Protein AF-A0A239KTI6-F1 (afdb_monomer)

Mean predicted aligned error: 10.14 Å

Secondary structure (DSSP, 8-state):
--IIIIIHHHHHHHSTT--HHHHHHHHHHHHHHTTGGGGGGSTT--HHHHHHHHHSSHHHHHHHHHHT--SHHHHHHHHHHHHHHHHHHHHHHHHHHHHHHH-HHHHHHH-S---HHHHHHHHHHHHHHHHHHHHHTT-S-HHHHHS-------HHHHHHHHHHHHS--HHHH-TTHHHHHHHHHHIIIIIHHHHHHHHHHHTHHHHHHHSTT--HHHHHHHHHSSSHHHHS-S------TTHHHHHHHHH---SSSGGGGGS-----HHHHHHHHHHHHHHHHHHHHHHHHHH---TTS-----S--GGGSPPPPPP---B-TTT-SB--TTT-HHHHHHHHHHHHHHHTTSS---HHHHHHHHHHT-S-S----TTTTSHHHHHHHHHHHHHHHHHHHTT--

Organism: NCBI:txid474952

Sequence (404 aa):
MLWLPQIVPLLKSRFPGLTDEQIRHAHAFAYGGSVIQDIGYYPFGSHYFSDLLHYVRTGDFVEQLIRDSTTPDEYAFALGALAHYCGDTIGHPFINQITADEYPALRKVYGQSVTYDQNSTAHLRTEFGFDVVGVANGVYSQEAYRDFIGFQVAKPLLERAFHETYGLKMSDVIRHEDLAIATYRYSVSSLIPKMTKVALVSYHDRIEQAHPGFDRTKFLYRFNRTEFNKQYGRQYKKPGIGTHVAGFFIRILPKIGPFKALQLSIPNSDEQTIYLRSVNATVDRYRLYLSKVHAKPADAPDDPAQAPVSTRPPFVPELADLDMDTGHPSDEGEYRLADRTHAHLLSDLATGRAQAPPELRQIMLTYYAHAATTNDELRKKPRKWKKVQTNLTKMEKQGTGNRE

Solvent-accessible surface area (backbone atoms only — not comparable to full-atom values): 21860 Å² total; per-residue (Å²): 135,54,51,76,86,48,49,47,56,51,47,45,69,46,40,73,84,68,46,76,65,55,51,55,53,20,49,6,13,19,54,26,19,39,51,47,54,55,40,16,78,36,69,64,33,22,54,70,57,17,45,36,52,36,30,48,59,29,19,56,35,39,35,36,28,40,42,67,31,70,45,69,40,34,38,30,14,21,56,12,33,43,46,31,54,32,40,32,31,44,32,28,44,50,48,13,31,48,32,11,69,77,33,60,74,55,20,74,73,60,39,75,44,38,45,52,92,78,39,50,68,57,37,54,11,44,54,53,16,49,55,39,51,40,52,72,71,48,70,62,44,63,63,74,64,70,60,53,44,64,71,28,74,48,56,74,50,53,41,50,22,46,24,73,60,63,20,31,59,53,62,82,61,25,82,42,54,70,57,14,53,49,45,33,43,44,38,67,75,45,49,49,58,53,50,43,52,51,47,52,67,75,40,40,70,61,50,33,71,66,38,82,82,69,56,66,66,62,52,53,47,68,73,69,62,85,54,79,78,72,76,60,55,100,71,72,77,74,86,60,82,66,60,59,55,59,57,47,52,71,70,65,59,60,104,64,60,84,74,69,40,77,65,57,46,75,68,48,72,67,53,46,53,51,49,54,48,28,52,50,53,21,52,53,52,37,51,53,48,53,52,41,35,67,48,75,60,94,80,57,77,96,69,90,80,89,64,65,72,52,74,57,64,56,46,64,52,93,52,70,41,31,21,30,57,66,41,41,72,58,49,62,28,73,41,63,65,37,41,54,42,54,49,48,51,44,46,33,43,49,69,63,71,14,61,64,56,75,64,52,51,51,52,57,49,56,55,66,59,70,75,94,76,57,69,29,61,42,68,79,33,66,73,56,31,53,49,48,54,55,27,49,57,47,45,55,55,64,65,64,70,77,77,123

Radius of gyration: 22.68 Å; Cα contacts (8 Å, |Δi|>4): 507; chains: 1; bounding box: 55×64×52 Å

Foldseek 3Di:
DCLVVFLLVVLCQLDPPDDPVNSLLLLLLLQLLLCVLCLQVFPLRNVLSSLCCQFPCVLLLLLLQQQVQQDSNSNSSSLSVLLNLLLLLLQLQLLQQVLCVLDVVQCVVPNRGHFCVNPVLSSLLSVLLVVLLCVLVCVVPVCCLVPSSQNDHPVVSSQVSCCQRQLAGSCVRRVCVVVSSVRSSCCVNPVSVVVSLVLCVVCVVVSCVLPPPRDNVVSVCSVPDDDPDPPDPPPPDDDPPCVVVVVVVVVPPDPDPDVSSSPHDNDHPVSVVSNVVSVVSSVVVSSVQSVQQVDDPPPNDPDPDDDPSSRHRTRRDRDASANSNNSHHSAAQPDASSLVSLLVSLVCCLVVNRDDDPVSLVVSCVRVVDPDDHNYPCVVPVVSVVSSVVSNVSSVVVNPVVPD

Structure (mmCIF, N/CA/C/O backbone):
data_AF-A0A239KTI6-F1
#
_entry.id   AF-A0A239KTI6-F1
#
loop_
_atom_site.group_PDB
_atom_site.id
_atom_site.type_symbol
_atom_site.label_atom_id
_atom_site.label_alt_id
_atom_site.label_comp_id
_atom_site.label_asym_id
_atom_site.label_entity_id
_atom_site.label_seq_id
_atom_site.pdbx_PDB_ins_code
_atom_site.Cartn_x
_atom_site.Cartn_y
_atom_site.Cartn_z
_atom_site.occupancy
_atom_site.B_iso_or_equiv
_atom_site.auth_seq_id
_atom_site.auth_comp_id
_atom_site.auth_asym_id
_atom_site.auth_atom_id
_atom_site.pdbx_PDB_model_num
ATOM 1 N N . MET A 1 1 ? -1.381 -4.620 16.822 1.00 69.44 1 MET A N 1
ATOM 2 C CA . MET A 1 1 ? -0.391 -4.158 17.828 1.00 69.44 1 MET A CA 1
ATOM 3 C C . MET A 1 1 ? -0.666 -2.742 18.332 1.00 69.44 1 MET A C 1
ATOM 5 O O . MET A 1 1 ? -0.686 -2.557 19.539 1.00 69.44 1 MET A O 1
ATOM 9 N N . LEU A 1 2 ? -0.919 -1.752 17.464 1.00 83.69 2 LEU A N 1
ATOM 10 C CA . LEU A 1 2 ? -1.085 -0.349 17.889 1.00 83.69 2 LEU A CA 1
ATOM 11 C C . LEU A 1 2 ? -2.540 0.146 18.037 1.00 83.69 2 LEU A C 1
ATOM 13 O O . LEU A 1 2 ? -2.749 1.320 18.327 1.00 83.69 2 LEU A O 1
ATOM 17 N N . TRP A 1 3 ? -3.542 -0.735 17.902 1.00 88.69 3 TRP A N 1
ATOM 18 C CA . TRP A 1 3 ? -4.963 -0.366 17.995 1.00 88.69 3 TRP A CA 1
ATOM 19 C C . TRP A 1 3 ? -5.314 0.351 19.309 1.00 88.69 3 TRP A C 1
ATOM 21 O O . TRP A 1 3 ? -5.558 1.553 19.312 1.00 88.69 3 TRP A O 1
ATOM 31 N N . LEU A 1 4 ? -5.284 -0.365 20.437 1.00 87.19 4 LEU A N 1
ATOM 32 C CA . LEU A 1 4 ? -5.589 0.209 21.751 1.00 87.19 4 LEU A CA 1
ATOM 33 C C . LEU A 1 4 ? -4.609 1.317 22.182 1.00 87.19 4 LEU A C 1
ATOM 35 O O . LEU A 1 4 ? -5.087 2.352 22.639 1.00 87.19 4 LEU A O 1
ATOM 39 N N . PRO A 1 5 ? -3.273 1.155 22.064 1.00 85.50 5 PRO A N 1
ATOM 40 C CA . PRO A 1 5 ? -2.345 2.135 22.628 1.00 85.50 5 PRO A CA 1
ATOM 41 C C . PRO A 1 5 ? -2.142 3.402 21.783 1.00 85.50 5 PRO A C 1
ATOM 43 O O . PRO A 1 5 ? -1.564 4.349 22.304 1.00 85.50 5 PRO A O 1
ATOM 46 N N . GLN A 1 6 ? -2.536 3.433 20.501 1.00 88.94 6 GLN A N 1
ATOM 47 C CA . GLN A 1 6 ? -2.284 4.586 19.615 1.00 88.94 6 GLN A CA 1
ATOM 48 C C . GLN A 1 6 ? -3.524 4.995 18.805 1.00 88.94 6 GLN A C 1
ATOM 50 O O . GLN A 1 6 ? -3.941 6.148 18.869 1.00 88.94 6 GLN A O 1
ATOM 55 N N . ILE A 1 7 ? -4.163 4.059 18.091 1.00 92.50 7 ILE A N 1
ATOM 56 C CA . ILE A 1 7 ? -5.285 4.384 17.189 1.00 92.50 7 ILE A CA 1
ATOM 57 C C . ILE A 1 7 ? -6.550 4.783 17.966 1.0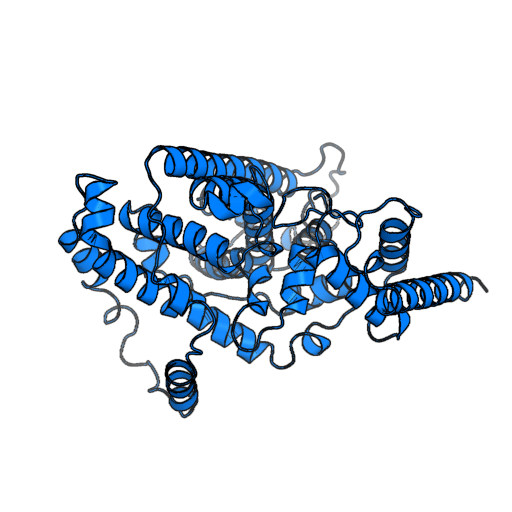0 92.50 7 ILE A C 1
ATOM 59 O O . ILE A 1 7 ? -7.195 5.771 17.625 1.00 92.50 7 ILE A O 1
ATOM 63 N N . VAL A 1 8 ? -6.904 4.069 19.040 1.00 91.44 8 VAL A N 1
ATOM 64 C CA . VAL A 1 8 ? -8.069 4.418 19.875 1.00 91.44 8 VAL A CA 1
ATOM 65 C C . VAL A 1 8 ? -7.936 5.817 20.500 1.00 91.44 8 VAL A C 1
ATOM 67 O O . VAL A 1 8 ? -8.903 6.577 20.419 1.00 91.44 8 VAL A O 1
ATOM 70 N N . PRO A 1 9 ? -6.783 6.212 21.081 1.00 91.44 9 PRO A N 1
ATOM 71 C CA . PRO A 1 9 ? -6.544 7.595 21.491 1.00 91.44 9 PRO A CA 1
ATOM 72 C C . PRO A 1 9 ? -6.764 8.621 20.372 1.00 91.44 9 PRO A C 1
ATOM 74 O O . PRO A 1 9 ? -7.442 9.621 20.603 1.00 91.44 9 PRO A O 1
ATOM 77 N N . LEU A 1 10 ? -6.270 8.359 19.155 1.00 91.50 10 LEU A N 1
ATOM 78 C CA . LEU A 1 10 ? -6.486 9.233 17.994 1.00 91.50 10 LEU A CA 1
ATOM 79 C C . LEU A 1 10 ? -7.974 9.365 17.640 1.00 91.50 10 LEU A C 1
ATOM 81 O O . LEU A 1 10 ? -8.456 10.476 17.418 1.00 91.50 10 LEU A O 1
ATOM 85 N N . LEU A 1 11 ? -8.711 8.250 17.629 1.00 92.00 11 LEU A N 1
ATOM 86 C CA . LEU A 1 11 ? -10.153 8.236 17.370 1.00 92.00 11 LEU A CA 1
ATOM 87 C C . LEU A 1 11 ? -10.919 9.046 18.419 1.00 92.00 11 LEU A C 1
ATOM 89 O O . LEU A 1 11 ? -11.709 9.910 18.054 1.00 92.00 11 LEU A O 1
ATOM 93 N N . LYS A 1 12 ? -10.656 8.817 19.712 1.00 90.56 12 LYS A N 1
ATOM 94 C CA . LYS A 1 12 ? -11.313 9.542 20.814 1.00 90.56 12 LYS A CA 1
ATOM 95 C C . LYS A 1 12 ? -10.962 11.030 20.829 1.00 90.56 12 LYS A C 1
ATOM 97 O O . LYS A 1 12 ? -11.806 11.847 21.183 1.00 90.56 12 LYS A O 1
ATOM 102 N N . SER A 1 13 ? -9.731 11.375 20.455 1.00 86.44 13 SER A N 1
ATOM 103 C CA . SER A 1 13 ? -9.277 12.764 20.375 1.00 86.44 13 SER A CA 1
ATOM 104 C C . SER A 1 13 ? -9.970 13.523 19.242 1.00 86.44 13 SER A C 1
ATOM 106 O O . SER A 1 13 ? -10.369 14.667 19.445 1.00 86.44 13 SER A O 1
ATOM 108 N N . ARG A 1 14 ? -10.134 12.896 18.071 1.00 83.81 14 ARG A N 1
ATOM 109 C CA . ARG A 1 14 ? -10.759 13.527 16.901 1.00 83.81 14 ARG A CA 1
ATOM 110 C C . ARG A 1 14 ? -12.287 13.504 16.944 1.00 83.81 14 ARG A C 1
ATOM 112 O O . ARG A 1 14 ? -12.929 14.461 16.519 1.00 83.81 14 ARG A O 1
ATOM 119 N N . PHE A 1 15 ? -12.862 12.436 17.487 1.00 87.44 15 PHE A N 1
ATOM 120 C CA . PHE A 1 15 ? -14.302 12.230 17.620 1.00 87.44 15 PHE A CA 1
ATOM 121 C C . PHE A 1 15 ? -14.662 12.026 19.104 1.00 87.44 15 PHE A C 1
ATOM 123 O O . PHE A 1 15 ? -14.790 10.888 19.570 1.00 87.44 15 PHE A O 1
ATOM 130 N N . PRO A 1 16 ? -14.804 13.115 19.883 1.00 86.38 16 PRO A N 1
ATOM 131 C CA . PRO A 1 16 ? -15.195 13.019 21.284 1.00 86.38 16 PRO A CA 1
ATOM 132 C C . PRO A 1 16 ? -16.569 12.357 21.438 1.00 86.38 16 PRO A C 1
ATOM 134 O O . PRO A 1 16 ? -17.496 12.648 20.686 1.00 86.38 16 PRO A O 1
ATOM 137 N N . GLY A 1 17 ? -16.715 11.486 22.439 1.00 86.69 17 GLY A N 1
ATOM 138 C CA . GLY A 1 17 ? -17.993 10.838 22.757 1.00 86.69 17 GLY A CA 1
ATOM 139 C C . GLY A 1 17 ? -18.256 9.502 22.057 1.00 86.69 17 GLY A C 1
ATOM 140 O O . GLY A 1 17 ? -19.345 8.958 22.226 1.00 86.69 17 GLY A O 1
ATOM 141 N N . LEU A 1 18 ? -17.283 8.943 21.322 1.00 91.38 18 LEU A N 1
ATOM 142 C CA . LEU A 1 18 ? -17.404 7.580 20.793 1.00 91.38 18 LEU A CA 1
ATOM 143 C C . LEU A 1 18 ? -17.641 6.563 21.912 1.00 91.38 18 LEU A C 1
ATOM 145 O O . LEU A 1 18 ? -16.873 6.491 22.877 1.00 91.38 18 LEU A O 1
ATOM 149 N N . THR A 1 19 ? -18.674 5.740 21.746 1.00 93.62 19 THR A N 1
ATOM 150 C CA . THR A 1 19 ? -18.932 4.600 22.627 1.00 93.62 19 THR A CA 1
ATOM 151 C C . THR A 1 19 ? -17.937 3.471 22.358 1.00 93.62 19 THR A C 1
ATOM 153 O O . THR A 1 19 ? -17.358 3.368 21.272 1.00 93.62 19 THR A O 1
ATOM 156 N N . ASP A 1 20 ? -17.775 2.557 23.315 1.00 88.00 20 ASP A N 1
ATOM 157 C CA . ASP A 1 20 ? -16.942 1.363 23.118 1.00 88.00 20 ASP A CA 1
ATOM 158 C C . ASP A 1 20 ? -17.439 0.492 21.952 1.00 88.00 20 ASP A C 1
ATOM 160 O O . ASP A 1 20 ? -16.654 -0.197 21.300 1.00 88.00 20 ASP A O 1
ATOM 164 N N . GLU A 1 21 ? -18.741 0.537 21.652 1.00 86.62 21 GLU A N 1
ATOM 165 C CA . GLU A 1 21 ? -19.309 -0.140 20.490 1.00 86.62 21 GLU A CA 1
ATOM 166 C C . GLU A 1 21 ? -18.891 0.501 19.170 1.00 86.62 21 GLU A C 1
ATOM 168 O O . GLU A 1 21 ? -18.460 -0.215 18.266 1.00 86.62 21 GLU A O 1
ATOM 173 N N . GLN A 1 22 ? -18.936 1.829 19.078 1.00 91.75 22 GLN A N 1
ATOM 174 C CA . GLN A 1 22 ? -18.470 2.551 17.894 1.00 91.75 22 GLN A CA 1
ATOM 175 C C . GLN A 1 22 ? -16.962 2.375 17.685 1.00 91.75 22 GLN A C 1
ATOM 177 O O . GLN A 1 22 ? -16.515 2.206 16.557 1.00 91.75 22 GLN A O 1
ATOM 182 N N . ILE A 1 23 ? -16.173 2.328 18.762 1.00 90.25 23 ILE A N 1
ATOM 183 C CA . ILE A 1 23 ? -14.734 2.038 18.682 1.00 90.25 23 ILE A CA 1
ATOM 184 C C . ILE A 1 23 ? -14.502 0.622 18.151 1.00 90.25 23 ILE A C 1
ATOM 186 O O . ILE A 1 23 ? -13.693 0.426 17.247 1.00 90.25 23 ILE A O 1
ATOM 190 N N . ARG A 1 24 ? -15.230 -0.376 18.666 1.00 85.31 24 ARG A N 1
ATOM 191 C CA . ARG A 1 24 ? -15.142 -1.752 18.155 1.00 85.31 24 ARG A CA 1
ATOM 192 C C . ARG A 1 24 ? -15.542 -1.833 16.683 1.00 85.31 24 ARG A C 1
ATOM 194 O O . ARG A 1 24 ? -14.896 -2.556 15.935 1.00 85.31 24 ARG A O 1
ATOM 201 N N . HIS A 1 25 ? -16.566 -1.086 16.268 1.00 88.62 25 HIS A N 1
ATOM 202 C CA . HIS A 1 25 ? -16.988 -1.008 14.871 1.00 88.62 25 HIS A CA 1
ATOM 203 C C . HIS A 1 25 ? -15.902 -0.394 13.975 1.00 88.62 25 HIS A C 1
ATOM 205 O O . HIS A 1 25 ? -15.524 -0.998 12.974 1.00 88.62 25 HIS A O 1
ATOM 211 N N . ALA A 1 26 ? -15.310 0.729 14.385 1.00 93.00 26 ALA A N 1
ATOM 212 C CA . ALA A 1 26 ? -14.230 1.390 13.655 1.00 93.00 26 ALA A CA 1
ATOM 213 C C . ALA A 1 26 ? -12.979 0.501 13.500 1.00 93.00 26 ALA A C 1
ATOM 215 O O . ALA A 1 26 ? -12.258 0.595 12.507 1.00 93.00 26 ALA A O 1
ATOM 216 N N . HIS A 1 27 ? -12.729 -0.429 14.429 1.00 90.38 27 HIS A N 1
ATOM 217 C CA . HIS A 1 27 ? -11.623 -1.386 14.301 1.00 90.38 27 HIS A CA 1
ATOM 218 C C . HIS A 1 27 ? -11.765 -2.279 13.050 1.00 90.38 27 HIS A C 1
ATOM 220 O O . HIS A 1 27 ? -10.762 -2.664 12.451 1.00 90.38 27 HIS A O 1
ATOM 226 N N . ALA A 1 28 ? -12.998 -2.541 12.600 1.00 87.31 28 ALA A N 1
ATOM 227 C CA . ALA A 1 28 ? -13.288 -3.302 11.383 1.00 87.31 28 ALA A CA 1
ATOM 228 C C . ALA A 1 28 ? -12.769 -2.596 10.125 1.00 87.31 28 ALA A C 1
ATOM 230 O O . ALA A 1 28 ? -12.275 -3.223 9.184 1.00 87.31 28 ALA A O 1
ATOM 231 N N . PHE A 1 29 ? -12.889 -1.269 10.135 1.00 93.75 29 PHE A N 1
ATOM 232 C CA . PHE A 1 29 ? -12.410 -0.388 9.087 1.00 93.75 29 PHE A CA 1
ATOM 233 C C . PHE A 1 29 ? -10.894 -0.235 9.143 1.00 93.75 29 PHE A C 1
ATOM 235 O O . PHE A 1 29 ? -10.259 -0.338 8.102 1.00 93.75 29 PHE A O 1
ATOM 242 N N . ALA A 1 30 ? -10.290 -0.097 10.328 1.00 93.62 30 ALA A N 1
ATOM 243 C CA . ALA A 1 30 ? -8.828 -0.118 10.448 1.00 93.62 30 ALA A CA 1
ATOM 244 C C . ALA A 1 30 ? -8.218 -1.412 9.901 1.00 93.62 30 ALA A C 1
ATOM 246 O O . ALA A 1 30 ? -7.216 -1.369 9.192 1.00 93.62 30 ALA A O 1
ATOM 247 N N . TYR A 1 31 ? -8.853 -2.556 10.163 1.00 87.19 31 TYR A N 1
ATOM 248 C CA . TYR A 1 31 ? -8.423 -3.819 9.577 1.00 87.19 31 TYR A CA 1
ATOM 249 C C . TYR A 1 31 ? -8.580 -3.838 8.051 1.00 87.19 31 TYR A C 1
ATOM 251 O O . TYR A 1 31 ? -7.647 -4.213 7.344 1.00 87.19 31 TYR A O 1
ATOM 259 N N . GLY A 1 32 ? -9.727 -3.389 7.531 1.00 89.69 32 GLY A N 1
ATOM 260 C CA . GLY A 1 32 ? -9.939 -3.310 6.085 1.00 89.69 32 GLY A CA 1
ATOM 261 C C . GLY A 1 32 ? -8.964 -2.368 5.383 1.00 89.69 32 GLY A C 1
ATOM 262 O O . GLY A 1 32 ? -8.489 -2.689 4.299 1.00 89.69 32 GLY A O 1
ATOM 263 N N . GLY A 1 33 ? -8.609 -1.257 6.029 1.00 95.38 33 GLY A N 1
ATOM 264 C CA . GLY A 1 33 ? -7.582 -0.333 5.567 1.00 95.38 33 GLY A CA 1
ATOM 265 C C . GLY A 1 33 ? -6.187 -0.950 5.574 1.00 95.38 33 GLY A C 1
ATOM 266 O O . GLY A 1 33 ? -5.453 -0.763 4.619 1.00 95.38 33 GLY A O 1
ATOM 267 N N . SER A 1 34 ? -5.828 -1.747 6.589 1.00 92.44 34 SER A N 1
ATOM 268 C CA . SER A 1 34 ? -4.488 -2.364 6.694 1.00 92.44 34 SER A CA 1
ATOM 269 C C . SER A 1 34 ? -4.149 -3.400 5.628 1.00 92.44 34 SER A C 1
ATOM 271 O O . SER A 1 34 ? -3.049 -3.941 5.626 1.00 92.44 34 SER A O 1
ATOM 273 N N . VAL A 1 35 ? -5.096 -3.690 4.745 1.00 88.94 35 VAL A N 1
ATOM 274 C CA . VAL A 1 35 ? -4.909 -4.635 3.654 1.00 88.94 35 VAL A CA 1
ATOM 275 C C . VAL A 1 35 ? -5.533 -4.111 2.351 1.00 88.94 35 VAL A C 1
ATOM 277 O O . VAL A 1 35 ? -5.658 -4.863 1.392 1.00 88.94 35 VAL A O 1
ATOM 280 N N . ILE A 1 36 ? -6.015 -2.860 2.276 1.00 93.81 36 ILE A N 1
ATOM 281 C CA . ILE A 1 36 ? -6.817 -2.428 1.115 1.00 93.81 36 ILE A CA 1
ATOM 282 C C . ILE A 1 36 ? -5.998 -2.381 -0.174 1.00 93.81 36 ILE A C 1
ATOM 284 O O . ILE A 1 36 ? -6.524 -2.723 -1.232 1.00 93.81 36 ILE A O 1
ATOM 288 N N . GLN A 1 37 ? -4.730 -1.988 -0.091 1.00 95.88 37 GLN A N 1
ATOM 289 C CA . GLN A 1 37 ? -3.848 -1.851 -1.244 1.00 95.88 37 GLN A CA 1
ATOM 290 C C . GLN A 1 37 ? -3.726 -3.169 -2.025 1.00 95.88 37 GLN A C 1
ATOM 292 O O . GLN A 1 37 ? -3.648 -3.140 -3.251 1.00 95.88 37 GLN A O 1
ATOM 297 N N . ASP A 1 38 ? -3.836 -4.321 -1.360 1.00 92.50 38 ASP A N 1
ATOM 298 C CA . ASP A 1 38 ? -3.753 -5.658 -1.961 1.00 92.50 38 ASP A CA 1
ATOM 299 C C . ASP A 1 38 ? -5.009 -6.128 -2.702 1.00 92.50 38 ASP A C 1
ATOM 301 O O . ASP A 1 38 ? -4.966 -7.134 -3.413 1.00 92.50 38 ASP A O 1
ATOM 305 N N . ILE A 1 39 ? -6.150 -5.444 -2.555 1.00 90.62 39 IL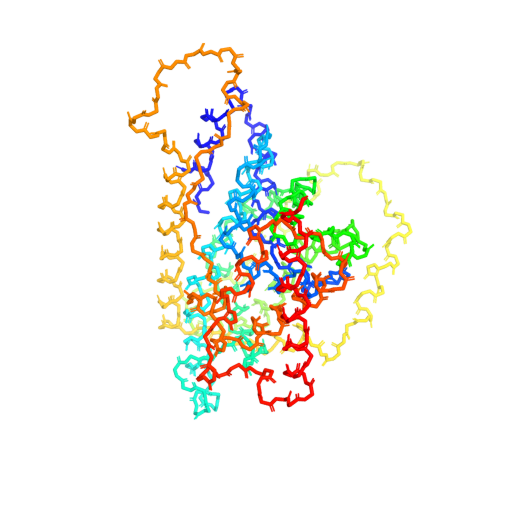E A N 1
ATOM 306 C CA . ILE A 1 39 ? -7.455 -5.921 -3.056 1.00 90.62 39 ILE A CA 1
ATOM 307 C C . ILE A 1 39 ? -7.437 -6.309 -4.543 1.00 90.62 39 ILE A C 1
ATOM 309 O O . ILE A 1 39 ? -8.160 -7.210 -4.978 1.00 90.62 39 ILE A O 1
ATOM 313 N N . GLY A 1 40 ? -6.607 -5.635 -5.336 1.00 91.06 40 GLY A N 1
ATOM 314 C CA . GLY A 1 40 ? -6.465 -5.838 -6.767 1.00 91.06 40 GLY A CA 1
ATOM 315 C C . GLY A 1 40 ? -5.815 -7.162 -7.164 1.00 91.06 40 GLY A C 1
ATOM 316 O O . GLY A 1 40 ? -6.075 -7.643 -8.269 1.00 91.06 40 GLY A O 1
ATOM 317 N N . TYR A 1 41 ? -5.050 -7.785 -6.266 1.00 88.12 41 TYR A N 1
ATOM 318 C CA . TYR A 1 41 ? -4.424 -9.095 -6.477 1.00 88.12 41 TYR A CA 1
ATOM 319 C C . TYR A 1 41 ? -5.363 -10.276 -6.173 1.00 88.12 41 TYR A C 1
ATOM 321 O O . TYR A 1 41 ? -5.011 -11.438 -6.397 1.00 88.12 41 TYR A O 1
ATOM 329 N N . TYR A 1 42 ? -6.584 -10.002 -5.703 1.00 83.06 42 TYR A N 1
ATOM 330 C CA . TYR A 1 42 ? -7.602 -11.006 -5.392 1.00 83.06 42 TYR A CA 1
ATOM 331 C C . TYR A 1 42 ? -8.655 -11.128 -6.509 1.00 83.06 42 TYR A C 1
ATOM 333 O O . TYR A 1 42 ? -8.764 -10.259 -7.378 1.00 83.06 42 TYR A O 1
ATOM 341 N N . PRO A 1 43 ? -9.456 -12.216 -6.537 1.00 82.44 43 PRO A N 1
ATOM 342 C CA . PRO A 1 43 ? -10.439 -12.436 -7.596 1.00 82.44 43 PRO A CA 1
ATOM 343 C C . PRO A 1 43 ? -11.382 -11.246 -7.802 1.00 82.44 43 PRO A C 1
ATOM 345 O O . PRO A 1 43 ? -11.944 -10.732 -6.838 1.00 82.44 43 PRO A O 1
ATOM 348 N N . PHE A 1 44 ? -11.600 -10.872 -9.067 1.00 82.38 44 PHE A N 1
ATOM 349 C CA . PHE A 1 44 ? -12.367 -9.693 -9.512 1.00 82.38 44 PHE A CA 1
ATOM 350 C C . PHE A 1 44 ? -11.774 -8.325 -9.153 1.00 82.38 44 PHE A C 1
ATOM 352 O O . PHE A 1 44 ? -12.353 -7.308 -9.540 1.00 82.38 44 PHE A O 1
ATOM 359 N N . GLY A 1 45 ? -10.625 -8.295 -8.478 1.00 88.19 45 GLY A N 1
ATOM 360 C CA . GLY A 1 45 ? -9.797 -7.107 -8.357 1.00 88.19 45 GLY A CA 1
ATOM 361 C C . GLY A 1 45 ? -9.153 -6.711 -9.689 1.00 88.19 45 GLY A C 1
ATOM 362 O O . GLY A 1 45 ? -9.410 -7.287 -10.751 1.00 88.19 45 GLY A O 1
ATOM 363 N N . SER A 1 46 ? -8.303 -5.694 -9.625 1.00 95.50 46 SER A N 1
ATOM 364 C CA . SER A 1 46 ? -7.497 -5.219 -10.740 1.00 95.50 46 SER A CA 1
ATOM 365 C C . SER A 1 46 ? -6.055 -5.091 -10.282 1.00 95.50 46 SER A C 1
ATOM 367 O O . SER A 1 46 ? -5.776 -4.262 -9.424 1.00 95.50 46 SER A O 1
ATOM 369 N N . HIS A 1 47 ? -5.138 -5.860 -10.874 1.00 95.50 47 HIS A N 1
ATOM 370 C CA . HIS A 1 47 ? -3.709 -5.710 -10.580 1.00 95.50 47 HIS A CA 1
ATOM 371 C C . HIS A 1 47 ? -3.273 -4.260 -10.762 1.00 95.50 47 HIS A C 1
ATOM 373 O O . HIS A 1 47 ? -2.605 -3.732 -9.900 1.00 95.50 47 HIS A O 1
ATOM 379 N N . TYR A 1 48 ? -3.770 -3.575 -11.796 1.00 98.06 48 TYR A N 1
ATOM 380 C CA . TYR A 1 48 ? -3.454 -2.166 -12.011 1.00 98.06 48 TYR A CA 1
ATOM 381 C C . TYR A 1 48 ? -3.884 -1.260 -10.845 1.00 98.06 48 TYR A C 1
ATOM 383 O O . TYR A 1 48 ? -3.192 -0.296 -10.553 1.00 98.06 48 TYR A O 1
ATOM 391 N N . PHE A 1 49 ? -4.992 -1.567 -10.159 1.00 98.06 49 PHE A N 1
ATOM 392 C CA . PHE A 1 49 ? -5.371 -0.840 -8.945 1.00 98.06 49 PHE A CA 1
ATOM 393 C C . PHE A 1 49 ? -4.327 -1.036 -7.844 1.00 98.06 49 PHE A C 1
ATOM 395 O O . PHE A 1 49 ? -3.833 -0.059 -7.297 1.00 98.06 49 PHE A O 1
ATOM 402 N N . SER A 1 50 ? -3.965 -2.285 -7.548 1.00 97.69 50 SER A N 1
ATOM 403 C CA . SER A 1 50 ? -2.959 -2.568 -6.523 1.00 97.69 50 SER A CA 1
ATOM 404 C C . SER A 1 50 ? -1.585 -2.040 -6.914 1.00 97.69 50 SER A C 1
ATOM 406 O O . SER A 1 50 ? -0.958 -1.378 -6.103 1.00 97.69 50 SER A O 1
ATOM 408 N N . ASP A 1 51 ? -1.160 -2.217 -8.161 1.00 98.19 51 ASP A N 1
ATOM 409 C CA . ASP A 1 51 ? 0.108 -1.707 -8.672 1.00 98.19 51 ASP A CA 1
ATOM 410 C C . ASP A 1 51 ? 0.198 -0.175 -8.521 1.00 98.19 51 ASP A C 1
ATOM 412 O O . ASP A 1 51 ? 1.258 0.346 -8.188 1.00 98.19 51 ASP A O 1
ATOM 416 N N . LEU A 1 52 ? -0.897 0.571 -8.747 1.00 98.06 52 LEU A N 1
ATOM 417 C CA . LEU A 1 52 ? -0.922 2.018 -8.488 1.00 98.06 52 LEU A CA 1
ATOM 418 C C . LEU A 1 52 ? -0.652 2.300 -7.009 1.00 98.06 52 LEU A C 1
ATOM 420 O O . LEU A 1 52 ? 0.241 3.077 -6.694 1.00 98.06 52 LEU A O 1
ATOM 424 N N . LEU A 1 53 ? -1.375 1.623 -6.117 1.00 98.06 53 LEU A N 1
ATOM 425 C CA . LEU A 1 53 ? -1.281 1.830 -4.671 1.00 98.06 53 LEU A CA 1
ATOM 426 C C . LEU A 1 53 ? 0.050 1.355 -4.066 1.00 98.06 53 LEU A C 1
ATOM 428 O O . LEU A 1 53 ? 0.393 1.823 -2.985 1.00 98.06 53 LEU A O 1
ATOM 432 N N . HIS A 1 54 ? 0.782 0.467 -4.747 1.00 98.19 54 HIS A N 1
ATOM 433 C CA . HIS A 1 54 ? 2.074 -0.067 -4.299 1.00 98.19 54 HIS A CA 1
ATOM 434 C C . HIS A 1 54 ? 3.287 0.641 -4.901 1.00 98.19 54 HIS A C 1
ATOM 436 O O . HIS A 1 54 ? 4.368 0.571 -4.322 1.00 98.19 54 HIS A O 1
ATOM 442 N N . TYR A 1 55 ? 3.138 1.293 -6.058 1.00 97.25 55 TYR A N 1
ATOM 443 C CA . TYR A 1 55 ? 4.298 1.769 -6.816 1.00 97.25 55 TYR A CA 1
ATOM 444 C C . TYR A 1 55 ? 4.201 3.215 -7.298 1.00 97.25 55 TYR A C 1
ATOM 446 O O . TYR A 1 55 ? 5.209 3.767 -7.728 1.00 97.25 55 TYR A O 1
ATOM 454 N N . VAL A 1 56 ? 3.025 3.845 -7.279 1.00 96.31 56 VAL A N 1
ATOM 455 C CA . VAL A 1 56 ? 2.825 5.190 -7.837 1.00 96.31 56 VAL A CA 1
ATOM 456 C C . VAL A 1 56 ? 2.149 6.071 -6.800 1.00 96.31 56 VAL A C 1
ATOM 458 O O . VAL A 1 56 ? 1.016 5.794 -6.414 1.00 96.31 56 VAL A O 1
ATOM 461 N N . ARG A 1 57 ? 2.793 7.170 -6.391 1.00 95.50 57 ARG A N 1
ATOM 462 C CA . ARG A 1 57 ? 2.191 8.141 -5.457 1.00 95.50 57 ARG A CA 1
ATOM 463 C C . ARG A 1 57 ? 1.640 7.483 -4.179 1.00 95.50 57 ARG A C 1
ATOM 465 O O . ARG A 1 57 ? 0.508 7.729 -3.757 1.00 95.50 57 ARG A O 1
ATOM 472 N N . THR A 1 58 ? 2.399 6.535 -3.638 1.00 96.94 58 THR A N 1
ATOM 473 C CA . THR A 1 58 ? 1.972 5.646 -2.552 1.00 96.94 58 THR A CA 1
ATOM 474 C C . THR A 1 58 ? 1.785 6.381 -1.230 1.00 96.94 58 THR A C 1
ATOM 476 O O . THR A 1 58 ? 0.848 6.078 -0.489 1.00 96.94 58 THR A O 1
ATOM 479 N N . GLY A 1 59 ? 2.679 7.329 -0.927 1.00 96.62 59 GLY A N 1
ATOM 480 C CA . GLY A 1 59 ? 2.598 8.173 0.259 1.00 96.62 59 GLY A CA 1
ATOM 481 C C . GLY A 1 59 ? 1.433 9.136 0.103 1.00 96.62 59 GLY A C 1
ATOM 482 O O . GLY A 1 59 ? 0.515 9.128 0.925 1.00 96.62 59 GLY A O 1
ATOM 483 N N . ASP A 1 60 ? 1.395 9.825 -1.038 1.00 95.25 60 ASP A N 1
ATOM 484 C CA . ASP A 1 60 ? 0.322 10.740 -1.424 1.00 95.25 60 ASP A CA 1
ATOM 485 C C . ASP A 1 60 ? -1.074 10.105 -1.295 1.00 95.25 60 ASP A C 1
ATOM 487 O O . ASP A 1 60 ? -2.001 10.727 -0.783 1.00 95.25 60 ASP A O 1
ATOM 491 N N . PHE A 1 61 ? -1.263 8.855 -1.732 1.00 97.25 61 PHE A N 1
ATOM 492 C CA . PHE A 1 61 ? -2.541 8.149 -1.591 1.00 97.25 61 PHE A CA 1
ATOM 493 C C . PHE A 1 61 ? -2.980 7.981 -0.128 1.00 97.25 61 PHE A C 1
ATOM 495 O O . PHE A 1 61 ? -4.141 8.233 0.210 1.00 97.25 61 PHE A O 1
ATOM 502 N N . VAL A 1 62 ? -2.064 7.572 0.752 1.00 98.00 62 VAL A N 1
ATOM 503 C CA . VAL A 1 62 ? -2.352 7.418 2.186 1.00 98.00 62 VAL A CA 1
ATOM 504 C C . VAL A 1 62 ? -2.611 8.776 2.834 1.00 98.00 62 VAL A C 1
ATOM 506 O O . VAL A 1 62 ? -3.511 8.897 3.669 1.00 98.00 62 VAL A O 1
ATOM 509 N N . GLU A 1 63 ? -1.877 9.805 2.421 1.00 95.50 63 GLU A N 1
ATOM 510 C CA . GLU A 1 63 ? -2.122 11.182 2.835 1.00 95.50 63 GLU A CA 1
ATOM 511 C C . GLU A 1 63 ? -3.536 11.644 2.476 1.00 95.50 63 GLU A C 1
ATOM 513 O O . GLU A 1 63 ? -4.232 12.157 3.356 1.00 95.50 63 GLU A O 1
ATOM 518 N N . GLN A 1 64 ? -4.006 11.393 1.245 1.00 94.50 64 GLN A N 1
ATOM 519 C CA . GLN A 1 64 ? -5.378 11.733 0.845 1.00 94.50 64 GLN A CA 1
ATOM 520 C C . GLN A 1 64 ? -6.424 10.989 1.681 1.00 94.50 64 GLN A C 1
ATOM 522 O O . GLN A 1 64 ? -7.376 11.602 2.163 1.00 94.50 64 GLN A O 1
ATOM 527 N N . LEU A 1 65 ? -6.233 9.686 1.936 1.00 97.00 65 LEU A N 1
ATOM 528 C CA . LEU A 1 65 ? -7.137 8.922 2.807 1.00 97.00 65 LEU A CA 1
ATOM 529 C C . LEU A 1 65 ? -7.243 9.548 4.204 1.00 97.00 65 LEU A C 1
ATOM 531 O O . LEU A 1 65 ? -8.338 9.657 4.762 1.00 97.00 65 LEU A O 1
ATOM 535 N N . ILE A 1 66 ? -6.109 9.948 4.783 1.00 95.75 66 ILE A N 1
ATOM 536 C CA . ILE A 1 66 ? -6.075 10.581 6.101 1.00 95.75 66 ILE A CA 1
ATOM 537 C C . ILE A 1 66 ? -6.765 11.945 6.019 1.00 95.75 66 ILE A C 1
ATOM 539 O O . ILE A 1 66 ? -7.712 12.179 6.774 1.00 95.75 66 ILE A O 1
ATOM 543 N N . ARG A 1 67 ? -6.364 12.800 5.075 1.00 92.06 67 ARG A N 1
ATOM 544 C CA . ARG A 1 67 ? -6.895 14.155 4.876 1.00 92.06 67 ARG A CA 1
ATOM 545 C C . ARG A 1 67 ? -8.416 14.176 4.738 1.00 92.06 67 ARG A C 1
ATOM 547 O O . ARG A 1 67 ? -9.077 14.951 5.431 1.00 92.06 67 ARG A O 1
ATOM 554 N N . ASP A 1 68 ? -8.960 13.294 3.906 1.00 92.31 68 ASP A N 1
ATOM 555 C CA . ASP A 1 68 ? -10.365 13.325 3.483 1.00 92.31 68 ASP A CA 1
ATOM 556 C C . ASP A 1 68 ? -11.294 12.469 4.349 1.00 92.31 68 ASP A C 1
ATOM 558 O O . ASP A 1 68 ? -12.491 12.340 4.063 1.00 92.31 68 ASP A O 1
ATOM 562 N N . SER A 1 69 ? -10.756 11.868 5.412 1.00 94.06 69 SER A N 1
ATOM 563 C CA . SER A 1 69 ? -11.546 11.125 6.387 1.00 94.06 69 SER A CA 1
ATOM 564 C C . SER A 1 69 ? -12.392 12.070 7.245 1.00 94.06 69 SER A C 1
ATOM 566 O O . SER A 1 69 ? -11.880 12.993 7.881 1.00 94.06 69 SER A O 1
ATOM 568 N N . THR A 1 70 ? -13.699 11.822 7.302 1.00 91.12 70 THR A N 1
ATOM 569 C CA . THR A 1 70 ? -14.683 12.679 7.992 1.00 91.12 70 THR A CA 1
ATOM 570 C C . THR A 1 70 ? -15.460 11.963 9.093 1.00 91.12 70 THR A C 1
ATOM 572 O O . THR A 1 70 ? -16.125 12.602 9.907 1.00 91.12 70 THR A O 1
ATOM 575 N N . THR A 1 71 ? -15.361 10.635 9.155 1.00 93.31 71 THR A N 1
ATOM 576 C CA . THR A 1 71 ? -16.036 9.799 10.155 1.00 93.31 71 THR A CA 1
ATOM 577 C C . THR A 1 71 ? -15.030 8.950 10.938 1.00 93.31 71 THR A C 1
ATOM 579 O O . THR A 1 71 ? -13.908 8.743 10.465 1.00 93.31 71 THR A O 1
ATOM 582 N N . PRO A 1 72 ? -15.406 8.419 12.118 1.00 94.31 72 PRO A N 1
ATOM 583 C CA . PRO A 1 72 ? -14.564 7.481 12.864 1.00 94.31 72 PRO A CA 1
ATOM 584 C C . PRO A 1 72 ? -14.135 6.270 12.031 1.00 94.31 72 PRO A C 1
ATOM 586 O O . PRO A 1 72 ? -12.988 5.842 12.121 1.00 94.31 72 PRO A O 1
ATOM 589 N N . ASP A 1 73 ? -15.038 5.760 11.193 1.00 96.12 73 ASP A N 1
ATOM 590 C CA . ASP A 1 73 ? -14.808 4.599 10.335 1.00 96.12 73 ASP A CA 1
ATOM 591 C C . ASP A 1 73 ? -13.836 4.924 9.197 1.00 96.12 73 ASP A C 1
ATOM 593 O O . ASP A 1 73 ? -12.859 4.208 8.987 1.00 96.12 73 ASP A O 1
ATOM 597 N N . GLU A 1 74 ? -14.049 6.047 8.505 1.00 97.00 74 GLU A N 1
ATOM 598 C CA . GLU A 1 74 ? -13.137 6.555 7.473 1.00 97.00 74 GLU A CA 1
ATOM 599 C C . GLU A 1 74 ? -11.736 6.831 8.038 1.00 97.00 74 GLU A C 1
ATOM 601 O O . GLU A 1 74 ? -10.733 6.471 7.425 1.00 97.00 74 GLU A O 1
ATOM 606 N N . TYR A 1 75 ? -11.651 7.431 9.226 1.00 96.44 75 TYR A N 1
ATOM 607 C CA . TYR A 1 75 ? -10.369 7.745 9.847 1.00 96.44 75 TYR A CA 1
ATOM 608 C C . TYR A 1 75 ? -9.649 6.479 10.316 1.00 96.44 75 TYR A C 1
ATOM 610 O O . TYR A 1 75 ? -8.457 6.324 10.069 1.00 96.44 75 TYR A O 1
ATOM 618 N N . ALA A 1 76 ? -10.367 5.530 10.922 1.00 96.25 76 ALA A N 1
ATOM 619 C CA . ALA A 1 76 ? -9.806 4.230 11.266 1.00 96.25 76 ALA A CA 1
ATOM 620 C C . ALA A 1 76 ? -9.299 3.492 10.018 1.00 96.25 76 ALA A C 1
ATOM 622 O O . ALA A 1 76 ? -8.181 2.982 10.037 1.00 96.25 76 ALA A O 1
ATOM 623 N N . PHE A 1 77 ? -10.072 3.498 8.926 1.00 97.50 77 PHE A N 1
ATOM 624 C CA . PHE A 1 77 ? -9.672 2.940 7.633 1.00 97.50 77 PHE A CA 1
ATOM 625 C C . PHE A 1 77 ? -8.378 3.566 7.101 1.00 97.50 77 PHE A C 1
ATOM 627 O O . PHE A 1 77 ? -7.445 2.841 6.763 1.00 97.50 77 PHE A O 1
ATOM 634 N N . ALA A 1 78 ? -8.281 4.896 7.093 1.00 97.94 78 ALA A N 1
ATOM 635 C CA . ALA A 1 78 ? -7.087 5.610 6.649 1.00 97.94 78 ALA A CA 1
ATOM 636 C C . ALA A 1 78 ? -5.847 5.280 7.501 1.00 97.94 78 ALA A C 1
ATOM 638 O O . ALA A 1 78 ? -4.771 5.011 6.969 1.00 97.94 78 ALA A O 1
ATOM 639 N N . LEU A 1 79 ? -6.001 5.220 8.829 1.00 97.12 79 LEU A N 1
ATOM 640 C CA . LEU A 1 79 ? -4.920 4.810 9.732 1.00 97.12 79 LEU A CA 1
ATOM 641 C C . LEU A 1 79 ? -4.525 3.342 9.529 1.00 97.12 79 LEU A C 1
ATOM 643 O O . LEU A 1 79 ? -3.361 2.995 9.727 1.00 97.12 79 LEU A O 1
ATOM 647 N N . GLY A 1 80 ? -5.468 2.493 9.118 1.00 96.31 80 GLY A N 1
ATOM 648 C CA . GLY A 1 80 ? -5.203 1.140 8.643 1.00 96.31 80 GLY A CA 1
ATOM 649 C C . GLY A 1 80 ? -4.329 1.137 7.392 1.00 96.31 80 GLY A C 1
ATOM 650 O O . GLY A 1 80 ? -3.283 0.500 7.393 1.00 96.31 80 GLY A O 1
ATOM 651 N N . ALA A 1 81 ? -4.699 1.897 6.360 1.00 98.06 81 ALA A N 1
ATOM 652 C CA . ALA A 1 81 ? -3.917 2.007 5.125 1.00 98.06 81 ALA A CA 1
ATOM 653 C C . ALA A 1 81 ? -2.489 2.526 5.371 1.00 98.06 81 ALA A C 1
ATOM 655 O O . ALA A 1 81 ? -1.548 2.046 4.742 1.00 98.06 81 ALA A O 1
ATOM 656 N N . LEU A 1 82 ? -2.300 3.423 6.345 1.00 97.94 82 LEU A N 1
ATOM 657 C CA . LEU A 1 82 ? -0.972 3.839 6.809 1.00 97.94 82 LEU A CA 1
ATOM 658 C C . LEU A 1 82 ? -0.171 2.689 7.443 1.00 97.94 82 LEU A C 1
ATOM 660 O O . LEU A 1 82 ? 1.048 2.628 7.278 1.00 97.94 82 LEU A O 1
ATOM 664 N N . ALA A 1 83 ? -0.833 1.775 8.160 1.00 96.12 83 ALA A N 1
ATOM 665 C CA . ALA A 1 83 ? -0.182 0.584 8.701 1.00 96.12 83 ALA A CA 1
ATOM 666 C C . ALA A 1 83 ? 0.324 -0.331 7.580 1.00 96.12 83 ALA A C 1
ATOM 668 O O . ALA A 1 83 ? 1.442 -0.825 7.685 1.00 96.12 83 ALA A O 1
ATOM 669 N N . HIS A 1 84 ? -0.468 -0.505 6.516 1.00 96.19 84 HIS A N 1
ATOM 670 C CA . HIS A 1 84 ? -0.065 -1.256 5.326 1.00 96.19 84 HIS A CA 1
ATOM 671 C C . HIS A 1 84 ? 1.141 -0.603 4.642 1.00 96.19 84 HIS A C 1
ATOM 673 O O . HIS A 1 84 ? 2.170 -1.243 4.485 1.00 96.19 84 HIS A O 1
ATOM 679 N N . TYR A 1 85 ? 1.079 0.707 4.368 1.00 97.75 85 TYR A N 1
ATOM 680 C CA . TYR A 1 85 ? 2.204 1.454 3.793 1.00 97.75 85 TYR A CA 1
ATOM 681 C C . TYR A 1 85 ? 3.502 1.275 4.601 1.00 97.75 85 TYR A C 1
ATOM 683 O O . TYR A 1 85 ? 4.564 1.044 4.030 1.00 97.75 85 TYR A O 1
ATOM 691 N N . CYS A 1 86 ? 3.439 1.341 5.937 1.00 95.38 86 CYS A N 1
ATOM 692 C CA . CYS A 1 86 ? 4.614 1.083 6.777 1.00 95.38 86 CYS A CA 1
ATOM 693 C C . CYS A 1 86 ? 5.059 -0.381 6.726 1.00 95.38 86 CYS A C 1
ATOM 695 O O . CYS A 1 86 ? 6.256 -0.646 6.783 1.00 95.38 86 CYS A O 1
ATOM 697 N N . GLY A 1 87 ? 4.097 -1.306 6.702 1.00 90.81 87 GLY A N 1
ATOM 698 C CA . GLY A 1 87 ? 4.328 -2.744 6.661 1.00 90.81 87 GLY A CA 1
ATOM 699 C C . GLY A 1 87 ? 5.101 -3.149 5.425 1.00 90.81 87 GLY A C 1
ATOM 700 O O . GLY A 1 87 ? 6.122 -3.814 5.557 1.00 90.81 87 GLY A O 1
ATOM 701 N N . ASP A 1 88 ? 4.682 -2.671 4.264 1.00 94.69 88 ASP A N 1
ATOM 702 C CA . ASP A 1 88 ? 5.254 -3.137 3.012 1.00 94.69 88 ASP A CA 1
ATOM 703 C C . ASP A 1 88 ? 6.600 -2.462 2.737 1.00 94.69 88 ASP A C 1
ATOM 705 O O . ASP A 1 88 ? 7.620 -3.142 2.624 1.00 94.69 88 ASP A O 1
ATOM 709 N N . THR A 1 89 ? 6.657 -1.125 2.827 1.00 96.00 89 THR A N 1
ATOM 710 C CA . THR A 1 89 ? 7.891 -0.347 2.575 1.00 96.00 89 THR A CA 1
ATOM 711 C C . THR A 1 89 ? 9.055 -0.694 3.509 1.00 96.00 89 THR A C 1
ATOM 713 O O . THR A 1 89 ? 10.208 -0.402 3.198 1.00 96.00 89 THR A O 1
ATOM 716 N N . ILE A 1 90 ? 8.784 -1.297 4.671 1.00 91.75 90 ILE A N 1
ATOM 717 C CA . ILE A 1 90 ? 9.817 -1.749 5.613 1.00 91.75 90 ILE A CA 1
ATOM 718 C C . ILE A 1 90 ? 9.963 -3.262 5.579 1.00 91.75 90 ILE A C 1
ATOM 720 O O . ILE A 1 90 ? 11.086 -3.757 5.600 1.00 91.75 90 ILE A O 1
ATOM 724 N N . GLY A 1 91 ? 8.854 -3.996 5.567 1.00 87.25 91 GLY A N 1
ATOM 725 C CA . GLY A 1 91 ? 8.813 -5.448 5.661 1.00 87.25 91 GLY A CA 1
ATOM 726 C C . GLY A 1 91 ? 9.351 -6.141 4.418 1.00 87.25 91 GLY A C 1
ATOM 727 O O . GLY A 1 91 ? 10.187 -7.037 4.561 1.00 87.25 91 GLY A O 1
ATOM 728 N N . HIS A 1 92 ? 8.946 -5.707 3.221 1.00 93.06 92 HIS A N 1
ATOM 729 C CA . HIS A 1 92 ? 9.371 -6.342 1.974 1.00 93.06 92 HIS A CA 1
ATOM 730 C C . HIS A 1 92 ? 10.891 -6.333 1.780 1.00 93.06 92 HIS A C 1
ATOM 732 O O . HIS A 1 92 ? 11.425 -7.388 1.456 1.00 93.06 92 HIS A O 1
ATOM 738 N N . PRO A 1 93 ? 11.652 -5.264 2.085 1.00 95.44 93 PRO A N 1
ATOM 739 C CA . PRO A 1 93 ? 13.117 -5.317 2.066 1.00 95.44 93 PRO A CA 1
ATOM 740 C C . PRO A 1 93 ? 13.726 -6.473 2.875 1.00 95.44 93 PRO A C 1
ATOM 742 O O . PRO A 1 93 ? 14.670 -7.124 2.420 1.00 95.44 93 PRO A O 1
ATOM 745 N N . PHE A 1 94 ? 13.172 -6.774 4.056 1.00 90.06 94 PHE A N 1
ATOM 746 C CA . PHE A 1 94 ? 13.612 -7.920 4.855 1.00 90.06 94 PHE A CA 1
ATOM 747 C C . PHE A 1 94 ? 13.160 -9.246 4.241 1.00 90.06 94 PHE A C 1
ATOM 749 O O . PHE A 1 94 ? 13.943 -10.193 4.212 1.00 90.06 94 PHE A O 1
ATOM 756 N N . ILE A 1 95 ? 11.932 -9.324 3.724 1.00 90.19 95 ILE A N 1
ATOM 757 C CA . ILE A 1 95 ? 11.442 -10.515 3.016 1.00 90.19 95 ILE A CA 1
ATOM 758 C C . ILE A 1 95 ? 12.268 -10.788 1.756 1.00 90.19 95 ILE A C 1
ATOM 760 O O . ILE A 1 95 ? 12.612 -11.939 1.507 1.00 90.19 95 ILE A O 1
ATOM 764 N N . ASN A 1 96 ? 12.670 -9.765 1.008 1.00 94.81 96 ASN A N 1
ATOM 765 C CA . ASN A 1 96 ? 13.517 -9.889 -0.174 1.00 94.81 96 ASN A CA 1
ATOM 766 C C . ASN A 1 96 ? 14.891 -10.455 0.189 1.00 94.81 96 ASN A C 1
ATOM 768 O O . ASN A 1 96 ? 15.430 -11.304 -0.527 1.00 94.81 96 ASN A O 1
ATOM 772 N N . GLN A 1 97 ? 15.452 -10.010 1.319 1.00 95.81 97 GLN A N 1
ATOM 773 C CA . GLN A 1 97 ? 16.692 -10.561 1.858 1.00 95.81 97 GLN A CA 1
ATOM 774 C C . GLN A 1 97 ? 16.520 -12.039 2.233 1.00 95.81 97 GLN A C 1
ATOM 776 O O . GLN A 1 97 ? 17.310 -12.879 1.805 1.00 95.81 97 GLN A O 1
ATOM 781 N N . ILE A 1 98 ? 15.469 -12.370 2.988 1.00 90.94 98 ILE A N 1
ATOM 782 C CA . ILE A 1 98 ? 15.200 -13.749 3.418 1.00 90.94 98 ILE A CA 1
ATOM 783 C C . ILE A 1 98 ? 14.937 -14.646 2.204 1.00 90.94 98 ILE A C 1
ATOM 785 O O . ILE A 1 98 ? 15.473 -15.743 2.123 1.00 90.94 98 ILE A O 1
ATOM 789 N N . THR A 1 99 ? 14.208 -14.160 1.201 1.00 91.31 99 THR A N 1
ATOM 790 C CA . THR A 1 99 ? 13.974 -14.873 -0.061 1.00 91.31 99 THR A CA 1
ATOM 791 C C . THR A 1 99 ? 15.292 -15.128 -0.800 1.00 91.31 99 THR A C 1
ATOM 793 O O . THR A 1 99 ? 15.493 -16.194 -1.381 1.00 91.31 99 THR A O 1
ATOM 796 N N . ALA A 1 100 ? 16.248 -14.198 -0.771 1.00 94.69 100 ALA A N 1
ATOM 797 C CA . ALA A 1 100 ? 17.576 -14.469 -1.316 1.00 94.69 100 ALA A CA 1
ATOM 798 C C . ALA A 1 100 ? 18.297 -15.580 -0.529 1.00 94.69 100 ALA A C 1
ATOM 800 O O . ALA A 1 100 ? 18.899 -16.476 -1.127 1.00 94.69 100 ALA A O 1
ATOM 801 N N . ASP A 1 101 ? 18.229 -15.551 0.800 1.00 92.06 101 ASP A N 1
ATOM 802 C CA . ASP A 1 101 ? 18.884 -16.543 1.654 1.00 92.06 101 ASP A CA 1
ATOM 803 C C . ASP A 1 101 ? 18.257 -17.948 1.515 1.00 92.06 101 ASP A C 1
ATOM 805 O O . ASP A 1 101 ? 18.990 -18.930 1.360 1.00 92.06 101 ASP A O 1
ATOM 809 N N . GLU A 1 102 ? 16.927 -18.046 1.436 1.00 88.62 102 GLU A N 1
ATOM 810 C CA . GLU A 1 102 ? 16.182 -19.302 1.268 1.00 88.62 102 GLU A CA 1
ATOM 811 C C . GLU A 1 102 ? 16.362 -19.939 -0.121 1.00 88.62 102 GLU A C 1
ATOM 813 O O . GLU A 1 102 ? 16.258 -21.161 -0.279 1.00 88.62 102 GLU A O 1
ATOM 818 N N . TYR A 1 103 ? 16.649 -19.131 -1.149 1.00 91.44 103 TYR A N 1
ATOM 819 C CA . TYR A 1 103 ? 16.736 -19.584 -2.537 1.00 91.44 103 TYR A CA 1
ATOM 820 C C . TYR A 1 103 ? 18.109 -19.265 -3.165 1.00 91.44 103 TYR A C 1
ATOM 822 O O . TYR A 1 103 ? 18.217 -18.370 -4.013 1.00 91.44 103 TYR A O 1
ATOM 830 N N . PRO A 1 104 ? 19.167 -20.061 -2.884 1.00 93.81 104 PRO A N 1
ATOM 831 C CA . PRO A 1 104 ? 20.534 -19.804 -3.360 1.00 93.81 104 PRO A CA 1
ATOM 832 C C . PRO A 1 104 ? 20.677 -19.650 -4.881 1.00 93.81 104 PRO A C 1
ATOM 834 O O . PRO A 1 104 ? 21.528 -18.902 -5.365 1.00 93.81 104 PRO A O 1
ATOM 837 N N . ALA A 1 105 ? 19.840 -20.348 -5.656 1.00 95.31 105 ALA A N 1
ATOM 838 C CA . ALA A 1 105 ? 19.819 -20.218 -7.111 1.00 95.31 105 ALA A CA 1
ATOM 839 C C . ALA A 1 105 ? 19.337 -18.829 -7.563 1.00 95.31 105 ALA A C 1
ATOM 841 O O . ALA A 1 105 ? 19.891 -18.284 -8.514 1.00 95.31 105 ALA A O 1
ATOM 842 N N . LEU A 1 106 ? 18.348 -18.250 -6.873 1.00 95.69 106 LEU A N 1
ATOM 843 C CA . LEU A 1 106 ? 17.872 -16.890 -7.135 1.00 95.69 106 LEU A CA 1
ATOM 844 C C . LEU A 1 106 ? 18.901 -15.865 -6.660 1.00 95.69 106 LEU A C 1
ATOM 846 O O . LEU A 1 106 ? 19.252 -14.969 -7.423 1.00 95.69 106 LEU A O 1
ATOM 850 N N . ARG A 1 107 ? 19.490 -16.067 -5.475 1.00 96.81 107 ARG A N 1
ATOM 851 C CA . ARG A 1 107 ? 20.579 -15.225 -4.956 1.00 96.81 107 ARG A CA 1
ATOM 852 C C . ARG A 1 107 ? 21.777 -15.138 -5.894 1.00 96.81 107 ARG A C 1
ATOM 854 O O . ARG A 1 107 ? 22.373 -14.077 -6.041 1.00 96.81 107 ARG A O 1
ATOM 861 N N . LYS A 1 108 ? 22.126 -16.234 -6.573 1.00 97.19 108 LYS A N 1
ATOM 862 C CA . LYS A 1 108 ? 23.204 -16.237 -7.575 1.00 97.19 108 LYS A CA 1
ATOM 863 C C . LYS A 1 108 ? 22.915 -15.309 -8.764 1.00 97.19 108 LYS A C 1
ATOM 865 O O . LYS A 1 108 ? 23.857 -14.811 -9.372 1.00 97.19 108 LYS A O 1
ATOM 870 N N . VAL A 1 109 ? 21.643 -15.113 -9.114 1.00 97.31 109 VAL A N 1
ATOM 871 C CA . VAL A 1 109 ? 21.216 -14.295 -10.261 1.00 97.31 109 VAL A CA 1
ATOM 872 C C . VAL A 1 109 ? 20.974 -12.843 -9.853 1.00 97.31 109 VAL A C 1
ATOM 874 O O . VAL A 1 109 ? 21.395 -11.941 -10.571 1.00 97.31 109 VAL A O 1
ATOM 877 N N . TYR A 1 110 ? 20.312 -12.624 -8.716 1.00 95.94 110 TYR A N 1
ATOM 878 C CA . TYR A 1 110 ? 19.795 -11.313 -8.310 1.00 95.94 110 TYR A CA 1
ATOM 879 C C . TYR A 1 110 ? 20.549 -10.675 -7.135 1.00 95.94 110 TYR A C 1
ATOM 881 O O . TYR A 1 110 ? 20.378 -9.492 -6.861 1.00 95.94 110 TYR A O 1
ATOM 889 N N . GLY A 1 111 ? 21.444 -11.415 -6.478 1.00 96.06 111 GLY A N 1
ATOM 890 C CA . GLY A 1 111 ? 22.208 -10.928 -5.334 1.00 96.06 111 GLY A CA 1
ATOM 891 C C . GLY A 1 111 ? 21.469 -11.111 -4.009 1.00 96.06 111 GLY A C 1
ATOM 892 O O . GLY A 1 111 ? 20.691 -12.042 -3.843 1.00 96.06 111 GLY A O 1
ATOM 893 N N . GLN A 1 112 ? 21.768 -10.254 -3.033 1.00 96.19 112 GLN A N 1
ATOM 894 C CA . GLN A 1 112 ? 21.315 -10.388 -1.637 1.00 96.19 112 GLN A CA 1
ATOM 895 C C . GLN A 1 112 ? 19.851 -9.992 -1.395 1.00 96.19 112 GLN A C 1
ATOM 897 O O . GLN A 1 112 ? 19.400 -10.025 -0.259 1.00 96.19 112 GLN A O 1
ATOM 902 N N . SER A 1 113 ? 19.133 -9.600 -2.439 1.00 96.12 113 SER A N 1
ATOM 903 C CA . SER A 1 113 ? 17.735 -9.199 -2.378 1.00 96.12 113 SER A CA 1
ATOM 904 C C . SER A 1 113 ? 17.041 -9.800 -3.591 1.00 96.12 113 SER A C 1
ATOM 906 O O . SER A 1 113 ? 17.488 -9.586 -4.721 1.00 96.12 113 SER A O 1
ATOM 908 N N . VAL A 1 114 ? 16.010 -10.607 -3.352 1.00 96.69 114 VAL A N 1
ATOM 909 C CA . VAL A 1 114 ? 15.162 -11.179 -4.399 1.00 96.69 114 VAL A CA 1
ATOM 910 C C . VAL A 1 114 ? 13.775 -10.585 -4.240 1.00 96.69 114 VAL A C 1
ATOM 912 O O . VAL A 1 114 ? 13.081 -10.925 -3.292 1.00 96.69 114 VAL A O 1
ATOM 915 N N . THR A 1 115 ? 13.403 -9.706 -5.164 1.00 94.81 115 THR A N 1
ATOM 916 C CA . THR A 1 115 ? 12.155 -8.940 -5.106 1.00 94.81 115 THR A CA 1
ATOM 917 C C . THR A 1 115 ? 10.945 -9.727 -5.610 1.00 94.81 115 THR A C 1
ATOM 919 O O . THR A 1 115 ? 11.088 -10.726 -6.335 1.00 94.81 115 THR A O 1
ATOM 922 N N . TYR A 1 116 ? 9.738 -9.237 -5.320 1.00 90.12 116 TYR A N 1
ATOM 923 C CA . TYR A 1 116 ? 8.498 -9.832 -5.815 1.00 90.12 116 TYR A CA 1
ATOM 924 C C . TYR A 1 116 ? 8.457 -9.913 -7.354 1.00 90.12 116 TYR A C 1
ATOM 926 O O . TYR A 1 116 ? 8.146 -10.972 -7.910 1.00 90.12 116 TYR A O 1
ATOM 934 N N . ASP A 1 117 ? 8.826 -8.847 -8.081 1.00 92.56 117 ASP A N 1
ATOM 935 C CA . ASP A 1 117 ? 8.865 -8.863 -9.558 1.00 92.56 117 ASP A CA 1
ATOM 936 C C . ASP A 1 117 ? 9.872 -9.884 -10.112 1.00 92.56 117 ASP A C 1
ATOM 938 O O . ASP A 1 117 ? 9.652 -10.470 -11.176 1.00 92.56 117 ASP A O 1
ATOM 942 N N . GLN A 1 118 ? 10.972 -10.138 -9.396 1.00 93.94 118 GLN A N 1
ATOM 943 C CA . GLN A 1 118 ? 11.972 -11.118 -9.816 1.00 93.94 118 GLN A CA 1
ATOM 944 C C . GLN A 1 118 ? 11.472 -12.554 -9.632 1.00 93.94 118 GLN A C 1
ATOM 946 O O . GLN A 1 118 ? 11.682 -13.393 -10.516 1.00 93.94 118 GLN A O 1
ATOM 951 N N . ASN A 1 119 ? 10.812 -12.861 -8.507 1.00 90.56 119 ASN A N 1
ATOM 952 C CA . ASN A 1 119 ? 10.199 -14.171 -8.293 1.00 90.56 119 ASN A CA 1
ATOM 953 C C . ASN A 1 119 ? 9.049 -14.163 -7.272 1.00 90.56 119 ASN A C 1
ATOM 955 O O . ASN A 1 119 ? 9.195 -14.623 -6.139 1.00 90.56 119 ASN A O 1
ATOM 959 N N . SER A 1 120 ? 7.857 -13.788 -7.729 1.00 86.00 120 SER A N 1
ATOM 960 C CA . SER A 1 120 ? 6.646 -13.757 -6.900 1.00 86.00 120 SER A CA 1
ATOM 961 C C . SER A 1 120 ? 6.294 -15.096 -6.248 1.00 86.00 120 SER A C 1
ATOM 963 O O . SER A 1 120 ? 5.686 -15.132 -5.187 1.00 86.00 120 SER A O 1
ATOM 965 N N . THR A 1 121 ? 6.680 -16.232 -6.842 1.00 79.44 121 THR A N 1
ATOM 966 C CA . THR A 1 121 ? 6.406 -17.544 -6.233 1.00 79.44 121 THR A CA 1
ATOM 967 C C . THR A 1 121 ? 7.292 -17.813 -5.022 1.00 79.44 121 THR A C 1
ATOM 969 O O . THR A 1 121 ? 6.802 -18.369 -4.043 1.00 79.44 121 THR A O 1
ATOM 972 N N . ALA A 1 122 ? 8.584 -17.490 -5.103 1.00 81.31 122 ALA A N 1
ATOM 973 C CA . ALA A 1 122 ? 9.508 -17.639 -3.983 1.00 81.31 122 ALA A CA 1
ATOM 974 C C . ALA A 1 122 ? 9.139 -16.661 -2.864 1.00 81.31 122 ALA A C 1
ATOM 976 O O . ALA A 1 122 ? 8.931 -17.100 -1.739 1.00 81.31 122 ALA A O 1
ATOM 977 N N . HIS A 1 123 ? 8.915 -15.397 -3.229 1.00 81.25 123 HIS A N 1
ATOM 978 C CA . HIS A 1 123 ? 8.502 -14.324 -2.325 1.00 81.25 123 HIS A CA 1
ATOM 979 C C . HIS A 1 123 ? 7.256 -14.699 -1.507 1.00 81.25 123 HIS A C 1
ATOM 981 O O . HIS A 1 123 ? 7.314 -14.804 -0.285 1.00 81.25 123 HIS A O 1
ATOM 987 N N . LEU A 1 124 ? 6.161 -15.076 -2.183 1.00 77.69 124 LEU A N 1
ATOM 988 C CA . LEU A 1 124 ? 4.916 -15.483 -1.516 1.00 77.69 124 LEU A CA 1
ATOM 989 C C . LEU A 1 124 ? 5.069 -16.748 -0.652 1.00 77.69 124 LEU A C 1
ATOM 991 O O . LEU A 1 124 ? 4.302 -16.960 0.285 1.00 77.69 124 LEU A O 1
ATOM 995 N N . ARG A 1 125 ? 6.016 -17.643 -0.970 1.00 75.00 125 ARG A N 1
ATOM 996 C CA . ARG A 1 125 ? 6.288 -18.837 -0.146 1.00 75.00 125 ARG A CA 1
ATOM 997 C C . ARG A 1 125 ? 7.022 -18.479 1.138 1.00 75.00 125 ARG A C 1
ATOM 999 O O . ARG A 1 125 ? 6.723 -19.091 2.161 1.00 75.00 125 ARG A O 1
ATOM 1006 N N . THR A 1 126 ? 7.962 -17.542 1.063 1.00 76.81 126 THR A N 1
ATOM 1007 C CA . THR A 1 126 ? 8.699 -17.013 2.212 1.00 76.81 126 THR A CA 1
ATOM 1008 C C . THR A 1 126 ? 7.740 -16.291 3.159 1.00 76.81 126 THR A C 1
ATOM 1010 O O . THR A 1 126 ? 7.650 -16.656 4.330 1.00 76.81 126 THR A O 1
ATOM 1013 N N . GLU A 1 127 ? 6.924 -15.365 2.647 1.00 73.19 127 GLU A N 1
ATOM 1014 C CA . GLU A 1 127 ? 5.912 -14.637 3.436 1.00 73.19 127 GLU A CA 1
ATOM 1015 C C . GLU A 1 127 ? 4.909 -15.577 4.107 1.00 73.19 127 GLU A C 1
ATOM 1017 O O . GLU A 1 127 ? 4.713 -15.528 5.323 1.00 73.19 127 GLU A O 1
ATOM 1022 N N . PHE A 1 128 ? 4.333 -16.511 3.342 1.00 69.94 128 PHE A N 1
ATOM 1023 C CA . PHE A 1 128 ? 3.359 -17.450 3.895 1.00 69.94 128 PHE A CA 1
ATOM 1024 C C . PHE A 1 128 ? 3.990 -18.405 4.929 1.00 69.94 128 PHE A C 1
ATOM 1026 O O . PHE A 1 128 ? 3.304 -18.890 5.832 1.00 69.94 128 PHE A O 1
ATOM 1033 N N . GLY A 1 129 ? 5.301 -18.654 4.844 1.00 66.75 129 GLY A N 1
ATOM 1034 C CA . GLY A 1 129 ? 6.071 -19.357 5.870 1.00 66.75 129 GLY A CA 1
ATOM 1035 C C . GLY A 1 129 ? 6.066 -18.626 7.213 1.00 66.75 129 GLY A C 1
ATOM 1036 O O . GLY A 1 129 ? 5.803 -19.240 8.254 1.00 66.75 129 GLY A O 1
ATOM 1037 N N . PHE A 1 130 ? 6.281 -17.308 7.193 1.00 71.31 130 PHE A N 1
ATOM 1038 C CA . PHE A 1 130 ? 6.205 -16.464 8.386 1.00 71.31 130 PHE A CA 1
ATOM 1039 C C . PHE A 1 130 ? 4.792 -16.361 8.952 1.00 71.31 130 PHE A C 1
ATOM 1041 O O . PHE A 1 130 ? 4.637 -16.469 10.168 1.00 71.31 130 PHE A O 1
ATOM 1048 N N . ASP A 1 131 ? 3.761 -16.246 8.111 1.00 67.69 131 ASP A N 1
ATOM 1049 C CA . ASP A 1 131 ? 2.364 -16.243 8.571 1.00 67.69 131 ASP A CA 1
ATOM 1050 C C . ASP A 1 131 ? 2.031 -17.512 9.363 1.00 67.69 131 ASP A C 1
ATOM 1052 O O . ASP A 1 131 ? 1.417 -17.475 10.434 1.00 67.69 131 ASP A O 1
ATOM 1056 N N . VAL A 1 132 ? 2.472 -18.661 8.847 1.00 63.31 132 VAL A N 1
ATOM 1057 C CA . VAL A 1 132 ? 2.285 -19.965 9.485 1.00 63.31 132 VAL A CA 1
ATOM 1058 C C . VAL A 1 132 ? 3.004 -20.009 10.836 1.00 63.31 132 VAL A C 1
ATOM 1060 O O . VAL A 1 132 ? 2.376 -20.351 11.839 1.00 63.31 132 VAL A O 1
ATOM 1063 N N . VAL A 1 133 ? 4.278 -19.614 10.908 1.00 62.59 133 VAL A N 1
ATOM 1064 C CA . VAL A 1 133 ? 5.042 -19.621 12.171 1.00 62.59 133 VAL A CA 1
ATOM 1065 C C . VAL A 1 133 ? 4.510 -18.589 13.177 1.00 62.59 133 VAL A C 1
ATOM 1067 O O . VAL A 1 133 ? 4.390 -18.889 14.366 1.00 62.59 133 VAL A O 1
ATOM 1070 N N . GLY A 1 134 ? 4.097 -17.403 12.728 1.00 59.78 134 GLY A N 1
ATOM 1071 C CA . GLY A 1 134 ? 3.477 -16.380 13.573 1.00 59.78 134 GLY A CA 1
ATOM 1072 C C . GLY A 1 134 ? 2.167 -16.859 14.206 1.00 59.78 134 GLY A C 1
ATOM 1073 O O . GLY A 1 134 ? 1.941 -16.678 15.408 1.00 59.78 134 GLY A O 1
ATOM 1074 N N . VAL A 1 135 ? 1.321 -17.551 13.433 1.00 59.66 135 VAL A N 1
ATOM 1075 C CA . VAL A 1 135 ? 0.109 -18.204 13.953 1.00 59.66 135 VAL A CA 1
ATOM 1076 C C . VAL A 1 135 ? 0.453 -19.351 14.908 1.00 59.66 135 VAL A C 1
ATOM 1078 O O . VAL A 1 135 ? -0.194 -19.474 15.952 1.00 59.66 135 VAL A O 1
ATOM 1081 N N . ALA A 1 136 ? 1.479 -20.155 14.610 1.00 55.78 136 ALA A N 1
ATOM 1082 C CA . ALA A 1 136 ? 1.939 -21.234 15.490 1.00 55.78 136 ALA A CA 1
ATOM 1083 C C . ALA A 1 136 ? 2.384 -20.719 16.870 1.00 55.78 136 ALA A C 1
ATOM 1085 O O . ALA A 1 136 ? 2.021 -21.303 17.893 1.00 55.78 136 ALA A O 1
ATOM 1086 N N . ASN A 1 137 ? 3.095 -19.590 16.898 1.00 55.16 137 ASN A N 1
ATOM 1087 C CA . ASN A 1 137 ? 3.594 -18.944 18.115 1.00 55.16 137 ASN A CA 1
ATOM 1088 C C . ASN A 1 137 ? 2.521 -18.138 18.873 1.00 55.16 137 ASN A C 1
ATOM 1090 O O . ASN A 1 137 ? 2.811 -17.530 19.902 1.00 55.16 137 ASN A O 1
ATOM 1094 N N . GLY A 1 138 ? 1.268 -18.134 18.400 1.00 51.75 138 GLY A N 1
ATOM 1095 C CA . GLY A 1 138 ? 0.157 -17.446 19.062 1.00 51.75 138 GLY A CA 1
ATOM 1096 C C . GLY A 1 138 ? 0.229 -15.919 18.992 1.00 51.75 138 GLY A C 1
ATOM 1097 O O . GLY A 1 138 ? -0.481 -15.256 19.748 1.00 51.75 138 GLY A O 1
ATOM 1098 N N . VAL A 1 139 ? 1.053 -15.366 18.091 1.00 52.75 139 VAL A N 1
ATOM 1099 C CA . VAL A 1 139 ? 1.203 -13.914 17.869 1.00 52.75 139 VAL A CA 1
ATOM 1100 C C . VAL A 1 139 ? -0.127 -13.296 17.437 1.00 52.75 139 VAL A C 1
ATOM 1102 O O . VAL A 1 139 ? -0.492 -12.201 17.867 1.00 52.75 139 VAL A O 1
ATOM 1105 N N . TYR A 1 140 ? -0.908 -14.041 16.657 1.00 51.69 140 TYR A N 1
ATOM 1106 C CA . TYR A 1 140 ? -2.301 -13.716 16.390 1.00 51.69 140 TYR A CA 1
ATOM 1107 C C . TYR A 1 140 ? -3.137 -14.232 17.558 1.00 51.69 140 TYR A C 1
ATOM 1109 O O . TYR A 1 140 ? -3.551 -15.396 17.590 1.00 51.69 140 TYR A O 1
ATOM 1117 N N . SER A 1 141 ? -3.334 -13.376 18.565 1.00 44.28 141 SER A N 1
ATOM 1118 C CA . SER A 1 141 ? -4.197 -13.719 19.686 1.00 44.28 141 SER A CA 1
ATOM 1119 C C . SER A 1 141 ? -5.572 -14.118 19.154 1.00 44.28 141 SER A C 1
ATOM 1121 O O . SER A 1 141 ? -6.148 -13.508 18.249 1.00 44.28 141 SER A O 1
ATOM 1123 N N . GLN A 1 142 ? -6.090 -15.198 19.723 1.00 46.75 142 GLN A N 1
ATOM 1124 C CA . GLN A 1 142 ? -7.359 -15.774 19.324 1.00 46.75 142 GLN A CA 1
ATOM 1125 C C . GLN A 1 142 ? -8.519 -14.790 19.409 1.00 46.75 142 GLN A C 1
ATOM 1127 O O . GLN A 1 142 ? -9.473 -14.984 18.687 1.00 46.75 142 GLN A O 1
ATOM 1132 N N . GLU A 1 143 ? -8.453 -13.761 20.248 1.00 42.41 143 GLU A N 1
ATOM 1133 C CA . GLU A 1 143 ? -9.503 -12.751 20.402 1.00 42.41 143 GLU A CA 1
ATOM 1134 C C . GLU A 1 143 ? -9.553 -11.808 19.190 1.00 42.41 143 GLU A C 1
ATOM 1136 O O . GLU A 1 143 ? -10.609 -11.650 18.593 1.00 42.41 143 GLU A O 1
ATOM 1141 N N . ALA A 1 144 ? -8.402 -11.321 18.703 1.00 44.12 144 ALA A N 1
ATOM 1142 C CA . ALA A 1 144 ? -8.324 -10.519 17.474 1.00 44.12 144 ALA A CA 1
ATOM 1143 C C . ALA A 1 144 ? -8.745 -11.309 16.219 1.00 44.12 144 ALA A C 1
ATOM 1145 O O . ALA A 1 144 ? -9.246 -10.739 15.252 1.00 44.12 144 ALA A O 1
ATOM 1146 N N . TYR A 1 145 ? -8.556 -12.632 16.254 1.00 44.88 145 TYR A N 1
ATOM 1147 C CA . TYR A 1 145 ? -8.930 -13.555 15.182 1.00 44.88 145 TYR A CA 1
ATOM 1148 C C . TYR A 1 145 ? -10.368 -14.106 15.308 1.00 44.88 145 TYR A C 1
ATOM 1150 O O . TYR A 1 145 ? -10.991 -14.413 14.294 1.00 44.88 145 TYR A O 1
ATOM 1158 N N . ARG A 1 146 ? -10.906 -14.260 16.532 1.00 46.75 146 ARG A N 1
ATOM 1159 C CA . ARG A 1 146 ? -12.254 -14.804 16.833 1.00 46.75 146 ARG A CA 1
ATOM 1160 C C . ARG A 1 146 ? -13.327 -13.721 16.806 1.00 46.75 146 ARG A C 1
ATOM 1162 O O . ARG A 1 146 ? -14.437 -14.041 16.397 1.00 46.75 146 ARG A O 1
ATOM 1169 N N . ASP A 1 147 ? -12.973 -12.469 17.103 1.00 46.78 147 ASP A N 1
ATOM 1170 C CA . ASP A 1 147 ? -13.845 -11.302 16.912 1.00 46.78 147 ASP A CA 1
ATOM 1171 C C . ASP A 1 147 ? -13.830 -10.754 15.481 1.00 46.78 147 ASP A C 1
ATOM 1173 O O . ASP A 1 147 ? -14.464 -9.726 15.269 1.00 46.78 147 ASP A O 1
ATOM 1177 N N . PHE A 1 148 ? -13.124 -11.407 14.535 1.00 51.84 148 PHE A N 1
ATOM 1178 C CA . PHE A 1 148 ? -12.866 -11.000 13.139 1.00 51.84 148 PHE A CA 1
ATOM 1179 C C . PHE A 1 148 ? -13.717 -9.804 12.706 1.00 51.84 148 PHE A C 1
ATOM 1181 O O . PHE A 1 148 ? -14.808 -9.948 12.150 1.00 51.84 148 PHE A O 1
ATOM 1188 N N . ILE A 1 149 ? -13.232 -8.624 13.088 1.00 52.03 149 ILE A N 1
ATOM 1189 C CA . ILE A 1 149 ? -14.021 -7.407 13.215 1.00 52.03 149 ILE A CA 1
ATOM 1190 C C . ILE A 1 149 ? -14.392 -7.027 11.794 1.00 52.03 149 ILE A C 1
ATOM 1192 O O . ILE A 1 149 ? -13.525 -6.618 11.032 1.00 52.03 149 ILE A O 1
ATOM 1196 N N . GLY A 1 150 ? -15.619 -7.370 11.393 1.00 63.00 150 GLY A N 1
ATOM 1197 C CA . GLY A 1 150 ? -15.908 -7.756 10.014 1.00 63.00 150 GLY A CA 1
ATOM 1198 C C . GLY A 1 150 ? -15.305 -6.801 9.002 1.00 63.00 150 GLY A C 1
ATOM 1199 O O . GLY A 1 150 ? -15.772 -5.680 8.939 1.00 63.00 150 GLY A O 1
ATOM 1200 N N . 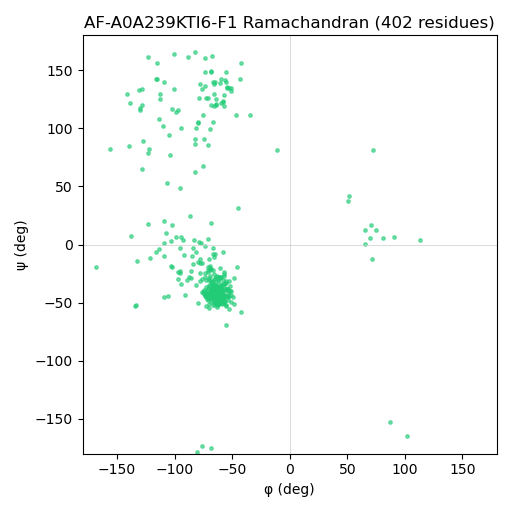PHE A 1 151 ? -14.296 -7.245 8.240 1.00 76.69 151 PHE A N 1
ATOM 1201 C CA . PHE A 1 151 ? -13.575 -6.439 7.246 1.00 76.69 151 PHE A CA 1
ATOM 1202 C C . PHE A 1 151 ? -14.519 -5.434 6.571 1.00 76.69 151 PHE A C 1
ATOM 1204 O O . PHE A 1 151 ? -15.457 -5.828 5.861 1.00 76.69 151 PHE A O 1
ATOM 1211 N N . GLN A 1 152 ? -14.309 -4.148 6.845 1.00 87.88 152 GLN A N 1
ATOM 1212 C CA . GLN A 1 152 ? -15.085 -3.068 6.250 1.00 87.88 152 GLN A CA 1
ATOM 1213 C C . GLN A 1 152 ? -14.190 -2.187 5.398 1.00 87.88 152 GLN A C 1
ATOM 1215 O O . GLN A 1 152 ? -13.046 -1.910 5.743 1.00 87.88 152 GLN A O 1
ATOM 1220 N N . VAL A 1 153 ? -14.750 -1.727 4.286 1.00 91.69 153 VAL A N 1
ATOM 1221 C CA . VAL A 1 153 ? -14.091 -0.783 3.390 1.00 91.69 153 VAL A CA 1
ATOM 1222 C C . VAL A 1 153 ? -14.866 0.516 3.456 1.00 91.69 153 VAL A C 1
ATOM 1224 O O . VAL A 1 153 ? -16.072 0.528 3.200 1.00 91.69 153 VAL A O 1
ATOM 1227 N N . ALA A 1 154 ? -14.177 1.612 3.767 1.00 96.69 154 ALA A N 1
ATOM 1228 C CA . ALA A 1 154 ? -14.730 2.954 3.653 1.00 96.69 154 ALA A CA 1
ATOM 1229 C C . ALA A 1 154 ? -14.776 3.360 2.169 1.00 96.69 154 ALA A C 1
ATOM 1231 O O . ALA A 1 154 ? -14.020 4.215 1.716 1.00 96.69 154 ALA A O 1
ATOM 1232 N N . LYS A 1 155 ? -15.633 2.689 1.389 1.00 95.56 155 LYS A N 1
ATOM 1233 C CA . LYS A 1 155 ? -15.661 2.775 -0.079 1.00 95.56 155 LYS A CA 1
ATOM 1234 C C . LYS A 1 155 ? -15.763 4.220 -0.602 1.00 95.56 155 LYS A C 1
ATOM 1236 O O . LYS A 1 155 ? -14.955 4.560 -1.460 1.00 95.56 155 LYS A O 1
ATOM 1241 N N . PRO A 1 156 ? -16.636 5.096 -0.060 1.00 96.62 156 PRO A N 1
ATOM 1242 C CA . PRO A 1 156 ? -16.691 6.484 -0.515 1.00 96.62 156 PRO A CA 1
ATOM 1243 C C . PRO A 1 156 ? -15.380 7.251 -0.307 1.00 96.62 156 PRO A C 1
ATOM 1245 O O . PRO A 1 156 ? -15.022 8.065 -1.151 1.00 96.62 156 PRO A O 1
ATOM 1248 N N . LEU A 1 157 ? -14.663 7.017 0.799 1.00 97.81 157 LEU A N 1
ATOM 1249 C CA . LEU A 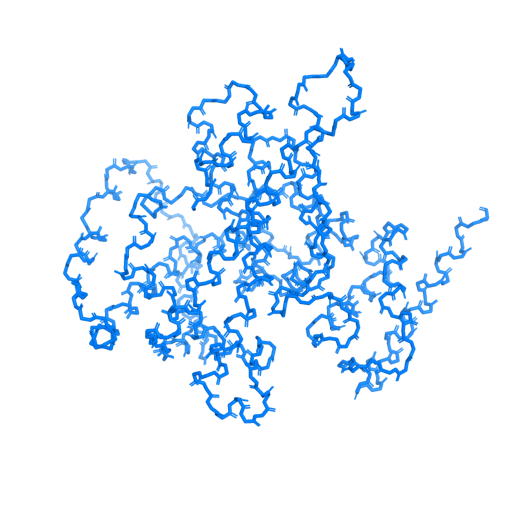1 157 ? -13.347 7.622 1.032 1.00 97.81 157 LEU A CA 1
ATOM 1250 C C . LEU A 1 157 ? -12.316 7.076 0.042 1.00 97.81 157 LEU A C 1
ATOM 1252 O O . LEU A 1 157 ? -11.580 7.852 -0.559 1.00 97.81 157 LEU A O 1
ATOM 1256 N N . LEU A 1 158 ? -12.294 5.753 -0.144 1.00 98.00 158 LEU A N 1
ATOM 1257 C CA . LEU A 1 158 ? -11.375 5.082 -1.059 1.00 98.00 158 LEU A CA 1
ATOM 1258 C C . LEU A 1 158 ? -11.508 5.617 -2.491 1.00 98.00 158 LEU A C 1
ATOM 1260 O O . LEU A 1 158 ? -10.503 5.897 -3.134 1.00 98.00 158 LEU A O 1
ATOM 1264 N N . GLU A 1 159 ? -12.738 5.800 -2.972 1.00 96.69 159 GLU A N 1
ATOM 1265 C CA . GLU A 1 159 ? -13.019 6.347 -4.302 1.00 96.69 159 GLU A CA 1
ATOM 1266 C C . GLU A 1 159 ? -12.538 7.791 -4.464 1.00 96.69 159 GLU A C 1
ATOM 1268 O O . GLU A 1 159 ? -11.946 8.115 -5.496 1.00 96.69 159 GLU A O 1
ATOM 1273 N N . ARG A 1 160 ? -12.778 8.649 -3.459 1.00 95.69 160 ARG A N 1
ATOM 1274 C CA . ARG A 1 160 ? -12.323 10.049 -3.475 1.00 95.69 160 ARG A CA 1
ATOM 1275 C C . ARG A 1 160 ? -10.801 10.125 -3.496 1.00 95.69 160 ARG A C 1
ATOM 1277 O O . ARG A 1 160 ? -10.251 10.690 -4.434 1.00 95.69 160 ARG A O 1
ATOM 1284 N N . ALA A 1 161 ? -10.136 9.472 -2.543 1.00 96.25 161 ALA A N 1
ATOM 1285 C CA . ALA A 1 161 ? -8.678 9.466 -2.457 1.00 96.25 161 ALA A CA 1
ATOM 1286 C C . ALA A 1 161 ? -8.035 8.881 -3.725 1.00 96.25 161 ALA A C 1
ATOM 1288 O O . ALA A 1 161 ? -7.098 9.458 -4.264 1.00 96.25 161 ALA A O 1
ATOM 1289 N N . PHE A 1 162 ? -8.579 7.786 -4.271 1.00 96.81 162 PHE A N 1
ATOM 1290 C CA . PHE A 1 162 ? -8.084 7.199 -5.519 1.00 96.81 162 PHE A CA 1
ATOM 1291 C C . PHE A 1 162 ? -8.202 8.169 -6.704 1.00 96.81 162 PHE A C 1
ATOM 1293 O O . PHE A 1 162 ? -7.265 8.321 -7.491 1.00 96.81 162 PHE A O 1
ATOM 1300 N N . HIS A 1 163 ? -9.339 8.855 -6.823 1.00 95.44 163 HIS A N 1
ATOM 1301 C CA . HIS A 1 163 ? -9.543 9.848 -7.870 1.00 95.44 163 HIS A CA 1
ATOM 1302 C C . HIS A 1 163 ? -8.623 11.060 -7.706 1.00 95.44 163 HIS A C 1
ATOM 1304 O O . HIS A 1 163 ? -8.058 11.530 -8.690 1.00 95.44 163 HIS A O 1
ATOM 1310 N N . GLU A 1 164 ? -8.435 11.556 -6.488 1.00 93.19 164 GLU A N 1
ATOM 1311 C CA . GLU A 1 164 ? -7.553 12.693 -6.214 1.00 93.19 164 GLU A CA 1
ATOM 1312 C C . GLU A 1 164 ? -6.076 12.358 -6.472 1.00 93.19 164 GLU A C 1
ATOM 1314 O O . GLU A 1 164 ? -5.347 13.174 -7.043 1.00 93.19 164 GLU A O 1
ATOM 1319 N N . THR A 1 165 ? -5.641 11.136 -6.156 1.00 94.81 165 THR A N 1
ATOM 1320 C CA . THR A 1 165 ? -4.258 10.705 -6.396 1.00 94.81 165 THR A CA 1
ATOM 1321 C C . THR A 1 165 ? -3.981 10.389 -7.868 1.00 94.81 165 THR A C 1
ATOM 1323 O O . THR A 1 165 ? -2.922 10.750 -8.384 1.00 94.81 165 THR A O 1
ATOM 1326 N N . TYR A 1 166 ? -4.904 9.741 -8.581 1.00 95.56 166 TYR A N 1
ATOM 1327 C CA . TYR A 1 166 ? -4.609 9.192 -9.915 1.00 95.56 166 TYR A CA 1
ATOM 1328 C C . TYR A 1 166 ? -5.411 9.824 -11.056 1.00 95.56 166 TYR A C 1
ATOM 1330 O O . TYR A 1 166 ? -5.175 9.512 -12.223 1.00 95.56 166 TYR A O 1
ATOM 1338 N N . GLY A 1 167 ? -6.374 10.699 -10.757 1.00 94.19 167 GLY A N 1
ATOM 1339 C CA . GLY A 1 167 ? -7.296 11.258 -11.751 1.00 94.19 167 GLY A CA 1
ATOM 1340 C C . GLY A 1 167 ? -8.228 10.214 -12.378 1.00 94.19 167 GLY A C 1
ATOM 1341 O O . GLY A 1 167 ? -8.843 10.476 -13.411 1.00 94.19 167 GLY A O 1
ATOM 1342 N N . LEU A 1 168 ? -8.301 9.011 -11.801 1.00 95.19 168 LEU A N 1
ATOM 1343 C CA . LEU A 1 168 ? -9.066 7.870 -12.298 1.00 95.19 168 LEU A CA 1
ATOM 1344 C C . LEU A 1 168 ? -10.269 7.617 -11.394 1.00 95.19 168 LEU A C 1
ATOM 1346 O O . LEU A 1 168 ? -10.151 7.635 -10.172 1.00 95.19 168 LEU A O 1
ATOM 1350 N N . LYS A 1 169 ? -11.427 7.293 -11.972 1.00 94.81 169 LYS A N 1
ATOM 1351 C CA . LYS A 1 169 ? -12.513 6.717 -11.172 1.00 94.81 169 LYS A CA 1
ATOM 1352 C C . LYS A 1 169 ? -12.153 5.275 -10.841 1.00 94.81 169 LYS A C 1
ATOM 1354 O O . LYS A 1 169 ? -11.733 4.529 -11.726 1.00 94.81 169 LYS A O 1
ATOM 1359 N N . MET A 1 170 ? -12.369 4.859 -9.595 1.00 95.00 170 MET A N 1
ATOM 1360 C CA . MET A 1 170 ? -12.105 3.476 -9.182 1.00 95.00 170 MET A CA 1
ATOM 1361 C C . MET A 1 170 ? -12.850 2.468 -10.074 1.00 95.00 170 MET A C 1
ATOM 1363 O O . MET A 1 170 ? -12.259 1.476 -10.496 1.00 95.00 170 MET A O 1
ATOM 1367 N N . SER A 1 171 ? -14.080 2.785 -10.484 1.00 94.19 171 SER A N 1
ATOM 1368 C CA . SER A 1 171 ? -14.912 1.952 -11.365 1.00 94.19 171 SER A CA 1
ATOM 1369 C C . SER A 1 171 ? -14.378 1.796 -12.794 1.00 94.19 171 SER A C 1
ATOM 1371 O O . SER A 1 171 ? -14.681 0.800 -13.457 1.00 94.19 171 SER A O 1
ATOM 1373 N N . ASP A 1 172 ? -13.528 2.716 -13.264 1.00 93.44 172 ASP A N 1
ATOM 1374 C CA . ASP A 1 172 ? -12.836 2.582 -14.551 1.00 93.44 172 ASP A CA 1
ATOM 1375 C C . ASP A 1 172 ? -11.673 1.576 -14.478 1.00 93.44 172 ASP A C 1
ATOM 1377 O O . ASP A 1 172 ? -11.182 1.120 -15.518 1.00 93.44 172 ASP A O 1
ATOM 1381 N N . VAL A 1 173 ? -11.235 1.219 -13.264 1.00 95.94 173 VAL A N 1
ATOM 1382 C CA . VAL A 1 173 ? -10.108 0.316 -12.987 1.00 95.94 173 VAL A CA 1
ATOM 1383 C C . VAL A 1 173 ? -10.586 -1.028 -12.426 1.00 95.94 173 VAL A C 1
ATOM 1385 O O . VAL A 1 173 ? -10.141 -2.075 -12.901 1.00 95.94 173 VAL A O 1
ATOM 1388 N N . ILE A 1 174 ? -11.519 -1.020 -11.470 1.00 93.12 174 ILE A N 1
ATOM 1389 C CA . ILE A 1 174 ? -12.185 -2.192 -10.890 1.00 93.12 174 ILE A CA 1
ATOM 1390 C C . ILE A 1 174 ? -13.645 -2.202 -11.356 1.00 93.12 174 ILE A C 1
ATOM 1392 O O . ILE A 1 174 ? -14.497 -1.507 -10.819 1.00 93.12 174 ILE A O 1
ATOM 1396 N N . ARG A 1 175 ? -13.972 -3.042 -12.343 1.00 87.38 175 ARG A N 1
ATOM 1397 C CA . ARG A 1 175 ? -15.316 -3.059 -12.963 1.00 87.38 175 ARG A CA 1
ATOM 1398 C C . ARG A 1 175 ? -16.450 -3.484 -12.026 1.00 87.38 175 ARG A C 1
ATOM 1400 O O . ARG A 1 175 ? -17.599 -3.108 -12.242 1.00 87.38 175 ARG A O 1
ATOM 1407 N N . HIS A 1 176 ? -16.151 -4.331 -11.044 1.00 85.38 176 HIS A N 1
ATOM 1408 C CA . HIS A 1 176 ? -17.131 -4.892 -10.114 1.00 85.38 176 HIS A CA 1
ATOM 1409 C C . HIS A 1 176 ? -16.662 -4.682 -8.674 1.00 85.38 176 HIS A C 1
ATOM 1411 O O . HIS A 1 176 ? -16.359 -5.642 -7.973 1.00 85.38 176 HIS A O 1
ATOM 1417 N N . GLU A 1 177 ? -16.577 -3.424 -8.248 1.00 86.94 177 GLU A N 1
ATOM 1418 C CA . GLU A 1 177 ? -16.011 -3.014 -6.954 1.00 86.94 177 GLU A CA 1
ATOM 1419 C C . GLU A 1 177 ? -16.600 -3.786 -5.771 1.00 86.94 177 GLU A C 1
ATOM 1421 O O . GLU A 1 177 ? -15.857 -4.350 -4.975 1.00 86.94 177 GLU A O 1
ATOM 1426 N N . ASP A 1 178 ? -17.928 -3.891 -5.679 1.00 81.88 178 ASP A N 1
ATOM 1427 C CA . ASP A 1 178 ? -18.574 -4.578 -4.555 1.00 81.88 178 ASP A CA 1
ATOM 1428 C C . ASP A 1 178 ? -18.283 -6.081 -4.560 1.00 81.88 178 ASP A C 1
ATOM 1430 O O . ASP A 1 178 ? -18.135 -6.697 -3.503 1.00 81.88 178 ASP A O 1
ATOM 1434 N N . LEU A 1 179 ? -18.163 -6.676 -5.752 1.00 78.44 179 LEU A N 1
ATOM 1435 C CA . LEU A 1 179 ? -17.788 -8.077 -5.895 1.00 78.44 179 LEU A CA 1
ATOM 1436 C C . LEU A 1 179 ? -16.324 -8.286 -5.504 1.00 78.44 179 LEU A C 1
ATOM 1438 O O . LEU A 1 179 ? -16.055 -9.228 -4.768 1.00 78.44 179 LEU A O 1
ATOM 1442 N N . ALA A 1 180 ? -15.419 -7.402 -5.934 1.00 78.81 180 ALA A N 1
ATOM 1443 C CA . ALA A 1 180 ? -14.006 -7.423 -5.562 1.00 78.81 180 ALA A CA 1
ATOM 1444 C C . ALA A 1 180 ? -13.827 -7.272 -4.043 1.00 78.81 180 ALA A C 1
ATOM 1446 O O . ALA A 1 180 ? -13.134 -8.064 -3.413 1.00 78.81 180 ALA A O 1
ATOM 1447 N N . ILE A 1 181 ? -14.533 -6.323 -3.421 1.00 80.06 181 ILE A N 1
ATOM 1448 C CA . ILE A 1 181 ? -14.546 -6.133 -1.964 1.00 80.06 181 ILE A CA 1
ATOM 1449 C C . ILE A 1 181 ? -15.095 -7.382 -1.263 1.00 80.06 181 ILE A C 1
ATOM 1451 O O . ILE A 1 181 ? -14.547 -7.817 -0.251 1.00 80.06 181 ILE A O 1
ATOM 1455 N N . ALA A 1 182 ? -16.166 -7.989 -1.782 1.00 74.75 182 ALA A N 1
ATOM 1456 C CA . ALA A 1 182 ? -16.768 -9.175 -1.180 1.00 74.75 182 ALA A CA 1
ATOM 1457 C C . ALA A 1 182 ? -15.879 -10.426 -1.291 1.00 74.75 182 ALA A C 1
ATOM 1459 O O . ALA A 1 182 ? -15.755 -11.175 -0.317 1.00 74.75 182 ALA A O 1
ATOM 1460 N N . THR A 1 183 ? -15.253 -10.671 -2.444 1.00 73.00 183 THR A N 1
ATOM 1461 C CA . THR A 1 183 ? -14.319 -11.792 -2.625 1.00 73.00 183 THR A CA 1
ATOM 1462 C C . THR A 1 183 ? -13.036 -11.580 -1.848 1.00 73.00 183 THR A C 1
ATOM 1464 O O . THR A 1 183 ? -12.505 -12.541 -1.287 1.00 73.00 183 THR A O 1
ATOM 1467 N N . TYR A 1 184 ? -12.572 -10.338 -1.746 1.00 78.31 184 TYR A N 1
ATOM 1468 C CA . TYR A 1 184 ? -11.412 -10.009 -0.944 1.00 78.31 184 TYR A CA 1
ATOM 1469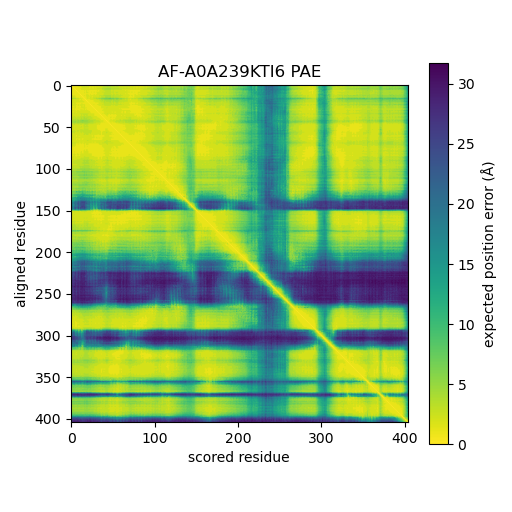 C C . TYR A 1 184 ? -11.676 -10.229 0.545 1.00 78.31 184 TYR A C 1
ATOM 1471 O O . TYR A 1 184 ? -10.971 -11.008 1.189 1.00 78.31 184 TYR A O 1
ATOM 1479 N N . ARG A 1 185 ? -12.800 -9.696 1.049 1.00 78.56 185 ARG A N 1
ATOM 1480 C CA . ARG A 1 185 ? -13.323 -9.986 2.390 1.00 78.56 185 ARG A CA 1
ATOM 1481 C C . ARG A 1 185 ? -13.348 -11.485 2.655 1.00 78.56 185 ARG A C 1
ATOM 1483 O O . ARG A 1 185 ? -12.854 -11.926 3.687 1.00 78.56 185 ARG A O 1
ATOM 1490 N N . TYR A 1 186 ? -13.921 -12.281 1.753 1.00 70.94 186 TYR A N 1
ATOM 1491 C CA . TYR A 1 186 ? -13.979 -13.737 1.909 1.00 70.94 186 TYR A CA 1
ATOM 1492 C C . TYR A 1 186 ? -12.585 -14.381 1.950 1.00 70.94 186 TYR A C 1
ATOM 1494 O O . TYR A 1 186 ? -12.344 -15.293 2.747 1.00 70.94 186 TYR A O 1
ATOM 1502 N N . SER A 1 187 ? -11.671 -13.910 1.104 1.00 68.69 187 SER A N 1
ATOM 1503 C CA . SER A 1 187 ? -10.321 -14.458 0.996 1.00 68.69 187 SER A CA 1
ATOM 1504 C C . SER A 1 187 ? -9.533 -14.235 2.285 1.00 68.69 187 SER A C 1
ATOM 1506 O O . SER A 1 187 ? -9.042 -15.199 2.870 1.00 68.69 187 SER A O 1
ATOM 1508 N N . VAL A 1 188 ? -9.521 -13.000 2.786 1.00 69.62 188 VAL A N 1
ATOM 1509 C CA . VAL A 1 188 ? -8.801 -12.606 4.005 1.00 69.62 188 VAL A CA 1
ATOM 1510 C C . VAL A 1 188 ? -9.466 -13.158 5.269 1.00 69.62 188 VAL A C 1
ATOM 1512 O O . VAL A 1 188 ? -8.788 -13.693 6.141 1.00 69.62 188 VAL A O 1
ATOM 1515 N N . SER A 1 189 ? -10.800 -13.105 5.364 1.00 66.31 189 SER A N 1
ATOM 1516 C CA . SER A 1 189 ? -11.525 -13.525 6.579 1.00 66.31 189 SER A CA 1
ATOM 1517 C C . SER A 1 189 ? -11.804 -15.013 6.702 1.00 66.31 189 SER A C 1
ATOM 1519 O O . SER A 1 189 ? -12.144 -15.496 7.782 1.00 66.31 189 SER A O 1
ATOM 1521 N N . SER A 1 190 ? -11.702 -15.765 5.606 1.00 63.22 190 SER A N 1
ATOM 1522 C CA . SER A 1 190 ? -12.082 -17.175 5.607 1.00 63.22 190 SER A CA 1
ATOM 1523 C C . SER A 1 190 ? -11.060 -18.065 4.930 1.00 63.22 190 SER A C 1
ATOM 1525 O O . SER A 1 190 ? -10.649 -19.066 5.519 1.00 63.22 190 SER A O 1
ATOM 1527 N N . LEU A 1 191 ? -10.674 -17.748 3.694 1.00 62.81 191 LEU A N 1
ATOM 1528 C CA . LEU A 1 191 ? -9.858 -18.655 2.891 1.00 62.81 191 LEU A CA 1
ATOM 1529 C C . LEU A 1 191 ? -8.431 -18.771 3.433 1.00 62.81 191 LEU A C 1
ATOM 1531 O O . LEU A 1 191 ? -8.008 -19.887 3.731 1.00 62.81 191 LEU A O 1
ATOM 1535 N N . ILE A 1 192 ? -7.729 -17.648 3.605 1.00 63.88 192 ILE A N 1
ATOM 1536 C CA . ILE A 1 192 ? -6.363 -17.606 4.146 1.00 63.88 192 ILE A CA 1
ATOM 1537 C C . ILE A 1 192 ? -6.309 -18.292 5.520 1.00 63.88 192 ILE A C 1
ATOM 1539 O O . ILE A 1 192 ? -5.570 -19.266 5.639 1.00 63.88 192 ILE A O 1
ATOM 1543 N N . PRO A 1 193 ? -7.170 -17.951 6.504 1.00 66.06 193 PRO A N 1
ATOM 1544 C CA . PRO A 1 193 ? -7.244 -18.667 7.778 1.00 66.06 193 PRO A CA 1
ATOM 1545 C C . PRO A 1 193 ? -7.336 -20.191 7.678 1.00 66.06 193 PRO A C 1
ATOM 1547 O O . PRO A 1 193 ? -6.651 -20.933 8.390 1.00 66.06 193 PRO A O 1
ATOM 1550 N N . LYS A 1 194 ? -8.197 -20.687 6.783 1.00 62.62 194 LYS A N 1
ATOM 1551 C CA . LYS A 1 194 ? -8.356 -22.127 6.552 1.00 62.62 194 LYS A CA 1
ATOM 1552 C C . LYS A 1 194 ? -7.092 -22.726 5.946 1.00 62.62 194 LYS A C 1
ATOM 1554 O O . LYS A 1 194 ? -6.685 -23.805 6.373 1.00 62.62 194 LYS A O 1
ATOM 1559 N N . MET A 1 195 ? -6.472 -22.037 4.993 1.00 59.47 195 MET A N 1
ATOM 1560 C CA . MET A 1 195 ? -5.223 -22.473 4.371 1.00 59.47 195 MET A CA 1
ATOM 1561 C C . MET A 1 195 ? -4.066 -22.483 5.372 1.00 59.47 195 MET A C 1
ATOM 1563 O O . MET A 1 195 ? -3.349 -23.478 5.426 1.00 59.47 195 MET A O 1
ATOM 1567 N N . THR A 1 196 ? -3.940 -21.474 6.236 1.00 61.81 196 THR A N 1
ATOM 1568 C CA . THR A 1 196 ? -2.945 -21.443 7.320 1.00 61.81 196 THR A CA 1
ATOM 1569 C C . THR A 1 196 ? -3.134 -22.619 8.278 1.00 61.81 196 THR A C 1
ATOM 1571 O O . THR A 1 196 ? -2.170 -23.291 8.637 1.00 61.81 196 THR A O 1
ATOM 1574 N N . LYS A 1 197 ? -4.381 -22.964 8.631 1.00 61.69 197 LYS A N 1
ATOM 1575 C CA . LYS A 1 197 ? -4.671 -24.164 9.437 1.00 61.69 197 LYS A CA 1
ATOM 1576 C C . LYS A 1 197 ? -4.236 -25.457 8.738 1.00 61.69 197 LYS A C 1
ATOM 1578 O O . LYS A 1 197 ? -3.685 -26.343 9.390 1.00 61.69 197 LYS A O 1
ATOM 1583 N N . VAL A 1 198 ? -4.498 -25.588 7.437 1.00 62.59 198 VAL A N 1
ATOM 1584 C CA . VAL A 1 198 ? -4.068 -26.756 6.648 1.00 62.59 198 VAL A CA 1
ATOM 1585 C C . VAL A 1 198 ? -2.543 -26.827 6.578 1.00 62.59 198 VAL A C 1
ATOM 1587 O O . VAL A 1 198 ? -1.984 -27.905 6.780 1.00 62.59 198 VAL A O 1
ATOM 1590 N N . ALA A 1 199 ? -1.872 -25.696 6.358 1.00 59.75 199 ALA A N 1
ATOM 1591 C CA . ALA A 1 199 ? -0.419 -25.595 6.352 1.00 59.75 199 ALA A CA 1
ATOM 1592 C C . ALA A 1 199 ? 0.183 -26.029 7.695 1.00 59.75 199 ALA A C 1
ATOM 1594 O O . ALA A 1 199 ? 0.995 -26.944 7.719 1.00 59.75 199 ALA A O 1
ATOM 1595 N N . LEU A 1 200 ? -0.290 -25.487 8.818 1.00 62.28 200 LEU A N 1
ATOM 1596 C CA . LEU A 1 200 ? 0.175 -25.866 10.160 1.00 62.28 200 LEU A CA 1
ATOM 1597 C C . LEU A 1 200 ? 0.052 -27.364 10.442 1.00 62.28 200 LEU A C 1
ATOM 1599 O O . LEU A 1 200 ? 0.932 -27.969 11.048 1.00 62.28 200 LEU A O 1
ATOM 1603 N N . VAL A 1 201 ? -1.042 -27.979 9.988 1.00 61.94 201 VAL A N 1
ATOM 1604 C CA . VAL A 1 201 ? -1.237 -29.427 10.111 1.00 61.94 201 VAL A CA 1
ATOM 1605 C C . VAL A 1 201 ? -0.275 -30.203 9.214 1.00 61.94 201 VAL A C 1
ATOM 1607 O O . VAL A 1 201 ? 0.252 -31.226 9.640 1.00 61.94 201 VAL A O 1
ATOM 1610 N N . SER A 1 202 ? -0.062 -29.735 7.987 1.00 61.00 202 SER A N 1
ATOM 1611 C CA . SER A 1 202 ? 0.739 -30.438 6.979 1.00 61.00 202 SER A CA 1
ATOM 1612 C C . SER A 1 202 ? 2.247 -30.297 7.211 1.00 61.00 202 SER A C 1
ATOM 1614 O O . SER A 1 202 ? 3.009 -31.151 6.777 1.00 61.00 202 SER A O 1
ATOM 1616 N N . TYR A 1 203 ? 2.671 -29.235 7.900 1.00 64.56 203 TYR A N 1
ATOM 1617 C CA . TYR A 1 203 ? 4.072 -28.890 8.157 1.00 64.56 203 TYR A CA 1
ATOM 1618 C C . TYR A 1 203 ? 4.509 -29.125 9.604 1.00 64.56 203 TYR A C 1
ATOM 1620 O O . TYR A 1 203 ? 5.613 -28.728 9.965 1.00 64.56 203 TYR A O 1
ATOM 1628 N N . HIS A 1 204 ? 3.673 -29.788 10.410 1.00 66.25 204 HIS A N 1
ATOM 1629 C CA . HIS A 1 204 ? 3.890 -30.023 11.838 1.00 66.25 204 HIS A CA 1
ATOM 1630 C C . HIS A 1 204 ? 5.330 -30.413 12.182 1.00 66.25 204 HIS A C 1
ATOM 1632 O O . HIS A 1 204 ? 5.984 -29.697 12.928 1.00 66.25 204 HIS A O 1
ATOM 1638 N N . ASP A 1 205 ? 5.836 -31.497 11.594 1.00 66.88 205 ASP A N 1
ATOM 1639 C CA . ASP A 1 205 ? 7.139 -32.052 11.972 1.00 66.88 205 ASP A CA 1
ATOM 1640 C C . ASP A 1 205 ? 8.287 -31.101 11.614 1.00 66.88 205 ASP A C 1
ATOM 1642 O O . ASP A 1 205 ? 9.261 -30.996 12.350 1.00 66.88 205 ASP A O 1
ATOM 1646 N N . ARG A 1 206 ? 8.160 -30.350 10.510 1.00 66.44 206 ARG A N 1
ATOM 1647 C CA . ARG A 1 206 ? 9.144 -29.325 10.124 1.00 66.44 206 ARG A CA 1
ATOM 1648 C C . ARG A 1 206 ? 9.095 -28.118 11.058 1.00 66.44 206 ARG A C 1
ATOM 1650 O O . ARG A 1 206 ? 10.139 -27.558 11.371 1.00 66.44 206 ARG A O 1
ATOM 1657 N N . ILE A 1 207 ? 7.899 -27.732 11.503 1.00 65.38 207 ILE A N 1
ATOM 1658 C CA . ILE A 1 207 ? 7.709 -26.654 12.478 1.00 65.38 207 ILE A CA 1
ATOM 1659 C C . ILE A 1 207 ? 8.254 -27.082 13.839 1.00 65.38 207 ILE A C 1
ATOM 1661 O O . ILE A 1 207 ? 8.953 -26.297 14.456 1.00 65.38 207 ILE A O 1
ATOM 1665 N N . GLU A 1 208 ? 8.008 -28.312 14.291 1.00 66.94 208 GLU A N 1
ATOM 1666 C CA . GLU A 1 208 ? 8.546 -28.840 15.551 1.00 66.94 208 GLU A CA 1
ATOM 1667 C C . GLU A 1 208 ? 10.077 -28.979 15.512 1.00 66.94 208 GLU A C 1
ATOM 1669 O O . GLU A 1 208 ? 10.749 -28.666 16.491 1.00 66.94 208 GLU A O 1
ATOM 1674 N N . GLN A 1 209 ? 10.647 -29.382 14.371 1.00 71.00 209 GLN A N 1
ATOM 1675 C CA . GLN A 1 209 ? 12.101 -29.422 14.172 1.00 71.00 209 GLN A CA 1
ATOM 1676 C C . GLN A 1 209 ? 12.737 -28.030 14.229 1.00 71.00 209 GLN A C 1
ATOM 1678 O O . GLN A 1 209 ? 13.795 -27.870 14.835 1.00 71.00 209 GLN A O 1
ATOM 1683 N N . ALA A 1 210 ? 12.103 -27.026 13.617 1.00 64.50 210 ALA A N 1
ATOM 1684 C CA . ALA A 1 210 ? 12.546 -25.636 13.708 1.00 64.50 210 ALA A CA 1
ATOM 1685 C C . ALA A 1 210 ? 12.244 -25.011 15.090 1.00 64.50 210 ALA A C 1
ATOM 1687 O O . ALA A 1 210 ? 12.973 -24.129 15.540 1.00 64.50 210 ALA A O 1
ATOM 1688 N N . HIS A 1 211 ? 11.198 -25.493 15.777 1.00 60.62 211 HIS A N 1
ATOM 1689 C CA . HIS A 1 211 ? 10.658 -24.974 17.040 1.00 60.62 211 HIS A CA 1
ATOM 1690 C C . HIS A 1 211 ? 10.241 -26.089 18.009 1.00 60.62 211 HIS A C 1
ATOM 1692 O O . HIS A 1 211 ? 9.053 -26.435 18.101 1.00 60.62 211 HIS A O 1
ATOM 1698 N N . PRO A 1 212 ? 11.185 -26.620 18.802 1.00 66.69 212 PRO A N 1
ATOM 1699 C CA . PRO A 1 212 ? 10.865 -27.615 19.816 1.00 66.69 212 PRO A CA 1
ATOM 1700 C C . PRO A 1 212 ? 9.831 -27.074 20.820 1.00 66.69 212 PRO A C 1
ATOM 1702 O O . PRO A 1 212 ? 10.060 -26.052 21.465 1.00 66.69 212 PRO A O 1
ATOM 1705 N N . GLY A 1 213 ? 8.688 -27.759 20.961 1.00 61.22 213 GLY A N 1
ATOM 1706 C CA . GLY A 1 213 ? 7.611 -27.385 21.894 1.00 61.22 213 GLY A CA 1
ATOM 1707 C C . GLY A 1 213 ? 6.286 -26.933 21.258 1.00 61.22 213 GLY A C 1
ATOM 1708 O O . GLY A 1 213 ? 5.364 -26.563 21.991 1.00 61.22 213 GLY A O 1
ATOM 1709 N N . PHE A 1 214 ? 6.150 -26.979 19.928 1.00 60.00 214 PHE A N 1
ATOM 1710 C CA . PHE A 1 214 ? 4.873 -26.734 19.247 1.00 60.00 214 PHE A CA 1
ATOM 1711 C C . PHE A 1 214 ? 3.817 -27.804 19.596 1.00 60.00 214 PHE A C 1
ATOM 1713 O O . PHE A 1 214 ? 3.988 -28.985 19.314 1.00 60.00 214 PHE A O 1
ATOM 1720 N N . ASP A 1 215 ? 2.684 -27.398 20.185 1.00 60.25 215 ASP A N 1
ATOM 1721 C CA . ASP A 1 215 ? 1.586 -28.306 20.560 1.00 60.25 215 ASP A CA 1
ATOM 1722 C C . ASP A 1 215 ? 0.402 -28.183 19.583 1.00 60.25 215 ASP A C 1
ATOM 1724 O O . ASP A 1 215 ? -0.504 -27.349 19.738 1.00 60.25 215 ASP A O 1
ATOM 1728 N N . ARG A 1 216 ? 0.390 -29.067 18.575 1.00 56.78 216 ARG A N 1
ATOM 1729 C CA . ARG A 1 216 ? -0.672 -29.178 17.556 1.00 56.78 216 ARG A CA 1
ATOM 1730 C C . ARG A 1 216 ? -2.064 -29.337 18.154 1.00 56.78 216 ARG A C 1
ATOM 1732 O O . ARG A 1 216 ? -3.038 -28.804 17.616 1.00 56.78 216 ARG A O 1
ATOM 1739 N N . THR A 1 217 ? -2.177 -30.094 19.241 1.00 55.97 217 THR A N 1
ATOM 1740 C CA . THR A 1 217 ? -3.466 -30.438 19.845 1.00 55.97 217 THR A CA 1
ATOM 1741 C C . THR A 1 217 ? -4.040 -29.228 20.560 1.00 55.97 217 THR A C 1
ATOM 1743 O O . THR A 1 217 ? -5.207 -28.904 20.341 1.00 55.97 217 THR A O 1
ATOM 1746 N N . LYS A 1 218 ? -3.222 -28.488 21.323 1.00 57.62 218 LYS A N 1
ATOM 1747 C CA . LYS A 1 218 ? -3.626 -27.201 21.912 1.00 57.62 218 LYS A CA 1
ATOM 1748 C C . LYS A 1 218 ? -4.028 -26.194 20.845 1.00 57.62 218 LYS A C 1
ATOM 1750 O O . LYS A 1 218 ? -5.036 -25.520 21.031 1.00 57.62 218 LYS A O 1
ATOM 1755 N N . PHE A 1 219 ? -3.310 -26.115 19.727 1.00 51.50 219 PHE A N 1
ATOM 1756 C CA . PHE A 1 219 ? -3.651 -25.213 18.626 1.00 51.50 219 PHE A CA 1
ATOM 1757 C C . PHE A 1 219 ? -4.986 -25.572 17.946 1.00 51.50 219 PHE A C 1
ATOM 1759 O O . PHE A 1 219 ? -5.886 -24.736 17.846 1.00 51.50 219 PHE A O 1
ATOM 1766 N N . LEU A 1 220 ? -5.165 -26.830 17.526 1.00 52.34 220 LEU A N 1
ATOM 1767 C CA . LEU A 1 220 ? -6.407 -27.285 16.889 1.00 52.34 220 LEU A CA 1
ATOM 1768 C C . LEU A 1 220 ? -7.603 -27.192 17.840 1.00 52.34 220 LEU A C 1
ATOM 1770 O O . LEU A 1 220 ? -8.694 -26.823 17.412 1.00 52.34 220 LEU A O 1
ATOM 1774 N N . TYR A 1 221 ? -7.401 -27.486 19.124 1.00 45.94 221 TYR A N 1
ATOM 1775 C CA . TYR A 1 221 ? -8.402 -27.339 20.176 1.00 45.94 221 TYR A CA 1
ATOM 1776 C C . TYR A 1 221 ? -8.830 -25.880 20.367 1.00 45.94 221 TYR A C 1
ATOM 1778 O O . TYR A 1 221 ? -10.026 -25.585 20.349 1.00 45.94 221 TYR A O 1
ATOM 1786 N N . ARG A 1 222 ? -7.854 -24.968 20.471 1.00 47.12 222 ARG A N 1
ATOM 1787 C CA . ARG A 1 222 ? -8.049 -23.512 20.502 1.00 47.12 222 ARG A CA 1
ATOM 1788 C C . ARG A 1 222 ? -8.853 -23.032 19.284 1.00 47.12 222 ARG A C 1
ATOM 1790 O O . ARG A 1 222 ? -9.727 -22.181 19.423 1.00 47.12 222 ARG A O 1
ATOM 1797 N N . PHE A 1 223 ? -8.630 -23.613 18.105 1.00 44.53 223 PHE A N 1
ATOM 1798 C CA . PHE A 1 223 ? -9.392 -23.302 16.887 1.00 44.53 223 PHE A CA 1
ATOM 1799 C C . PHE A 1 223 ? -10.801 -23.921 16.822 1.00 44.53 223 PHE A C 1
ATOM 1801 O O . PHE A 1 223 ? -11.666 -23.378 16.140 1.00 44.53 223 PHE A O 1
ATOM 1808 N N . ASN A 1 224 ? -11.035 -25.078 17.451 1.00 41.91 224 ASN A N 1
ATOM 1809 C CA . ASN A 1 224 ? -12.237 -25.895 17.220 1.00 41.91 224 ASN A CA 1
ATOM 1810 C C . ASN A 1 224 ? -13.309 -25.763 18.318 1.00 41.91 224 ASN A C 1
ATOM 1812 O O . ASN A 1 224 ? -14.470 -26.097 18.089 1.00 41.91 224 ASN A O 1
ATOM 1816 N N . ARG A 1 225 ? -12.969 -25.280 19.520 1.00 33.72 225 ARG A N 1
ATOM 1817 C CA . ARG A 1 225 ? -13.927 -25.211 20.634 1.00 33.72 225 ARG A CA 1
ATOM 1818 C C . ARG A 1 225 ? -14.532 -23.804 20.776 1.00 33.72 225 ARG A C 1
ATOM 1820 O O . ARG A 1 225 ? -13.878 -22.855 21.201 1.00 33.72 225 ARG A O 1
ATOM 1827 N N . THR A 1 226 ? -15.843 -23.730 20.524 1.00 41.47 226 THR A N 1
ATOM 1828 C CA . THR A 1 226 ? -16.811 -22.792 21.141 1.00 41.47 226 THR A CA 1
ATOM 1829 C C . THR A 1 226 ? -16.763 -21.307 20.745 1.00 41.47 226 THR A C 1
ATOM 1831 O O . THR A 1 226 ? -16.287 -20.507 21.534 1.00 41.47 226 THR A O 1
ATOM 1834 N N . GLU A 1 227 ? -17.364 -20.922 19.602 1.00 41.12 227 GLU A N 1
ATOM 1835 C CA . GLU A 1 227 ? -18.085 -19.621 19.489 1.00 41.12 227 GLU A CA 1
ATOM 1836 C C . GLU A 1 227 ? -18.950 -19.417 18.233 1.00 41.12 227 GLU A C 1
ATOM 1838 O O . GLU A 1 227 ? -19.907 -18.650 18.285 1.00 41.12 227 GLU A O 1
ATOM 1843 N N . PHE A 1 228 ? -18.738 -20.178 17.152 1.00 35.72 228 PHE A N 1
ATOM 1844 C CA . PHE A 1 228 ? -19.562 -20.063 15.933 1.00 35.72 228 PHE A CA 1
ATOM 1845 C C . PHE A 1 228 ? -21.073 -20.255 16.190 1.00 35.72 228 PHE A C 1
ATOM 1847 O O . PHE A 1 228 ? -21.908 -19.602 15.578 1.00 35.72 228 PHE A O 1
ATOM 1854 N N . ASN A 1 229 ? -21.441 -21.106 17.152 1.00 38.69 229 ASN A N 1
ATOM 1855 C CA . ASN A 1 229 ? -22.845 -21.380 17.480 1.00 38.69 229 ASN A CA 1
ATOM 1856 C C . ASN A 1 229 ? -23.424 -20.485 18.592 1.00 38.69 229 ASN A C 1
ATOM 1858 O O . ASN A 1 229 ? -24.625 -20.554 18.840 1.00 38.69 229 ASN A O 1
ATOM 1862 N N . LYS A 1 230 ? -22.603 -19.679 19.286 1.00 40.56 230 LYS A N 1
ATOM 1863 C CA . LYS A 1 230 ? -23.061 -18.827 20.402 1.00 40.56 230 LYS A CA 1
ATOM 1864 C C . LYS A 1 230 ? -23.338 -17.380 19.982 1.00 40.56 230 LYS A C 1
ATOM 1866 O O . LYS A 1 230 ? -24.227 -16.772 20.564 1.00 40.56 230 LYS A O 1
ATOM 1871 N N . GLN A 1 231 ? -22.639 -16.860 18.968 1.00 37.41 231 GLN A N 1
ATOM 1872 C CA . GLN A 1 231 ? -22.751 -15.455 18.544 1.00 37.41 231 GLN A CA 1
ATOM 1873 C C . GLN A 1 231 ? -23.734 -15.233 17.374 1.00 37.41 231 GLN A C 1
ATOM 1875 O O . GLN A 1 231 ? -24.321 -14.164 17.256 1.00 37.41 231 GLN A O 1
ATOM 1880 N N . TYR A 1 232 ? -23.992 -16.259 16.554 1.00 36.19 232 TYR A N 1
ATOM 1881 C CA . TYR A 1 232 ? -24.904 -16.197 15.401 1.00 36.19 232 TYR A CA 1
ATOM 1882 C C . TYR A 1 232 ? -26.225 -16.933 15.668 1.00 36.19 232 TYR A C 1
ATOM 1884 O O . TYR A 1 232 ? -26.605 -17.814 14.896 1.00 36.19 232 TYR A O 1
ATOM 1892 N N . GLY A 1 233 ? -26.922 -16.619 16.771 1.00 34.19 233 GLY A N 1
ATOM 1893 C CA . GLY A 1 233 ? -28.260 -17.169 17.065 1.00 34.19 233 GLY A CA 1
ATOM 1894 C C . GLY A 1 233 ? -29.171 -17.209 15.824 1.00 34.19 233 GLY A C 1
ATOM 1895 O O . GLY A 1 233 ? -28.925 -16.462 14.889 1.00 34.19 233 GLY A O 1
ATOM 1896 N N . ARG A 1 234 ? -30.188 -18.095 15.814 1.00 33.88 234 ARG A N 1
ATOM 1897 C CA . ARG A 1 234 ? -31.041 -18.619 14.698 1.00 33.88 234 ARG A CA 1
ATOM 1898 C C . ARG A 1 234 ? -31.632 -17.646 13.630 1.00 33.88 234 ARG A C 1
ATOM 1900 O O . ARG A 1 234 ? -32.690 -17.922 13.072 1.00 33.88 234 ARG A O 1
ATOM 1907 N N . GLN A 1 235 ? -30.977 -16.548 13.286 1.00 32.91 235 GLN A N 1
ATOM 1908 C CA . GLN A 1 235 ? -31.359 -15.533 12.308 1.00 32.91 235 GLN A CA 1
ATOM 1909 C C . GLN A 1 235 ? -30.301 -15.336 11.212 1.00 32.91 235 GLN A C 1
ATOM 1911 O O . GLN A 1 235 ? -30.356 -14.370 10.455 1.00 32.91 235 GLN A O 1
ATOM 1916 N N . TYR A 1 236 ? -29.386 -16.292 11.035 1.00 33.06 236 TYR A N 1
ATOM 1917 C CA . TYR A 1 236 ? -28.677 -16.424 9.767 1.00 33.06 236 TYR A CA 1
ATOM 1918 C C . TYR A 1 236 ? -29.687 -16.852 8.691 1.00 33.06 236 TYR A C 1
ATOM 1920 O O . TYR A 1 236 ? -30.141 -18.002 8.667 1.00 33.06 236 TYR A O 1
ATOM 1928 N N . LYS A 1 237 ? -30.085 -15.925 7.808 1.00 29.58 237 LYS A N 1
ATOM 1929 C CA . LYS A 1 237 ? -30.809 -16.290 6.585 1.00 29.58 237 LYS A CA 1
ATOM 1930 C C . LYS A 1 237 ? -29.929 -17.270 5.812 1.00 29.58 237 LYS A C 1
ATOM 1932 O O . LYS A 1 237 ? -28.806 -16.940 5.438 1.00 29.58 237 LYS A O 1
ATOM 1937 N N . LYS A 1 238 ? -30.455 -18.483 5.609 1.00 28.12 238 LYS A N 1
ATOM 1938 C CA . LYS A 1 238 ? -29.845 -19.537 4.790 1.00 28.12 238 LYS A CA 1
ATOM 1939 C C . LYS A 1 238 ? -29.292 -18.944 3.484 1.00 28.12 238 LYS A C 1
ATOM 1941 O O . LYS A 1 238 ? -29.940 -18.064 2.912 1.00 28.12 238 LYS A O 1
ATOM 1946 N N . PRO A 1 239 ? -28.136 -19.424 3.002 1.00 30.12 239 PRO A N 1
ATOM 1947 C CA . PRO A 1 239 ? -27.516 -18.883 1.805 1.00 30.12 239 PRO A CA 1
ATOM 1948 C C . PRO A 1 239 ? -28.466 -18.972 0.605 1.00 30.12 239 PRO A C 1
ATOM 1950 O O . PRO A 1 239 ? -28.940 -20.050 0.253 1.00 30.12 239 PRO A O 1
ATOM 1953 N N . GLY A 1 240 ? -28.731 -17.820 -0.014 1.00 36.06 240 GLY A N 1
ATOM 1954 C CA . GLY A 1 240 ? -29.332 -17.735 -1.341 1.00 36.06 240 GLY A CA 1
ATOM 1955 C C . GLY A 1 240 ? -28.314 -18.054 -2.442 1.00 36.06 240 GLY A C 1
ATOM 1956 O O . GLY A 1 240 ? -27.171 -18.426 -2.172 1.00 36.06 240 GLY A O 1
ATOM 1957 N N . ILE A 1 241 ? -28.742 -17.860 -3.689 1.00 33.12 241 ILE A N 1
ATOM 1958 C CA . ILE A 1 241 ? -28.138 -18.283 -4.971 1.00 33.12 241 ILE A CA 1
ATOM 1959 C C . ILE A 1 241 ? -26.609 -18.031 -5.116 1.00 33.12 241 ILE A C 1
ATOM 1961 O O . ILE A 1 241 ? -25.942 -18.716 -5.889 1.00 33.12 241 ILE A O 1
ATOM 1965 N N . GLY A 1 242 ? -26.004 -17.142 -4.317 1.00 35.34 242 GLY A N 1
ATOM 1966 C CA . GLY A 1 242 ? -24.554 -16.880 -4.268 1.00 35.34 242 GLY A CA 1
ATOM 1967 C C . GLY A 1 242 ? -23.658 -18.034 -3.775 1.00 35.34 242 GLY A C 1
ATOM 1968 O O . GLY A 1 242 ? -22.438 -17.957 -3.903 1.00 35.34 242 GLY A O 1
ATOM 1969 N N . THR A 1 243 ? -24.214 -19.137 -3.266 1.00 30.95 243 THR A N 1
ATOM 1970 C CA . THR A 1 243 ? -23.431 -20.338 -2.892 1.00 30.95 243 THR A CA 1
ATOM 1971 C C . THR A 1 243 ? -22.886 -21.116 -4.091 1.00 30.95 243 THR A C 1
ATOM 1973 O O . THR A 1 243 ? -21.859 -21.787 -3.971 1.00 30.95 243 THR A O 1
ATOM 1976 N N . HIS A 1 244 ? -23.490 -20.964 -5.271 1.00 33.75 244 HIS A N 1
ATOM 1977 C CA . HIS A 1 244 ? -22.970 -21.557 -6.505 1.00 33.75 244 HIS A CA 1
ATOM 1978 C C . HIS A 1 244 ? -21.719 -20.837 -7.030 1.00 33.75 244 HIS A C 1
ATOM 1980 O O . HIS A 1 244 ? -20.880 -21.467 -7.669 1.00 33.75 244 HIS A O 1
ATOM 1986 N N . VAL A 1 245 ? -21.530 -19.560 -6.678 1.00 39.09 245 VAL A N 1
ATOM 1987 C CA . VAL A 1 245 ? -20.327 -18.785 -7.016 1.00 39.09 245 VAL A CA 1
ATOM 1988 C C . VAL A 1 245 ? -19.133 -19.263 -6.179 1.00 39.09 245 VAL A C 1
ATOM 1990 O O . VAL A 1 245 ? -18.088 -19.588 -6.732 1.00 39.09 245 VAL A O 1
ATOM 1993 N N . ALA A 1 246 ? -19.301 -19.443 -4.864 1.00 35.31 246 ALA A N 1
ATOM 1994 C CA . ALA A 1 246 ? -18.244 -19.965 -3.986 1.00 35.31 246 ALA A CA 1
ATOM 1995 C C . ALA A 1 246 ? -17.804 -21.403 -4.347 1.00 35.31 246 ALA A C 1
ATOM 1997 O O . ALA A 1 246 ? -16.617 -21.723 -4.303 1.00 35.31 246 ALA A O 1
ATOM 1998 N N . GLY A 1 247 ? -18.744 -22.265 -4.760 1.00 29.00 247 GLY A N 1
ATOM 1999 C CA . GLY A 1 247 ? -18.439 -23.620 -5.242 1.00 29.00 247 GLY A CA 1
ATOM 2000 C C . GLY A 1 247 ? -17.739 -23.655 -6.609 1.00 29.00 247 GLY A C 1
ATOM 2001 O O . GLY A 1 247 ? -16.943 -24.557 -6.869 1.00 29.00 247 GLY A O 1
ATOM 2002 N N . PHE A 1 248 ? -17.983 -22.660 -7.465 1.00 34.56 248 PHE A N 1
ATOM 2003 C CA . PHE A 1 248 ? -17.278 -22.470 -8.735 1.00 34.56 248 PHE A CA 1
ATOM 2004 C C . PHE A 1 248 ? -15.819 -22.023 -8.515 1.00 34.56 248 PHE A C 1
ATOM 2006 O O . PHE A 1 248 ? -14.931 -22.513 -9.208 1.00 34.56 248 PHE A O 1
ATOM 2013 N N . PHE A 1 249 ? -15.537 -21.220 -7.480 1.00 39.12 249 PHE A N 1
ATOM 2014 C CA . PHE A 1 249 ? -14.175 -20.783 -7.123 1.00 39.12 249 PHE A CA 1
ATOM 2015 C C . PHE A 1 249 ? -13.261 -21.892 -6.593 1.00 39.12 249 PHE A C 1
ATOM 2017 O O . PHE A 1 249 ? -12.070 -21.887 -6.883 1.00 39.12 249 PHE A O 1
ATOM 2024 N N . ILE A 1 250 ? -13.810 -22.889 -5.894 1.00 37.09 250 ILE A N 1
ATOM 2025 C CA . ILE A 1 250 ? -13.047 -24.085 -5.489 1.00 37.09 250 ILE A CA 1
ATOM 2026 C C . ILE A 1 250 ? -12.728 -24.975 -6.710 1.00 37.09 250 ILE A C 1
ATOM 2028 O O . ILE A 1 250 ? -11.768 -25.742 -6.693 1.00 37.09 250 ILE A O 1
ATOM 2032 N N . ARG A 1 251 ? -13.512 -24.875 -7.794 1.00 32.19 251 ARG A N 1
ATOM 2033 C CA . ARG A 1 251 ? -13.346 -25.674 -9.023 1.00 32.19 251 ARG A CA 1
ATOM 2034 C C . ARG A 1 251 ? -12.525 -24.976 -10.112 1.00 32.19 251 ARG A C 1
ATOM 2036 O O . ARG A 1 251 ? -11.914 -25.669 -10.918 1.00 32.19 251 ARG A O 1
ATOM 2043 N N . ILE A 1 252 ? -12.447 -23.644 -10.094 1.00 38.91 252 ILE A N 1
ATOM 2044 C CA . ILE A 1 252 ? -11.468 -22.837 -10.845 1.00 38.91 252 ILE A CA 1
ATOM 2045 C C . ILE A 1 252 ? -10.277 -22.515 -9.942 1.00 38.91 252 ILE A C 1
ATOM 2047 O O . ILE A 1 252 ? -9.839 -21.377 -9.819 1.00 38.91 252 ILE A O 1
ATOM 2051 N N . LEU A 1 253 ? -9.747 -23.537 -9.281 1.00 37.41 253 LEU A N 1
ATOM 2052 C CA . LEU A 1 253 ? -8.416 -23.458 -8.708 1.00 37.41 253 LEU A CA 1
ATOM 2053 C C . LEU A 1 253 ? -7.424 -23.689 -9.851 1.00 37.41 253 LEU A C 1
ATOM 2055 O O . LEU A 1 253 ? -7.315 -24.822 -10.332 1.00 37.41 253 LEU A O 1
ATOM 2059 N N . PRO A 1 254 ? -6.732 -22.652 -10.356 1.00 32.75 254 PRO A N 1
ATOM 2060 C CA . PRO A 1 254 ? -5.771 -22.853 -11.422 1.00 32.75 254 PRO A CA 1
ATOM 2061 C C . PRO A 1 254 ? -4.584 -23.646 -10.858 1.00 32.75 254 PRO A C 1
ATOM 2063 O O . PRO A 1 254 ? -4.178 -23.459 -9.712 1.00 32.75 254 PRO A O 1
ATOM 2066 N N . LYS A 1 255 ? -3.937 -24.477 -11.685 1.00 40.09 255 LYS A N 1
ATOM 2067 C CA . LYS A 1 255 ? -2.614 -25.068 -11.373 1.00 40.09 255 LYS A CA 1
ATOM 2068 C C . LYS A 1 255 ? -1.478 -24.011 -11.356 1.00 40.09 255 LYS A C 1
ATOM 2070 O O . LYS A 1 255 ? -0.305 -24.352 -11.492 1.00 40.09 255 LYS A O 1
ATOM 2075 N N . ILE A 1 256 ? -1.832 -22.729 -11.233 1.00 38.41 256 ILE A N 1
ATOM 2076 C CA . ILE A 1 256 ? -1.007 -21.518 -11.304 1.00 38.41 256 ILE A CA 1
ATOM 2077 C C . ILE A 1 256 ? -1.556 -20.564 -10.221 1.00 38.41 256 ILE A C 1
ATOM 2079 O O . ILE A 1 256 ? -2.766 -20.363 -10.165 1.00 38.41 256 ILE A O 1
ATOM 2083 N N . GLY A 1 257 ? -0.705 -20.010 -9.348 1.00 41.19 257 GLY A N 1
ATOM 2084 C CA . GLY A 1 257 ? -1.126 -19.181 -8.200 1.00 41.19 257 GLY A CA 1
ATOM 2085 C C . GLY A 1 257 ? -1.099 -19.915 -6.840 1.00 41.19 257 GLY A C 1
ATOM 2086 O O . GLY A 1 257 ? -0.480 -20.980 -6.757 1.00 41.19 257 GLY A O 1
ATOM 2087 N N . PRO A 1 258 ? -1.741 -19.378 -5.775 1.00 39.09 258 PRO A N 1
ATOM 2088 C CA . PRO A 1 258 ? -1.427 -19.594 -4.342 1.00 39.09 258 PRO A CA 1
ATOM 2089 C C . PRO A 1 258 ? -1.451 -21.047 -3.828 1.00 39.09 258 PRO A C 1
ATOM 2091 O O . PRO A 1 258 ? -1.007 -21.332 -2.723 1.00 39.09 258 PRO A O 1
ATOM 2094 N N . PHE A 1 259 ? -1.876 -22.013 -4.638 1.00 43.06 259 PHE A N 1
ATOM 2095 C CA . PHE A 1 259 ? -1.828 -23.443 -4.320 1.00 43.06 259 PHE A CA 1
ATOM 2096 C C . PHE A 1 259 ? -0.477 -24.100 -4.656 1.00 43.06 259 PHE A C 1
ATOM 2098 O O . PHE A 1 259 ? -0.207 -25.210 -4.205 1.00 43.06 259 PHE A O 1
ATOM 2105 N N . LYS A 1 260 ? 0.425 -23.406 -5.372 1.00 46.00 260 LYS A N 1
ATOM 2106 C CA . LYS A 1 260 ? 1.850 -23.784 -5.482 1.00 46.00 260 LYS A CA 1
ATOM 2107 C C . LYS A 1 260 ? 2.660 -23.393 -4.235 1.00 46.00 260 LYS A C 1
ATOM 2109 O O . LYS A 1 260 ? 3.764 -23.913 -4.053 1.00 46.00 260 LYS A O 1
ATOM 2114 N N . ALA A 1 261 ? 2.120 -22.516 -3.381 1.00 45.47 261 ALA A N 1
ATOM 2115 C CA . ALA A 1 261 ? 2.711 -22.117 -2.099 1.00 45.47 261 ALA A CA 1
ATOM 2116 C C . ALA A 1 261 ? 2.598 -23.208 -1.016 1.00 45.47 261 ALA A C 1
ATOM 2118 O O . ALA A 1 261 ? 3.141 -23.071 0.071 1.00 45.47 261 ALA A O 1
ATOM 2119 N N . LEU A 1 262 ? 1.982 -24.352 -1.338 1.00 47.72 262 LEU A N 1
ATOM 2120 C CA . LEU A 1 262 ? 1.980 -25.547 -0.493 1.00 47.72 262 LEU A CA 1
ATOM 2121 C C . LEU A 1 262 ? 3.339 -26.258 -0.420 1.00 47.72 262 LEU A C 1
ATOM 2123 O O . LEU A 1 262 ? 3.394 -27.323 0.182 1.00 47.72 262 LEU A O 1
ATOM 2127 N N . GLN A 1 263 ? 4.403 -25.711 -1.021 1.00 57.91 263 GLN A N 1
ATOM 2128 C CA . GLN A 1 263 ? 5.803 -25.976 -0.664 1.00 57.91 263 GLN A CA 1
ATOM 2129 C C . GLN A 1 263 ? 6.315 -24.760 0.105 1.00 57.91 263 GLN A C 1
ATOM 2131 O O . GLN A 1 263 ? 6.973 -23.894 -0.469 1.00 57.91 263 GLN A O 1
ATOM 2136 N N . LEU A 1 264 ? 5.926 -24.676 1.372 1.00 60.59 264 LEU A N 1
ATOM 2137 C CA . LEU A 1 264 ? 6.362 -23.619 2.268 1.00 60.59 264 LEU A CA 1
ATOM 2138 C C . LEU A 1 264 ? 7.863 -23.734 2.514 1.00 60.59 264 LEU A C 1
ATOM 2140 O O . LEU A 1 264 ? 8.379 -24.838 2.766 1.00 60.59 264 LEU A O 1
ATOM 2144 N N . SER A 1 265 ? 8.529 -22.583 2.503 1.00 66.69 265 SER A N 1
ATOM 2145 C CA . SER A 1 265 ? 9.737 -22.445 3.298 1.00 66.69 265 SER A CA 1
ATOM 2146 C C . SER A 1 265 ? 9.304 -22.206 4.740 1.00 66.69 265 SER A C 1
ATOM 2148 O O . SER A 1 265 ? 8.429 -21.384 4.996 1.00 66.69 265 SER A O 1
ATOM 2150 N N . ILE A 1 266 ? 9.811 -23.018 5.666 1.00 72.75 266 ILE A N 1
ATOM 2151 C CA . ILE A 1 266 ? 9.557 -22.814 7.093 1.00 72.75 266 ILE A CA 1
ATOM 2152 C C . ILE A 1 266 ? 10.775 -22.056 7.603 1.00 72.75 266 ILE A C 1
ATOM 2154 O O . ILE A 1 266 ? 11.864 -22.636 7.533 1.00 72.75 266 ILE A O 1
ATOM 2158 N N . PRO A 1 267 ? 10.608 -20.809 8.073 1.00 70.69 267 PRO A N 1
ATOM 2159 C CA . PRO A 1 267 ? 11.743 -19.975 8.410 1.00 70.69 267 PRO A CA 1
ATOM 2160 C C . PRO A 1 267 ? 12.515 -20.573 9.586 1.00 70.69 267 PRO A C 1
ATOM 2162 O O . PRO A 1 267 ? 11.922 -21.063 10.549 1.00 70.69 267 PRO A O 1
ATOM 2165 N N . ASN A 1 268 ? 13.841 -20.518 9.530 1.00 75.44 268 ASN A N 1
ATOM 2166 C CA . ASN A 1 268 ? 14.724 -20.912 10.624 1.00 75.44 268 ASN A CA 1
ATOM 2167 C C . ASN A 1 268 ? 14.846 -19.798 11.691 1.00 75.44 268 ASN A C 1
ATOM 2169 O O . ASN A 1 268 ? 14.197 -18.752 11.605 1.00 75.44 268 ASN A O 1
ATOM 2173 N N . SER A 1 269 ? 15.654 -20.023 12.734 1.00 72.81 269 SER A N 1
ATOM 2174 C CA . SER A 1 269 ? 15.814 -19.080 13.854 1.00 72.81 269 SER A CA 1
ATOM 2175 C C . SER A 1 269 ? 16.396 -17.724 13.447 1.00 72.81 269 SER A C 1
A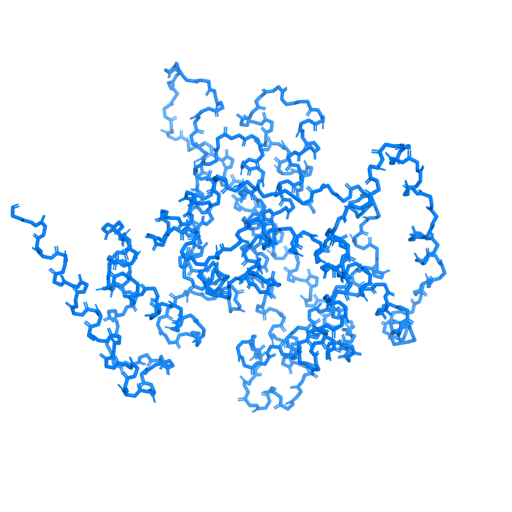TOM 2177 O O . SER A 1 269 ? 15.989 -16.688 13.983 1.00 72.81 269 SER A O 1
ATOM 2179 N N . ASP A 1 270 ? 17.338 -17.717 12.507 1.00 75.50 270 ASP A N 1
ATOM 2180 C CA . ASP A 1 270 ? 18.009 -16.499 12.057 1.00 75.50 270 ASP A CA 1
ATOM 2181 C C . ASP A 1 270 ? 17.047 -15.676 11.197 1.00 75.50 270 ASP A C 1
ATOM 2183 O O . ASP A 1 270 ? 16.871 -14.477 11.421 1.00 75.50 270 ASP A O 1
ATOM 2187 N N . GLU A 1 271 ? 16.319 -16.341 10.299 1.00 75.81 271 GLU A N 1
ATOM 2188 C CA . GLU A 1 271 ? 15.273 -15.743 9.462 1.00 75.81 271 GLU A CA 1
ATOM 2189 C C . GLU A 1 271 ? 14.136 -15.152 10.310 1.00 75.81 271 GLU A C 1
ATOM 2191 O O . GLU A 1 271 ? 13.673 -14.041 10.057 1.00 75.81 271 GLU A O 1
ATOM 2196 N N . GLN A 1 272 ? 13.739 -15.820 11.396 1.00 69.00 272 GLN A N 1
ATOM 2197 C CA . GLN A 1 272 ? 12.781 -15.261 12.356 1.00 69.00 272 GLN A CA 1
ATOM 2198 C C . GLN A 1 272 ? 13.316 -14.070 13.129 1.00 69.00 272 GLN A C 1
ATOM 2200 O O . GLN A 1 272 ? 12.562 -13.146 13.421 1.00 69.00 272 GLN A O 1
ATOM 2205 N N . THR A 1 273 ? 14.607 -14.054 13.446 1.00 71.56 273 THR A N 1
ATOM 2206 C CA . THR A 1 273 ? 15.232 -12.890 14.079 1.00 71.56 273 THR A CA 1
ATOM 2207 C C . THR A 1 273 ? 15.200 -11.683 13.139 1.00 71.56 273 THR A C 1
ATOM 2209 O O . THR A 1 273 ? 14.929 -10.562 13.579 1.00 71.56 273 THR A O 1
ATOM 2212 N N . ILE A 1 274 ? 15.424 -11.904 11.839 1.00 74.06 274 ILE A N 1
ATOM 2213 C CA . ILE A 1 274 ? 15.304 -10.874 10.799 1.00 74.06 274 ILE A CA 1
ATOM 2214 C C . ILE A 1 274 ? 13.845 -10.409 10.672 1.00 74.06 274 ILE A C 1
ATOM 2216 O O . ILE A 1 274 ? 13.586 -9.207 10.694 1.00 74.06 274 ILE A O 1
ATOM 2220 N N . TYR A 1 275 ? 12.884 -11.332 10.637 1.00 73.44 275 TYR A N 1
ATOM 2221 C CA . TYR A 1 275 ? 11.456 -11.009 10.576 1.00 73.44 275 TYR A CA 1
ATOM 2222 C C . TYR A 1 275 ? 10.954 -10.253 11.817 1.00 73.44 275 TYR A C 1
ATOM 2224 O O . TYR A 1 275 ? 10.250 -9.257 11.713 1.00 73.44 275 TYR A O 1
ATOM 2232 N N . LEU A 1 276 ? 11.360 -10.640 13.028 1.00 71.00 276 LEU A N 1
ATOM 2233 C CA . LEU A 1 276 ? 11.000 -9.892 14.238 1.00 71.00 276 LEU A CA 1
ATOM 2234 C C . LEU A 1 276 ? 11.578 -8.472 14.216 1.00 71.00 276 LEU A C 1
ATOM 2236 O O . LEU A 1 276 ? 10.932 -7.530 14.679 1.00 71.00 276 LEU A O 1
ATOM 2240 N N . ARG A 1 277 ? 12.777 -8.295 13.647 1.00 74.12 277 ARG A N 1
ATOM 2241 C CA . ARG A 1 277 ? 13.356 -6.967 13.420 1.00 74.12 277 ARG A CA 1
ATOM 2242 C C . ARG A 1 277 ? 12.518 -6.155 12.433 1.00 74.12 277 ARG A C 1
ATOM 2244 O O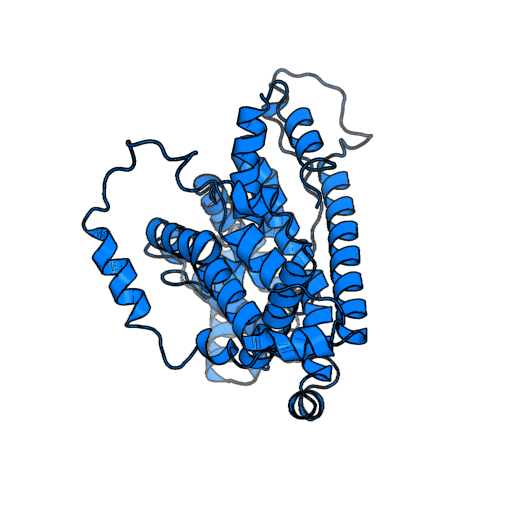 . ARG A 1 277 ? 12.298 -4.976 12.705 1.00 74.12 277 ARG A O 1
ATOM 2251 N N . SER A 1 278 ? 12.031 -6.764 11.350 1.00 79.69 278 SER A N 1
ATOM 2252 C CA . SER A 1 278 ? 11.166 -6.087 10.375 1.00 79.69 278 SER A CA 1
ATOM 2253 C C . SER A 1 278 ? 9.847 -5.639 11.006 1.00 79.69 278 SER A C 1
ATOM 2255 O O . SER A 1 278 ? 9.453 -4.481 10.856 1.00 79.69 278 SER A O 1
ATOM 2257 N N . VAL A 1 279 ? 9.217 -6.503 11.808 1.00 76.88 279 VAL A N 1
ATOM 2258 C CA . VAL A 1 279 ? 7.990 -6.186 12.551 1.00 76.88 279 VAL A CA 1
ATOM 2259 C C . VAL A 1 279 ? 8.224 -5.039 13.534 1.00 76.88 279 VAL A C 1
ATOM 2261 O O . VAL A 1 279 ? 7.439 -4.091 13.566 1.00 76.88 279 VAL A O 1
ATOM 2264 N N . ASN A 1 280 ? 9.313 -5.074 14.309 1.00 76.44 280 ASN A N 1
ATOM 2265 C CA . ASN A 1 280 ? 9.639 -3.998 15.249 1.00 76.44 280 ASN A CA 1
ATOM 2266 C C . ASN A 1 280 ? 9.895 -2.668 14.526 1.00 76.44 280 ASN A C 1
ATOM 2268 O O . ASN A 1 280 ? 9.313 -1.652 14.902 1.00 76.44 280 ASN A O 1
ATOM 2272 N N . ALA A 1 281 ? 10.687 -2.678 13.448 1.00 79.94 281 ALA A N 1
ATOM 2273 C CA . ALA A 1 281 ? 10.961 -1.488 12.643 1.00 79.94 281 ALA A CA 1
ATOM 2274 C C . ALA A 1 281 ? 9.679 -0.902 12.023 1.00 79.94 281 ALA A C 1
ATOM 2276 O O . ALA A 1 281 ? 9.474 0.313 12.048 1.00 79.94 281 ALA A O 1
ATOM 2277 N N . THR A 1 282 ? 8.787 -1.769 11.537 1.00 84.75 282 THR A N 1
ATOM 2278 C CA . THR A 1 282 ? 7.461 -1.398 11.024 1.00 84.75 282 THR A CA 1
ATOM 2279 C C . THR A 1 282 ? 6.627 -0.719 12.105 1.00 84.75 282 THR A C 1
ATOM 2281 O O . THR A 1 282 ? 6.092 0.368 11.894 1.00 84.75 282 THR A O 1
ATOM 2284 N N . VAL A 1 283 ? 6.530 -1.334 13.289 1.00 84.12 283 VAL A N 1
ATOM 2285 C CA . VAL A 1 283 ? 5.757 -0.799 14.418 1.00 84.12 283 VAL A CA 1
ATOM 2286 C C . VAL A 1 283 ? 6.317 0.543 14.888 1.00 84.12 283 VAL A C 1
ATOM 2288 O O . VAL A 1 283 ? 5.537 1.450 15.181 1.00 84.12 283 VAL A O 1
ATOM 2291 N N . ASP A 1 284 ? 7.639 0.700 14.935 1.00 85.12 284 ASP A N 1
ATOM 2292 C CA . ASP A 1 284 ? 8.282 1.949 15.342 1.00 85.12 284 ASP A CA 1
ATOM 2293 C C . ASP A 1 284 ? 8.052 3.069 14.322 1.00 85.12 284 ASP A C 1
ATOM 2295 O O . ASP A 1 284 ? 7.682 4.183 14.711 1.00 85.12 284 ASP A O 1
ATOM 2299 N N . ARG A 1 285 ? 8.174 2.781 13.018 1.00 91.56 285 ARG A N 1
ATOM 2300 C CA . ARG A 1 285 ? 7.845 3.756 11.968 1.00 91.56 285 ARG A CA 1
ATOM 2301 C C . ARG A 1 285 ? 6.370 4.131 11.999 1.00 91.56 285 ARG A C 1
ATOM 2303 O O . ARG A 1 285 ? 6.041 5.315 11.941 1.00 91.56 285 ARG A O 1
ATOM 2310 N N . TYR A 1 286 ? 5.490 3.144 12.125 1.00 93.06 286 TYR A N 1
ATOM 2311 C CA . TYR A 1 286 ? 4.058 3.392 12.186 1.00 93.06 286 TYR A CA 1
ATOM 2312 C C . TYR A 1 286 ? 3.704 4.247 13.409 1.00 93.06 286 TYR A C 1
ATOM 2314 O O . TYR A 1 286 ? 2.980 5.229 13.277 1.00 93.06 286 TYR A O 1
ATOM 2322 N N . ARG A 1 287 ? 4.298 3.973 14.581 1.00 90.12 287 ARG A N 1
ATOM 2323 C CA . ARG A 1 287 ? 4.142 4.811 15.782 1.00 90.12 287 ARG A CA 1
ATOM 2324 C C . ARG A 1 287 ? 4.596 6.253 15.538 1.00 90.12 287 ARG A C 1
ATOM 2326 O O . ARG A 1 287 ? 3.897 7.179 15.946 1.00 90.12 287 ARG A O 1
ATOM 2333 N N . LEU A 1 288 ? 5.728 6.454 14.858 1.00 90.75 288 LEU A N 1
ATOM 2334 C CA . LEU A 1 288 ? 6.214 7.789 14.502 1.00 90.75 288 LEU A CA 1
ATOM 2335 C C . LEU A 1 288 ? 5.204 8.531 13.616 1.00 90.75 288 LEU A C 1
ATOM 2337 O O . LEU A 1 288 ? 4.855 9.669 13.924 1.00 90.75 288 LEU A O 1
ATOM 2341 N N . TYR A 1 289 ? 4.682 7.904 12.561 1.00 93.00 289 TYR A N 1
ATOM 2342 C CA . TYR A 1 289 ? 3.680 8.555 11.713 1.00 93.00 289 TYR A CA 1
ATOM 2343 C C . TYR A 1 289 ? 2.364 8.815 12.453 1.00 93.00 289 TYR A C 1
ATOM 2345 O O . TYR A 1 289 ? 1.832 9.915 12.345 1.00 93.00 289 TYR A O 1
ATOM 2353 N N . LEU A 1 290 ? 1.885 7.883 13.285 1.00 92.12 290 LEU A N 1
ATOM 2354 C CA . LEU A 1 290 ? 0.704 8.108 14.129 1.00 92.12 290 LEU A CA 1
ATOM 2355 C C . LEU A 1 290 ? 0.885 9.301 15.081 1.00 92.12 290 LEU A C 1
ATOM 2357 O O . LEU A 1 290 ? -0.045 10.087 15.255 1.00 92.12 290 LEU A O 1
ATOM 2361 N N . SER A 1 291 ? 2.079 9.490 15.657 1.00 87.50 291 SER A N 1
ATOM 2362 C CA . SER A 1 291 ? 2.355 10.669 16.493 1.00 87.50 291 SER A CA 1
ATOM 2363 C C . SER A 1 291 ? 2.341 11.981 15.705 1.00 87.50 291 SER A C 1
ATOM 2365 O O . SER A 1 291 ? 1.923 13.002 16.243 1.00 87.50 291 SER A O 1
ATOM 2367 N N . LYS A 1 292 ? 2.738 11.954 14.425 1.00 85.19 292 LYS A N 1
ATOM 2368 C CA . LYS A 1 292 ? 2.651 13.120 13.542 1.00 85.19 292 LYS A CA 1
ATOM 2369 C C . LYS A 1 292 ? 1.193 13.434 13.233 1.00 85.19 292 LYS A C 1
ATOM 2371 O O . LYS A 1 292 ? 0.794 14.570 13.419 1.00 85.19 292 LYS A O 1
ATOM 2376 N N . VAL A 1 293 ? 0.381 12.426 12.896 1.00 83.00 293 VAL A N 1
ATOM 2377 C CA . VAL A 1 293 ? -1.072 12.593 12.691 1.00 83.00 293 VAL A CA 1
ATOM 2378 C C . VAL A 1 293 ? -1.758 13.220 13.920 1.00 83.00 293 VAL A C 1
ATOM 2380 O O . VAL A 1 293 ? -2.720 13.975 13.789 1.00 83.00 293 VAL A O 1
ATOM 2383 N N . HIS A 1 294 ? -1.261 12.927 15.127 1.00 69.50 294 HIS A N 1
ATOM 2384 C CA . HIS A 1 294 ? -1.769 13.499 16.376 1.00 69.50 294 HIS A CA 1
ATOM 2385 C C . HIS A 1 294 ? -1.400 14.977 16.594 1.00 69.50 294 HIS A C 1
ATOM 2387 O O . HIS A 1 294 ? -2.125 15.691 17.289 1.00 69.50 294 HIS A O 1
ATOM 2393 N N . ALA A 1 295 ? -0.252 15.425 16.081 1.00 58.19 295 ALA A N 1
ATOM 2394 C CA . ALA A 1 295 ? 0.359 16.681 16.488 1.00 58.19 295 ALA A CA 1
ATOM 2395 C C . ALA A 1 295 ? -0.379 17.889 15.890 1.00 58.19 295 ALA A C 1
ATOM 2397 O O . ALA A 1 295 ? -0.296 18.170 14.697 1.00 58.19 295 ALA A O 1
ATOM 2398 N N . LYS A 1 296 ? -1.054 18.666 16.746 1.00 53.25 296 LYS A N 1
ATOM 2399 C CA . LYS A 1 296 ? -1.375 20.065 16.434 1.00 53.25 296 LYS A CA 1
ATOM 2400 C C . LYS A 1 296 ? -0.038 20.825 16.326 1.00 53.25 296 LYS A C 1
ATOM 2402 O O . LYS A 1 296 ? 0.731 20.760 17.287 1.00 53.25 296 LYS A O 1
ATOM 2407 N N . PRO A 1 297 ? 0.272 21.527 15.217 1.00 49.94 297 PRO A N 1
ATOM 2408 C CA . PRO A 1 297 ? 1.478 22.350 15.134 1.00 49.94 297 PRO A CA 1
ATOM 2409 C C . PRO A 1 297 ? 1.517 23.359 16.287 1.00 49.94 297 PRO A C 1
ATOM 2411 O O . PRO A 1 297 ? 0.483 23.941 16.619 1.00 49.94 297 PRO A O 1
ATOM 2414 N N . ALA A 1 298 ? 2.695 23.577 16.879 1.00 47.62 298 ALA A N 1
ATOM 2415 C CA . ALA A 1 298 ? 2.887 24.520 17.990 1.00 47.62 298 ALA A CA 1
ATOM 2416 C C . ALA A 1 298 ? 2.451 25.958 17.640 1.00 47.62 298 ALA A C 1
ATOM 2418 O O . ALA A 1 298 ? 2.068 26.719 18.524 1.00 47.62 298 ALA A O 1
ATOM 2419 N N . ASP A 1 299 ? 2.437 26.276 16.344 1.00 46.59 299 ASP A N 1
ATOM 2420 C CA . ASP A 1 299 ? 2.145 27.600 15.797 1.00 46.59 299 ASP A CA 1
ATOM 2421 C C . ASP A 1 299 ? 0.724 27.691 15.209 1.00 46.59 299 ASP A C 1
ATOM 2423 O O . ASP A 1 299 ? 0.346 28.710 14.630 1.00 46.59 299 ASP A O 1
ATOM 2427 N N . ALA A 1 300 ? -0.076 26.622 15.314 1.00 47.69 300 ALA A N 1
ATOM 2428 C CA . ALA A 1 300 ? -1.459 26.655 14.860 1.00 47.69 300 ALA A CA 1
ATOM 2429 C C . ALA A 1 300 ? -2.254 27.590 15.787 1.00 47.69 300 ALA A C 1
ATOM 2431 O O . ALA A 1 300 ? -2.313 27.312 16.990 1.00 47.69 300 ALA A O 1
ATOM 2432 N N . PRO A 1 301 ? -2.870 28.669 15.262 1.00 47.09 301 PRO A N 1
ATOM 2433 C CA . PRO A 1 301 ? -3.538 29.653 16.099 1.00 47.09 301 PRO A CA 1
ATOM 2434 C C . PRO A 1 301 ? -4.574 28.975 16.996 1.00 47.09 301 PRO A C 1
ATOM 2436 O O . PRO A 1 301 ? -5.369 28.139 16.551 1.00 47.09 301 PRO A O 1
ATOM 2439 N N . ASP A 1 302 ? -4.576 29.346 18.274 1.00 54.12 302 ASP A N 1
ATOM 2440 C CA . ASP A 1 302 ? -5.736 29.135 19.125 1.00 54.12 302 ASP A CA 1
ATOM 2441 C C . ASP A 1 302 ? -6.820 30.113 18.673 1.00 54.12 302 ASP A C 1
ATOM 2443 O O . ASP A 1 302 ? -6.935 31.213 19.203 1.00 54.12 302 ASP A O 1
ATOM 2447 N N . ASP A 1 303 ? -7.607 29.719 17.669 1.00 48.31 303 ASP A N 1
ATOM 2448 C CA . ASP A 1 303 ? -8.901 30.353 17.430 1.00 48.31 303 ASP A CA 1
ATOM 2449 C C . ASP A 1 303 ? -10.040 29.315 17.275 1.00 48.31 303 ASP A C 1
ATOM 2451 O O . ASP A 1 303 ? -10.043 28.478 16.356 1.00 48.31 303 ASP A O 1
ATOM 2455 N N . PRO A 1 304 ? -11.011 29.324 18.206 1.00 45.25 304 PRO A N 1
ATOM 2456 C CA . PRO A 1 304 ? -12.250 28.561 18.168 1.00 45.25 304 PRO A CA 1
ATOM 2457 C C . PRO A 1 304 ? -13.337 29.244 17.312 1.00 45.25 304 PRO A C 1
ATOM 2459 O O . PRO A 1 304 ? -14.434 29.527 17.794 1.00 45.25 304 PRO A O 1
ATOM 2462 N N . ALA A 1 305 ? -13.112 29.427 16.012 1.00 41.62 305 ALA A N 1
ATOM 2463 C CA . ALA A 1 305 ? -14.195 29.799 15.100 1.00 41.62 305 ALA A CA 1
ATOM 2464 C C . ALA A 1 305 ? -15.005 28.557 14.654 1.00 41.62 305 ALA A C 1
ATOM 2466 O O . ALA A 1 305 ? -14.721 27.919 13.646 1.00 41.62 305 ALA A O 1
ATOM 2467 N N . GLN A 1 306 ? -16.006 28.201 15.469 1.00 45.88 306 GLN A N 1
ATOM 2468 C CA . GLN A 1 306 ? -17.320 27.644 15.080 1.00 45.88 306 GLN A CA 1
ATOM 2469 C C . GLN A 1 306 ? -17.408 26.443 14.110 1.00 45.88 306 GLN A C 1
ATOM 2471 O O . GLN A 1 306 ? -18.367 26.336 13.348 1.00 45.88 306 GLN A O 1
ATOM 2476 N N . ALA A 1 307 ? -16.498 25.474 14.188 1.00 41.44 307 ALA A N 1
ATOM 2477 C CA . ALA A 1 307 ? -16.730 24.147 13.614 1.00 41.44 307 ALA A CA 1
ATOM 2478 C C . ALA A 1 307 ? -16.457 23.072 14.681 1.00 41.44 307 ALA A C 1
ATOM 2480 O O . ALA A 1 307 ? -15.455 23.191 15.397 1.00 41.44 307 ALA A O 1
ATOM 2481 N N . PRO A 1 308 ? -17.329 22.057 14.856 1.00 46.84 308 PRO A N 1
ATOM 2482 C CA . PRO A 1 308 ? -17.075 20.991 15.820 1.00 46.84 308 PRO A CA 1
ATOM 2483 C C . PRO A 1 308 ? -15.725 20.323 15.519 1.00 46.84 308 PRO A C 1
ATOM 2485 O O . PRO A 1 308 ? -15.366 20.136 14.362 1.00 46.84 308 PRO A O 1
ATOM 2488 N N . VAL A 1 309 ? -14.960 19.957 16.555 1.00 50.44 309 VAL A N 1
ATOM 2489 C CA . VAL A 1 309 ? -13.617 19.337 16.434 1.00 50.44 309 VAL A CA 1
ATOM 2490 C C . VAL A 1 309 ? -13.597 18.164 15.435 1.00 50.44 309 VAL A C 1
ATOM 2492 O O . VAL A 1 309 ? -12.599 17.955 14.750 1.00 50.44 309 VAL A O 1
ATOM 2495 N N . SER A 1 310 ? -14.730 17.474 15.275 1.00 48.66 310 SER A N 1
ATOM 2496 C CA . SER A 1 310 ? -14.946 16.381 14.324 1.00 48.66 310 SER A CA 1
ATOM 2497 C C . SER A 1 310 ? -14.894 16.765 12.837 1.00 48.66 310 SER A C 1
ATOM 2499 O O . SER A 1 310 ? -14.887 15.864 12.006 1.00 48.66 310 SER A O 1
ATOM 2501 N N . THR A 1 311 ? -14.882 18.052 12.471 1.00 49.81 311 THR A N 1
ATOM 2502 C CA . THR A 1 311 ? -14.861 18.512 11.066 1.00 49.81 311 THR A CA 1
ATOM 2503 C C . THR A 1 311 ? -13.532 19.137 10.646 1.00 49.81 311 THR A C 1
ATOM 2505 O O . THR A 1 311 ? -13.415 19.603 9.515 1.00 49.81 311 THR A O 1
ATOM 2508 N N . ARG A 1 312 ? -12.526 19.184 11.530 1.00 56.44 312 ARG A N 1
ATOM 2509 C CA . ARG A 1 312 ? -11.182 19.642 11.149 1.00 56.44 312 ARG A CA 1
ATOM 2510 C C . ARG A 1 312 ? -10.449 18.515 10.398 1.00 56.44 312 ARG A C 1
ATOM 2512 O O . ARG A 1 312 ? -10.553 17.351 10.818 1.00 56.44 312 ARG A O 1
ATOM 2519 N N . PRO A 1 313 ? -9.726 18.824 9.303 1.00 59.41 313 PRO A N 1
ATOM 2520 C CA . PRO A 1 313 ? -8.847 17.845 8.678 1.00 59.41 313 PRO A CA 1
ATOM 2521 C C . PRO A 1 313 ? -7.794 17.413 9.709 1.00 59.41 313 PRO A C 1
ATOM 2523 O O . PRO A 1 313 ? -7.374 18.234 10.535 1.00 59.41 313 PRO A O 1
ATOM 2526 N N . PRO A 1 314 ? -7.409 16.129 9.734 1.00 66.44 314 PRO A N 1
ATOM 2527 C CA . PRO A 1 314 ? -6.348 15.692 10.626 1.00 66.44 314 PRO A CA 1
ATOM 2528 C C . PRO A 1 314 ? -5.026 16.314 10.173 1.00 66.44 314 PRO A C 1
ATOM 2530 O O . PRO A 1 314 ? -4.890 16.742 9.025 1.00 66.44 314 PRO A O 1
ATOM 2533 N N . PHE A 1 315 ? -4.030 16.335 11.056 1.00 74.62 315 PHE A N 1
ATOM 2534 C CA . PHE A 1 315 ? -2.678 16.593 10.586 1.00 74.62 315 PHE A CA 1
ATOM 2535 C C . PHE A 1 315 ? -2.249 15.427 9.691 1.00 74.62 315 PHE A C 1
ATOM 2537 O O . PHE A 1 315 ? -2.393 14.259 10.062 1.00 74.62 315 PHE A O 1
ATOM 2544 N N . VAL A 1 316 ? -1.751 15.746 8.503 1.00 79.56 316 VAL A N 1
ATOM 2545 C CA . VAL A 1 316 ? -1.312 14.759 7.520 1.00 79.56 316 VAL A CA 1
ATOM 2546 C C . VAL A 1 316 ? 0.215 14.715 7.579 1.00 79.56 316 VAL A C 1
ATOM 2548 O O . VAL A 1 316 ? 0.848 15.748 7.362 1.00 79.56 316 VAL A O 1
ATOM 2551 N N . PRO A 1 317 ? 0.833 13.583 7.960 1.00 81.00 317 PRO A N 1
ATOM 2552 C CA . PRO A 1 317 ? 2.279 13.461 7.893 1.00 81.00 317 PRO A CA 1
ATOM 2553 C C . PRO A 1 317 ? 2.714 13.486 6.433 1.00 81.00 317 PRO A C 1
ATOM 2555 O O . PRO A 1 317 ? 2.092 12.814 5.626 1.00 81.00 317 PRO A O 1
ATOM 2558 N N . GLU A 1 318 ? 3.816 14.169 6.137 1.00 87.38 318 GLU A N 1
ATOM 2559 C CA . GLU A 1 318 ? 4.498 14.004 4.853 1.00 87.38 318 GLU A CA 1
ATOM 2560 C C . GLU A 1 318 ? 5.071 12.576 4.772 1.00 87.38 318 GLU A C 1
ATOM 2562 O O . GLU A 1 318 ? 5.871 12.145 5.625 1.00 87.38 318 GLU A O 1
ATOM 2567 N N . LEU A 1 319 ? 4.600 11.827 3.782 1.00 94.25 319 LEU A N 1
ATOM 2568 C CA . LEU A 1 319 ? 4.954 10.463 3.438 1.00 94.25 319 LEU A CA 1
ATOM 2569 C C . LEU A 1 319 ? 5.676 10.487 2.094 1.00 94.25 319 LEU A C 1
ATOM 2571 O O . LEU A 1 319 ? 5.199 11.050 1.119 1.00 94.25 319 LEU A O 1
ATOM 2575 N N . ALA A 1 320 ? 6.837 9.843 2.038 1.00 95.19 320 ALA A N 1
ATOM 2576 C CA . ALA A 1 320 ? 7.532 9.681 0.772 1.00 95.19 320 ALA A CA 1
ATOM 2577 C C . ALA A 1 320 ? 6.755 8.727 -0.148 1.00 95.19 320 ALA A C 1
ATOM 2579 O O . ALA A 1 320 ? 6.135 7.766 0.309 1.00 95.19 320 ALA A O 1
ATOM 2580 N N . ASP A 1 321 ? 6.852 8.945 -1.452 1.00 95.56 321 ASP A N 1
ATOM 2581 C CA . ASP A 1 321 ? 6.414 7.957 -2.428 1.00 95.56 321 ASP A CA 1
ATOM 2582 C C . ASP A 1 321 ? 7.496 6.889 -2.574 1.00 95.56 321 ASP A C 1
ATOM 2584 O O . ASP A 1 321 ? 8.553 7.123 -3.164 1.00 95.56 321 ASP A O 1
ATOM 2588 N N . LEU A 1 322 ? 7.240 5.727 -1.980 1.00 96.88 322 LEU A N 1
ATOM 2589 C CA . LEU A 1 322 ? 8.163 4.605 -1.922 1.00 96.88 322 LEU A CA 1
ATOM 2590 C C . LEU A 1 322 ? 7.584 3.422 -2.691 1.00 96.88 322 LEU A C 1
ATOM 2592 O O . LEU A 1 322 ? 6.390 3.144 -2.605 1.00 96.88 322 LEU A O 1
ATOM 2596 N N . ASP A 1 323 ? 8.439 2.685 -3.386 1.00 97.06 323 ASP A N 1
ATOM 2597 C CA . ASP A 1 323 ? 8.085 1.360 -3.874 1.00 97.06 323 ASP A CA 1
ATOM 2598 C C . ASP A 1 323 ? 7.824 0.440 -2.669 1.00 97.06 323 ASP A C 1
ATOM 2600 O O . ASP A 1 323 ? 8.681 0.269 -1.796 1.00 97.06 323 ASP A O 1
ATOM 2604 N N . MET A 1 324 ? 6.619 -0.125 -2.584 1.00 96.56 324 MET A N 1
ATOM 2605 C CA . MET A 1 324 ? 6.213 -0.953 -1.447 1.00 96.56 324 MET A CA 1
ATOM 2606 C C . MET A 1 324 ? 6.927 -2.312 -1.386 1.00 96.56 324 MET A C 1
ATOM 2608 O O . MET A 1 324 ? 6.890 -2.952 -0.344 1.00 96.56 324 MET A O 1
ATOM 2612 N N . ASP A 1 325 ? 7.626 -2.740 -2.439 1.00 95.50 325 ASP A N 1
ATOM 2613 C CA . ASP A 1 325 ? 8.423 -3.967 -2.433 1.00 95.50 325 ASP A CA 1
ATOM 2614 C C . ASP A 1 325 ? 9.899 -3.711 -2.081 1.00 95.50 325 ASP A C 1
ATOM 2616 O O . ASP A 1 325 ? 10.541 -4.537 -1.431 1.00 95.50 325 ASP A O 1
ATOM 2620 N N . THR A 1 326 ? 10.475 -2.574 -2.483 1.00 96.38 326 THR A N 1
ATOM 2621 C CA . THR A 1 326 ? 11.901 -2.272 -2.224 1.00 96.38 326 THR A CA 1
ATOM 2622 C C . THR A 1 326 ? 12.133 -1.287 -1.083 1.00 96.38 326 THR A C 1
ATOM 2624 O O . THR A 1 326 ? 13.243 -1.221 -0.551 1.00 96.38 326 THR A O 1
ATOM 2627 N N . GLY A 1 327 ? 11.112 -0.525 -0.687 1.00 96.06 327 GLY A N 1
ATOM 2628 C CA . GLY A 1 327 ? 11.207 0.540 0.311 1.00 96.06 327 GLY A CA 1
ATOM 2629 C C . GLY A 1 327 ? 12.006 1.767 -0.145 1.00 96.06 327 GLY A C 1
ATOM 2630 O O . GLY A 1 327 ? 12.257 2.668 0.662 1.00 96.06 327 GLY A O 1
ATOM 2631 N N . HIS A 1 328 ? 12.437 1.812 -1.407 1.00 96.12 328 HIS A N 1
ATOM 2632 C CA . HIS A 1 328 ? 13.165 2.937 -1.991 1.00 96.12 328 HIS A CA 1
ATOM 2633 C C . HIS A 1 328 ? 12.211 3.985 -2.573 1.00 96.12 328 HIS A C 1
ATOM 2635 O O . HIS A 1 328 ? 11.053 3.663 -2.835 1.00 96.12 328 HIS A O 1
ATOM 2641 N N . PRO A 1 329 ? 12.673 5.231 -2.801 1.00 95.00 329 PRO A N 1
ATOM 2642 C CA . PRO A 1 329 ? 11.917 6.209 -3.577 1.00 95.00 329 PRO A CA 1
ATOM 2643 C C . PRO A 1 329 ? 11.464 5.632 -4.919 1.00 95.00 329 PRO A C 1
ATOM 2645 O O . PRO A 1 329 ? 12.246 4.977 -5.611 1.00 95.00 329 PRO A O 1
ATOM 2648 N N . SER A 1 330 ? 10.201 5.873 -5.270 1.00 91.62 330 SER A N 1
ATOM 2649 C CA . SER A 1 330 ? 9.651 5.417 -6.544 1.00 91.62 330 SER A CA 1
ATOM 2650 C C . SER A 1 330 ? 10.177 6.281 -7.693 1.00 91.62 330 SER A C 1
ATOM 2652 O O . SER A 1 330 ? 9.596 7.308 -8.046 1.00 91.62 330 SER A O 1
ATOM 2654 N N . ASP A 1 331 ? 11.295 5.846 -8.272 1.00 91.81 331 ASP A N 1
ATOM 2655 C CA . ASP A 1 331 ? 12.020 6.535 -9.341 1.00 91.81 331 ASP A CA 1
ATOM 2656 C C . ASP A 1 331 ? 12.028 5.727 -10.653 1.00 91.81 331 ASP A C 1
ATOM 2658 O O . ASP A 1 331 ? 11.895 4.499 -10.671 1.00 91.81 331 ASP A O 1
ATOM 2662 N N . GLU A 1 332 ? 12.209 6.414 -11.787 1.00 93.38 332 GLU A N 1
ATOM 2663 C CA . GLU A 1 332 ? 12.285 5.777 -13.108 1.00 93.38 332 GLU A CA 1
ATOM 2664 C C . GLU A 1 332 ? 13.452 4.772 -13.182 1.00 93.38 332 GLU A C 1
ATOM 2666 O O . GLU A 1 332 ? 14.629 5.121 -13.052 1.00 93.38 332 GLU A O 1
ATOM 2671 N N . GLY A 1 333 ? 13.131 3.514 -13.485 1.00 93.00 333 GLY A N 1
ATOM 2672 C CA . GLY A 1 333 ? 14.091 2.428 -13.647 1.00 93.00 333 GLY A CA 1
ATOM 2673 C C . GLY A 1 333 ? 14.577 1.778 -12.355 1.00 93.00 333 GLY A C 1
ATOM 2674 O O . GLY A 1 333 ? 15.460 0.917 -12.438 1.00 93.00 333 GLY A O 1
ATOM 2675 N N . GLU A 1 334 ? 14.020 2.154 -11.201 1.00 93.31 334 GLU A N 1
ATOM 2676 C CA . GLU A 1 334 ? 14.278 1.492 -9.918 1.00 93.31 334 GLU A CA 1
ATOM 2677 C C . GLU A 1 334 ? 13.590 0.118 -9.874 1.00 93.31 334 GLU A C 1
ATOM 2679 O O . GLU A 1 334 ? 14.266 -0.906 -9.722 1.00 93.31 334 GLU A O 1
ATOM 2684 N N . TYR A 1 335 ? 12.283 0.074 -10.158 1.00 95.44 335 TYR A N 1
ATOM 2685 C CA . TYR A 1 335 ? 11.481 -1.147 -10.119 1.00 95.44 335 TYR A CA 1
ATOM 2686 C C . TYR A 1 335 ? 10.639 -1.359 -11.379 1.00 95.44 335 TYR A C 1
ATOM 2688 O O . TYR A 1 335 ? 9.921 -0.492 -11.874 1.00 95.44 335 TYR A O 1
ATOM 2696 N N . ARG A 1 336 ? 10.679 -2.582 -11.916 1.00 95.62 336 ARG A N 1
ATOM 2697 C CA . ARG A 1 336 ? 10.108 -2.895 -13.239 1.00 95.62 336 ARG A CA 1
ATOM 2698 C C . ARG A 1 336 ? 8.581 -2.854 -13.263 1.00 95.62 336 ARG A C 1
ATOM 2700 O O . ARG A 1 336 ? 8.014 -2.615 -14.335 1.00 95.62 336 ARG A O 1
ATOM 2707 N N . LEU A 1 337 ? 7.906 -3.162 -12.150 1.00 95.62 337 LEU A N 1
ATOM 2708 C CA . LEU A 1 337 ? 6.451 -2.998 -12.058 1.00 95.62 337 LEU A CA 1
ATOM 2709 C C . LEU A 1 337 ? 6.099 -1.517 -11.926 1.00 95.62 337 LEU A C 1
ATOM 2711 O O . LEU A 1 337 ? 5.216 -1.074 -12.657 1.00 95.62 337 LEU A O 1
ATOM 2715 N N . ALA A 1 338 ? 6.857 -0.738 -11.147 1.00 96.25 338 ALA A N 1
ATOM 2716 C CA . ALA A 1 338 ? 6.692 0.710 -11.055 1.00 96.25 338 ALA A CA 1
ATOM 2717 C C . ALA A 1 338 ? 6.798 1.384 -12.433 1.00 96.25 338 ALA A C 1
ATOM 2719 O O . ALA A 1 338 ? 5.876 2.104 -12.819 1.00 96.25 338 ALA A O 1
ATOM 2720 N N . ASP A 1 339 ? 7.822 1.064 -13.236 1.00 96.31 339 ASP A N 1
ATOM 2721 C CA . ASP A 1 339 ? 7.982 1.592 -14.605 1.00 96.31 339 ASP A CA 1
ATOM 2722 C C . ASP A 1 339 ? 6.738 1.325 -15.475 1.00 96.31 339 ASP A C 1
ATOM 2724 O O . ASP A 1 339 ? 6.239 2.172 -16.226 1.00 96.31 339 ASP A O 1
ATOM 2728 N N . ARG A 1 340 ? 6.206 0.098 -15.395 1.00 97.44 340 ARG A N 1
ATOM 2729 C CA . ARG A 1 340 ? 5.037 -0.318 -16.183 1.00 97.44 340 ARG A CA 1
ATOM 2730 C C . ARG A 1 340 ? 3.780 0.410 -15.734 1.00 97.44 340 ARG A C 1
ATOM 2732 O O . ARG A 1 340 ? 2.977 0.790 -16.591 1.00 97.44 340 ARG A O 1
ATOM 2739 N N . THR A 1 341 ? 3.614 0.588 -14.431 1.00 97.88 341 THR A N 1
ATOM 2740 C CA . THR A 1 341 ? 2.443 1.225 -13.833 1.00 97.88 341 THR A CA 1
ATOM 2741 C C . THR A 1 341 ? 2.439 2.720 -14.111 1.00 97.88 341 THR A C 1
ATOM 2743 O O . THR A 1 341 ? 1.433 3.228 -14.610 1.00 97.88 341 THR A O 1
ATOM 2746 N N . HIS A 1 342 ? 3.577 3.405 -13.955 1.00 96.62 342 HIS A N 1
ATOM 2747 C CA . HIS A 1 342 ? 3.731 4.804 -14.359 1.00 96.62 342 HIS A CA 1
ATOM 2748 C C . HIS A 1 342 ? 3.428 4.994 -15.847 1.00 96.62 342 HIS A C 1
ATOM 2750 O O . HIS A 1 342 ? 2.725 5.928 -16.231 1.00 96.62 342 HIS A O 1
ATOM 2756 N N . ALA A 1 343 ? 3.908 4.105 -16.718 1.00 97.00 343 ALA A N 1
ATOM 2757 C CA . ALA A 1 343 ? 3.629 4.205 -18.149 1.00 97.00 343 ALA A CA 1
ATOM 2758 C C . ALA A 1 343 ? 2.155 3.949 -18.502 1.00 97.00 343 ALA A C 1
ATOM 2760 O O . ALA A 1 343 ? 1.646 4.507 -19.483 1.00 97.00 343 ALA A O 1
ATOM 2761 N N . HIS A 1 344 ? 1.466 3.100 -17.733 1.00 97.69 344 HIS A N 1
ATOM 2762 C CA . HIS A 1 344 ? 0.032 2.881 -17.888 1.00 97.69 344 HIS A CA 1
ATOM 2763 C C . HIS A 1 344 ? -0.750 4.128 -17.469 1.00 97.69 344 HIS A C 1
ATOM 2765 O O . HIS A 1 344 ? -1.523 4.635 -18.284 1.00 97.69 344 HIS A O 1
ATOM 2771 N N . LEU A 1 345 ? -0.449 4.690 -16.294 1.00 96.62 345 LEU A N 1
ATOM 2772 C CA . LEU A 1 345 ? -1.071 5.921 -15.808 1.00 96.62 345 LEU A CA 1
ATOM 2773 C C . LEU A 1 345 ? -0.829 7.088 -16.769 1.00 96.62 345 LEU A C 1
ATOM 2775 O O . LEU A 1 345 ? -1.770 7.763 -17.179 1.00 96.62 345 LEU A O 1
ATOM 2779 N N . LEU A 1 346 ? 0.406 7.257 -17.246 1.00 95.50 346 LEU A N 1
ATOM 2780 C CA . LEU A 1 346 ? 0.747 8.236 -18.279 1.00 95.50 346 LEU A CA 1
ATOM 2781 C C . LEU A 1 346 ? -0.111 8.063 -19.543 1.00 95.50 346 LEU A C 1
ATOM 2783 O O . LEU A 1 346 ? -0.514 9.041 -20.173 1.00 95.50 346 LEU A O 1
ATOM 2787 N N . SER A 1 347 ? -0.389 6.821 -19.947 1.00 95.62 347 SER A N 1
ATOM 2788 C CA . SER A 1 347 ? -1.256 6.551 -21.093 1.00 95.62 347 SER A CA 1
ATOM 2789 C C . SER A 1 347 ? -2.711 6.923 -20.822 1.00 95.62 347 SER A C 1
ATOM 2791 O O . SER A 1 347 ? -3.361 7.444 -21.731 1.00 95.62 347 SER A O 1
ATOM 2793 N N . ASP A 1 348 ? -3.228 6.666 -19.622 1.00 94.81 348 ASP A N 1
ATOM 2794 C CA . ASP A 1 348 ? -4.591 7.050 -19.243 1.00 94.81 348 ASP A CA 1
ATOM 2795 C C . ASP A 1 348 ? -4.740 8.581 -19.215 1.00 94.81 348 ASP A C 1
ATOM 2797 O O . ASP A 1 348 ? -5.696 9.115 -19.783 1.00 94.81 348 ASP A O 1
ATOM 2801 N N . LEU A 1 349 ? -3.750 9.297 -18.674 1.00 91.75 349 LEU A N 1
ATOM 2802 C CA . LEU A 1 349 ? -3.705 10.765 -18.656 1.00 91.75 349 LEU A CA 1
ATOM 2803 C C . LEU A 1 349 ? -3.621 11.338 -20.081 1.00 91.75 349 LEU A C 1
ATOM 2805 O O . LEU A 1 349 ? -4.423 12.183 -20.475 1.00 91.75 349 LEU A O 1
ATOM 2809 N N . ALA A 1 350 ? -2.707 10.829 -20.913 1.00 91.50 350 ALA A N 1
ATOM 2810 C CA . ALA A 1 350 ? -2.503 11.328 -22.276 1.00 91.50 350 ALA A CA 1
ATOM 2811 C C . ALA A 1 350 ? -3.677 11.040 -23.233 1.00 91.50 350 ALA A C 1
ATOM 2813 O O . ALA A 1 350 ? -3.794 11.686 -24.279 1.00 91.50 350 ALA A O 1
ATOM 2814 N N . THR A 1 351 ? -4.525 10.057 -22.916 1.00 90.50 351 THR A N 1
ATOM 2815 C CA . THR A 1 351 ? -5.734 9.731 -23.693 1.00 90.50 351 THR A CA 1
ATOM 2816 C C . THR A 1 351 ? -7.000 10.388 -23.145 1.00 90.50 351 THR A C 1
ATOM 2818 O O . THR A 1 351 ? -8.052 10.257 -23.766 1.00 90.50 351 THR A O 1
ATOM 2821 N N . GLY A 1 352 ? -6.906 11.118 -22.028 1.00 87.19 352 GLY A N 1
ATOM 2822 C CA . GLY A 1 352 ? -8.046 11.764 -21.375 1.00 87.19 352 GLY A CA 1
ATOM 2823 C C . GLY A 1 352 ? -8.961 10.797 -20.620 1.00 87.19 352 GLY A C 1
ATOM 2824 O O . GLY A 1 352 ? -10.065 11.181 -20.245 1.00 87.19 352 GLY A O 1
ATOM 2825 N N . ARG A 1 353 ? -8.525 9.549 -20.401 1.00 87.25 353 ARG A N 1
ATOM 2826 C CA . ARG A 1 353 ? -9.239 8.587 -19.551 1.00 87.25 353 ARG A CA 1
ATOM 2827 C C . ARG A 1 353 ? -9.098 8.944 -18.073 1.00 87.25 353 ARG A C 1
ATOM 2829 O O . ARG A 1 353 ? -10.053 8.773 -17.326 1.00 87.25 353 ARG A O 1
ATOM 2836 N N . ALA A 1 354 ? -7.932 9.450 -17.679 1.00 84.50 354 ALA A N 1
ATOM 2837 C CA . ALA A 1 354 ? -7.712 10.059 -16.375 1.00 84.50 354 ALA A CA 1
ATOM 2838 C C . ALA A 1 354 ? -7.758 11.588 -16.498 1.00 84.50 354 ALA A C 1
ATOM 2840 O O . ALA A 1 354 ? -7.139 12.160 -17.402 1.00 84.50 354 ALA A O 1
ATOM 2841 N N . GLN A 1 355 ? -8.469 12.257 -15.592 1.00 81.62 355 GLN A N 1
ATOM 2842 C CA . GLN A 1 355 ? -8.490 13.716 -15.499 1.00 81.62 355 GLN A CA 1
ATOM 2843 C C . GLN A 1 355 ? -7.450 14.158 -14.473 1.00 81.62 355 GLN A C 1
ATOM 2845 O O . GLN A 1 355 ? -7.675 14.077 -13.271 1.00 81.62 355 GLN A O 1
ATOM 2850 N N . ALA A 1 356 ? -6.287 14.592 -14.957 1.00 68.44 356 ALA A N 1
ATOM 2851 C CA . ALA A 1 356 ? -5.180 14.983 -14.095 1.00 68.44 356 ALA A CA 1
ATOM 2852 C C . ALA A 1 356 ? -5.455 16.328 -13.399 1.00 68.44 356 ALA A C 1
ATOM 2854 O O . ALA A 1 356 ? -5.628 17.331 -14.105 1.00 68.44 356 ALA A O 1
ATOM 2855 N N . PRO A 1 357 ? -5.370 16.416 -12.060 1.00 71.12 357 PRO A N 1
ATOM 2856 C CA . PRO A 1 357 ? -5.029 17.678 -11.417 1.00 71.12 357 PRO A CA 1
ATOM 2857 C C . PRO A 1 357 ? -3.695 18.202 -11.990 1.00 71.12 357 PRO A C 1
ATOM 2859 O O . PRO A 1 357 ? -2.831 17.392 -12.352 1.00 71.12 357 PRO A O 1
ATOM 2862 N N . PRO A 1 358 ? -3.478 19.527 -12.081 1.00 76.19 358 PRO A N 1
ATOM 2863 C CA . PRO A 1 358 ? -2.223 20.087 -12.591 1.00 76.19 358 PRO A CA 1
ATOM 2864 C C . PRO A 1 358 ? -0.963 19.525 -11.908 1.00 76.19 358 PRO A C 1
ATOM 2866 O O . PRO A 1 358 ? 0.038 19.294 -12.585 1.00 76.19 358 PRO A O 1
ATOM 2869 N N . GLU A 1 359 ? -1.030 19.234 -10.605 1.00 81.56 359 GLU A N 1
ATOM 2870 C CA . GLU A 1 359 ? 0.058 18.593 -9.851 1.00 81.56 359 GLU A CA 1
ATOM 2871 C C . GLU A 1 359 ? 0.395 17.192 -10.358 1.00 81.56 359 GLU A C 1
ATOM 2873 O O . GLU A 1 359 ? 1.564 16.916 -10.613 1.00 81.56 359 GLU A O 1
ATOM 2878 N N . LEU A 1 360 ? -0.601 16.329 -10.599 1.00 85.06 360 LEU A N 1
ATOM 2879 C CA . LEU A 1 360 ? -0.355 14.970 -11.095 1.00 85.06 360 LEU A CA 1
ATOM 2880 C C . LEU A 1 360 ? 0.384 15.001 -12.436 1.00 85.06 360 LEU A C 1
ATOM 2882 O O . LEU A 1 360 ? 1.290 14.207 -12.674 1.00 85.06 360 LEU A O 1
ATOM 2886 N N . ARG A 1 361 ? 0.049 15.957 -13.309 1.00 86.12 361 ARG A N 1
ATOM 2887 C CA . ARG A 1 361 ? 0.778 16.152 -14.566 1.00 86.12 361 ARG A CA 1
ATOM 2888 C C . ARG A 1 361 ? 2.247 16.487 -14.317 1.00 86.12 361 ARG A C 1
ATOM 2890 O O . ARG A 1 361 ? 3.111 15.892 -14.955 1.00 86.12 361 ARG A O 1
ATOM 2897 N N . GLN A 1 362 ? 2.522 17.442 -13.430 1.00 87.25 362 GLN A N 1
ATOM 2898 C CA . GLN A 1 362 ? 3.889 17.860 -13.135 1.00 87.25 362 GLN A CA 1
ATOM 2899 C C . GLN A 1 362 ? 4.693 16.723 -12.501 1.00 87.25 362 GLN A C 1
ATOM 2901 O O . GLN A 1 362 ? 5.820 16.494 -12.924 1.00 87.25 362 GLN A O 1
ATOM 2906 N N . ILE A 1 363 ? 4.101 15.973 -11.568 1.00 88.38 363 ILE A N 1
ATOM 2907 C CA . ILE A 1 363 ? 4.713 14.792 -10.944 1.00 88.38 363 ILE A CA 1
ATOM 2908 C C . ILE A 1 363 ? 5.089 13.760 -12.012 1.00 88.38 363 ILE A C 1
ATOM 2910 O O . ILE A 1 363 ? 6.233 13.314 -12.064 1.00 88.38 363 ILE A O 1
ATOM 2914 N N . MET A 1 364 ? 4.174 13.454 -12.938 1.00 90.38 364 MET A N 1
ATOM 2915 C CA . MET A 1 364 ? 4.453 12.516 -14.028 1.00 90.38 364 MET A CA 1
ATOM 2916 C C . MET A 1 364 ? 5.549 13.020 -14.977 1.00 90.38 364 MET A C 1
ATOM 2918 O O . MET A 1 364 ? 6.345 12.220 -15.455 1.00 90.38 364 MET A O 1
ATOM 2922 N N . LEU A 1 365 ? 5.617 14.326 -15.268 1.00 89.88 365 LEU A N 1
ATOM 2923 C CA . LEU A 1 365 ? 6.720 14.886 -16.062 1.00 89.88 365 LEU A CA 1
ATOM 2924 C C . LEU A 1 365 ? 8.051 14.807 -15.311 1.00 89.88 365 LEU A C 1
ATOM 2926 O O . LEU A 1 365 ? 9.057 14.461 -15.922 1.00 89.88 365 LEU A O 1
ATOM 2930 N N . THR A 1 366 ? 8.053 15.095 -14.008 1.00 89.62 366 THR A N 1
ATOM 2931 C CA . THR A 1 366 ? 9.242 15.014 -13.154 1.00 89.62 366 THR A CA 1
ATOM 2932 C C . THR A 1 366 ? 9.777 13.584 -13.082 1.00 89.62 366 THR A C 1
ATOM 2934 O O . THR A 1 366 ? 10.977 13.401 -13.261 1.00 89.62 366 THR A O 1
ATOM 2937 N N . TYR A 1 367 ? 8.904 12.580 -12.931 1.00 91.19 367 TYR A N 1
ATOM 2938 C CA . TYR A 1 367 ? 9.290 11.162 -12.917 1.00 91.19 367 TYR A CA 1
ATOM 2939 C C . TYR A 1 367 ? 10.107 10.770 -14.161 1.00 91.19 367 TYR A C 1
ATOM 2941 O O . TYR A 1 367 ? 11.134 10.113 -14.047 1.00 91.19 367 TYR A O 1
ATOM 2949 N N . TYR A 1 368 ? 9.707 11.246 -15.347 1.00 91.56 368 TYR A N 1
ATOM 2950 C CA . TYR A 1 368 ? 10.402 10.973 -16.615 1.00 91.56 368 TYR A CA 1
ATOM 2951 C C . TYR A 1 368 ? 11.417 12.054 -17.033 1.00 91.56 368 TYR A C 1
ATOM 2953 O O . TYR A 1 368 ? 11.940 12.018 -18.154 1.00 91.56 368 TYR A O 1
ATOM 2961 N N . ALA A 1 369 ? 11.691 13.050 -16.183 1.00 86.62 369 ALA A N 1
ATOM 2962 C CA . ALA A 1 369 ? 12.558 14.176 -16.537 1.00 86.62 369 ALA A CA 1
ATOM 2963 C C . ALA A 1 369 ? 14.037 13.769 -16.644 1.00 86.62 369 ALA A C 1
ATOM 2965 O O . ALA A 1 369 ? 14.841 14.477 -17.256 1.00 86.62 369 ALA A O 1
ATOM 2966 N N . HIS A 1 370 ? 14.424 12.641 -16.047 1.00 76.56 370 HIS A N 1
ATOM 2967 C CA . HIS A 1 370 ? 15.803 12.170 -16.047 1.00 76.56 370 HIS A CA 1
ATOM 2968 C C . HIS A 1 370 ? 16.127 11.445 -17.365 1.00 76.56 370 HIS A C 1
ATOM 2970 O O . HIS A 1 370 ? 15.764 10.299 -17.629 1.00 76.56 370 HIS A O 1
ATOM 2976 N N . ALA A 1 371 ? 16.804 12.164 -18.264 1.00 55.41 371 ALA A N 1
ATOM 2977 C CA . ALA A 1 371 ? 17.086 11.697 -19.614 1.00 55.41 371 ALA A CA 1
ATOM 2978 C C . ALA A 1 371 ? 18.223 10.650 -19.685 1.00 55.41 371 ALA A C 1
ATOM 2980 O O . ALA A 1 371 ? 19.327 10.848 -19.189 1.00 55.41 371 ALA A O 1
ATOM 2981 N N . ALA A 1 372 ? 17.945 9.582 -20.445 1.00 57.25 372 ALA A N 1
ATOM 2982 C CA . ALA A 1 372 ? 18.855 8.628 -21.101 1.00 57.25 372 ALA A CA 1
ATOM 2983 C C . ALA A 1 372 ? 19.651 7.609 -20.257 1.00 57.25 372 ALA A C 1
ATOM 2985 O O . ALA A 1 372 ? 20.164 6.663 -20.855 1.00 57.25 372 ALA A O 1
ATOM 2986 N N . THR A 1 373 ? 19.723 7.729 -18.930 1.00 61.16 373 THR A N 1
ATOM 2987 C CA . THR A 1 373 ? 20.574 6.852 -18.090 1.00 61.16 373 THR A CA 1
ATOM 2988 C C . THR A 1 373 ? 19.823 5.913 -17.143 1.00 61.16 373 THR A C 1
ATOM 2990 O O . THR A 1 373 ? 20.461 5.092 -16.485 1.00 61.16 373 THR A O 1
ATOM 2993 N N . THR A 1 374 ? 18.492 5.987 -17.079 1.00 77.81 374 THR A N 1
ATOM 2994 C CA . THR A 1 374 ? 17.676 5.123 -16.211 1.00 77.81 374 THR A CA 1
ATOM 2995 C C . THR A 1 374 ? 17.593 3.691 -16.760 1.00 77.81 374 THR A C 1
ATOM 2997 O O . THR A 1 374 ? 17.624 3.455 -17.974 1.00 77.81 374 THR A O 1
ATOM 3000 N N . ASN A 1 375 ? 17.477 2.701 -15.868 1.00 87.56 375 ASN A N 1
ATOM 3001 C CA . ASN A 1 375 ? 17.392 1.274 -16.218 1.00 87.56 375 ASN A CA 1
ATOM 3002 C C . ASN A 1 375 ? 15.950 0.805 -16.520 1.00 87.56 375 ASN A C 1
ATOM 3004 O O . ASN A 1 375 ? 15.643 -0.391 -16.413 1.00 87.56 375 ASN A O 1
ATOM 3008 N N . ASP A 1 376 ? 15.091 1.741 -16.928 1.00 92.19 376 ASP A N 1
ATOM 3009 C CA . ASP A 1 376 ? 13.659 1.543 -17.150 1.00 92.19 376 ASP A CA 1
ATOM 3010 C C . ASP A 1 376 ? 13.363 0.324 -18.050 1.00 92.19 376 ASP A C 1
ATOM 3012 O O . ASP A 1 376 ? 13.960 0.093 -19.114 1.00 92.19 376 ASP A O 1
ATOM 3016 N N . GLU A 1 377 ? 12.428 -0.509 -17.598 1.00 93.31 37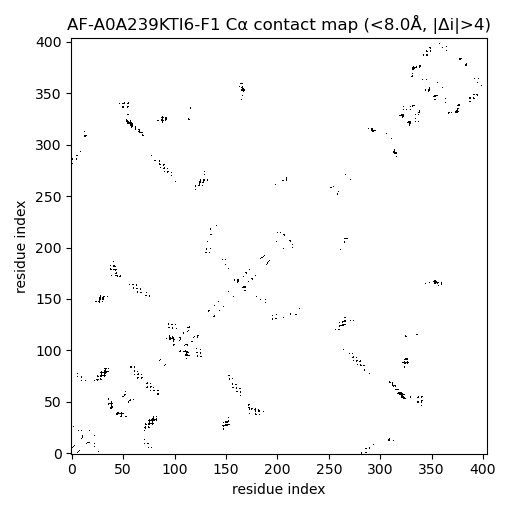7 GLU A N 1
ATOM 3017 C CA . GLU A 1 377 ? 12.021 -1.755 -18.250 1.00 93.31 377 GLU A CA 1
ATOM 3018 C C . GLU A 1 377 ? 11.427 -1.551 -19.654 1.00 93.31 377 GLU A C 1
ATOM 3020 O O . GLU A 1 377 ? 11.480 -2.441 -20.517 1.00 93.31 377 GLU A O 1
ATOM 3025 N N . LEU A 1 378 ? 10.818 -0.399 -19.907 1.00 93.94 378 LEU A N 1
ATOM 3026 C CA . LEU A 1 378 ? 10.229 -0.027 -21.185 1.00 93.94 378 LEU A CA 1
ATOM 3027 C C . LEU A 1 378 ? 11.253 0.582 -22.138 1.00 93.94 378 LEU A C 1
ATOM 3029 O O . LEU A 1 378 ? 11.107 0.350 -23.341 1.00 93.94 378 LEU A O 1
ATOM 3033 N N . ARG A 1 379 ? 12.313 1.248 -21.656 1.00 92.38 379 ARG A N 1
ATOM 3034 C CA . ARG A 1 379 ? 13.448 1.693 -22.499 1.00 92.38 379 ARG A CA 1
ATOM 3035 C C . ARG A 1 379 ? 14.106 0.536 -23.243 1.00 92.38 379 ARG A C 1
ATOM 3037 O O . ARG A 1 379 ? 14.457 0.666 -24.415 1.00 92.38 379 ARG A O 1
ATOM 3044 N N . LYS A 1 380 ? 14.150 -0.644 -22.620 1.00 91.06 380 LYS A N 1
ATOM 3045 C CA . LYS A 1 380 ? 14.618 -1.907 -23.228 1.00 91.06 380 LYS A CA 1
ATOM 3046 C C . LYS A 1 380 ? 13.709 -2.410 -24.364 1.00 91.06 380 LYS A C 1
ATOM 3048 O O . LYS A 1 380 ? 14.037 -3.382 -25.043 1.00 91.06 380 LYS A O 1
ATOM 3053 N N . LYS A 1 381 ? 12.546 -1.782 -24.581 1.00 95.12 381 LYS A N 1
ATOM 3054 C CA . LYS A 1 381 ? 11.503 -2.187 -25.538 1.00 95.12 381 LYS A CA 1
ATOM 3055 C C . LYS A 1 381 ? 11.139 -1.007 -26.453 1.00 95.12 381 LYS A C 1
ATOM 3057 O O . LYS A 1 381 ? 10.152 -0.318 -26.181 1.00 95.12 381 LYS A O 1
ATOM 3062 N N . PRO A 1 382 ? 11.819 -0.821 -27.605 1.00 94.31 382 PRO A N 1
ATOM 3063 C CA . PRO A 1 382 ? 11.719 0.395 -28.424 1.00 94.31 382 PRO A CA 1
ATOM 3064 C C . PRO A 1 382 ? 10.293 0.843 -28.771 1.00 94.31 382 PRO A C 1
ATOM 3066 O O . PRO A 1 382 ? 9.971 2.026 -28.717 1.00 94.31 382 PRO A O 1
ATOM 3069 N N . ARG A 1 383 ? 9.394 -0.102 -29.086 1.00 96.38 383 ARG A N 1
ATOM 3070 C CA . ARG A 1 383 ? 7.984 0.209 -29.384 1.00 96.38 383 ARG A CA 1
ATOM 3071 C C . ARG A 1 383 ? 7.220 0.738 -28.167 1.00 96.38 383 ARG A C 1
ATOM 3073 O O . ARG A 1 383 ? 6.405 1.643 -28.320 1.00 96.38 383 ARG A O 1
ATOM 3080 N N . LYS A 1 384 ? 7.460 0.169 -26.980 1.00 95.94 384 LYS A N 1
ATOM 3081 C CA . LYS A 1 384 ? 6.814 0.616 -25.739 1.00 95.94 384 LYS A CA 1
ATOM 3082 C C . LYS A 1 384 ? 7.381 1.963 -25.303 1.00 95.94 384 LYS A C 1
ATOM 3084 O O . LYS A 1 384 ? 6.598 2.861 -25.022 1.00 95.94 384 LYS A O 1
ATOM 3089 N N . TRP A 1 385 ? 8.702 2.134 -25.372 1.00 95.31 385 TRP A N 1
ATOM 3090 C CA . TRP A 1 385 ? 9.342 3.414 -25.076 1.00 95.31 385 TRP A CA 1
ATOM 3091 C C . TRP A 1 385 ? 8.851 4.545 -25.984 1.00 95.31 385 TRP A C 1
ATOM 3093 O O . TRP A 1 385 ? 8.459 5.604 -25.508 1.00 95.31 385 TRP A O 1
ATOM 3103 N N . LYS A 1 386 ? 8.734 4.293 -27.295 1.00 95.56 386 LYS A N 1
ATOM 3104 C CA . LYS A 1 386 ? 8.168 5.276 -28.231 1.00 95.56 386 LYS A CA 1
ATOM 3105 C C . LYS A 1 386 ? 6.744 5.698 -27.848 1.00 95.56 386 LYS A C 1
ATOM 3107 O O . LYS A 1 386 ? 6.372 6.856 -28.047 1.00 95.56 386 LYS A O 1
ATOM 3112 N N . LYS A 1 387 ? 5.938 4.780 -27.298 1.00 96.38 387 LYS A N 1
ATOM 3113 C CA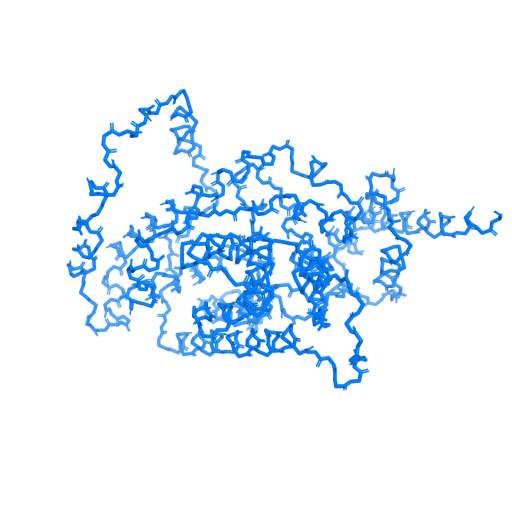 . LYS A 1 387 ? 4.597 5.098 -26.786 1.00 96.38 387 LYS A CA 1
ATOM 3114 C C . LYS A 1 387 ? 4.673 5.999 -25.548 1.00 96.38 387 LYS A C 1
ATOM 3116 O O . LYS A 1 387 ? 3.937 6.980 -25.510 1.00 96.38 387 LYS A O 1
ATOM 3121 N N . VAL A 1 388 ? 5.570 5.712 -24.599 1.00 95.69 388 VAL A N 1
ATOM 3122 C CA . VAL A 1 388 ? 5.837 6.576 -23.430 1.00 95.69 388 VAL A CA 1
ATOM 3123 C C . VAL A 1 388 ? 6.206 7.986 -23.891 1.00 95.69 388 VAL A C 1
ATOM 3125 O O . VAL A 1 388 ? 5.509 8.934 -23.549 1.00 95.69 388 VAL A O 1
ATOM 3128 N N . GLN A 1 389 ? 7.189 8.118 -24.786 1.00 94.62 389 GLN A N 1
ATOM 3129 C CA . GLN A 1 389 ? 7.612 9.412 -25.340 1.00 94.62 389 GLN A CA 1
ATOM 3130 C C . GLN A 1 389 ? 6.463 10.163 -26.027 1.00 94.62 389 GLN A C 1
ATOM 3132 O O . GLN A 1 389 ? 6.272 11.354 -25.810 1.00 94.62 389 GLN A O 1
ATOM 3137 N N . THR A 1 390 ? 5.652 9.458 -26.823 1.00 95.94 390 THR A N 1
ATOM 3138 C CA . THR A 1 390 ? 4.481 10.058 -27.483 1.00 95.94 390 THR A CA 1
ATOM 3139 C C . THR A 1 390 ? 3.468 10.581 -26.462 1.00 95.94 390 THR A C 1
ATOM 3141 O O . THR A 1 390 ? 2.890 11.649 -26.661 1.00 95.94 390 THR A O 1
ATOM 3144 N N . ASN A 1 391 ? 3.234 9.835 -25.382 1.00 95.19 391 ASN A N 1
ATOM 3145 C CA . ASN A 1 391 ? 2.308 10.234 -24.330 1.00 95.19 391 ASN A CA 1
ATOM 3146 C C . ASN A 1 391 ? 2.851 11.413 -23.505 1.00 95.19 391 ASN A C 1
ATOM 3148 O O . ASN A 1 391 ? 2.080 12.329 -23.228 1.00 95.19 391 ASN A O 1
ATOM 3152 N N . LEU A 1 392 ? 4.156 11.450 -23.204 1.00 93.12 392 LEU A N 1
ATOM 3153 C CA . LEU A 1 392 ? 4.814 12.597 -22.562 1.00 93.12 392 LEU A CA 1
ATOM 3154 C C . LEU A 1 392 ? 4.626 13.873 -23.388 1.00 93.12 392 LEU A C 1
ATOM 3156 O O . LEU A 1 392 ? 4.089 14.853 -22.883 1.00 93.12 392 LEU A O 1
ATOM 3160 N N . THR A 1 393 ? 4.920 13.829 -24.691 1.00 92.81 393 THR A N 1
ATOM 3161 C CA . THR A 1 393 ? 4.728 14.989 -25.578 1.00 92.81 393 THR A CA 1
ATOM 3162 C C . THR A 1 393 ? 3.272 15.460 -25.634 1.00 92.81 393 THR A C 1
ATOM 3164 O O . THR A 1 393 ? 3.004 16.657 -25.741 1.00 92.81 393 THR A O 1
ATOM 3167 N N . LYS A 1 394 ? 2.295 14.543 -25.591 1.00 91.38 394 LYS A N 1
ATOM 3168 C CA . LYS A 1 394 ? 0.874 14.926 -25.511 1.00 91.38 394 LYS A CA 1
ATOM 3169 C C . LYS A 1 394 ? 0.566 15.637 -24.196 1.00 91.38 394 LYS A C 1
ATOM 3171 O O . LYS A 1 394 ? -0.119 16.655 -24.209 1.00 91.38 394 LYS A O 1
ATOM 3176 N N . MET A 1 395 ? 1.077 15.106 -23.093 1.00 87.88 395 MET A N 1
ATOM 3177 C CA . MET A 1 395 ? 0.858 15.635 -21.754 1.00 87.88 395 MET A CA 1
ATOM 3178 C C . MET A 1 395 ? 1.482 17.030 -21.571 1.00 87.88 395 MET A C 1
ATOM 3180 O O . MET A 1 395 ? 0.824 17.916 -21.030 1.00 87.88 395 MET A O 1
ATOM 3184 N N . GLU A 1 396 ? 2.684 17.266 -22.105 1.00 87.50 396 GLU A N 1
ATOM 3185 C CA . GLU A 1 396 ? 3.339 18.586 -22.136 1.00 87.50 396 GLU A CA 1
ATOM 3186 C C . GLU A 1 396 ? 2.487 19.626 -22.882 1.00 87.50 396 GLU A C 1
ATOM 3188 O O . GLU A 1 396 ? 2.217 20.710 -22.363 1.00 87.50 396 GLU A O 1
ATOM 3193 N N . LYS A 1 397 ? 1.978 19.274 -24.072 1.00 85.75 397 LYS A N 1
ATOM 3194 C CA . LYS A 1 397 ? 1.137 20.164 -24.898 1.00 85.75 397 LYS A CA 1
ATOM 3195 C C . LYS A 1 397 ? -0.201 20.510 -24.245 1.00 85.75 397 LYS A C 1
ATOM 3197 O O . LYS A 1 397 ? -0.705 21.618 -24.410 1.00 85.75 397 LYS A O 1
ATOM 3202 N N . GLN A 1 398 ? -0.781 19.581 -23.489 1.00 76.19 398 GLN A N 1
ATOM 3203 C CA . GLN A 1 398 ? -1.996 19.840 -22.709 1.00 76.19 398 GLN A CA 1
ATOM 3204 C C . GLN A 1 398 ? -1.745 20.789 -21.520 1.00 76.19 398 GLN A C 1
ATOM 3206 O O . GLN A 1 398 ? -2.695 21.354 -20.981 1.00 76.19 398 GLN A O 1
ATOM 3211 N N . GLY A 1 399 ? -0.491 20.966 -21.085 1.00 65.50 399 GLY A N 1
ATOM 3212 C CA . GLY A 1 399 ? -0.090 21.935 -20.057 1.00 65.50 399 GLY A CA 1
ATOM 3213 C C . GLY A 1 399 ? 0.002 23.371 -20.557 1.00 65.50 399 GLY A C 1
ATOM 3214 O O . GLY A 1 399 ? -0.289 24.297 -19.806 1.00 65.50 399 GLY A O 1
ATOM 3215 N N . THR A 1 400 ? 0.353 23.561 -21.827 1.00 58.56 400 THR A N 1
ATOM 3216 C CA . THR A 1 400 ? 0.544 24.890 -22.423 1.00 58.56 400 THR A CA 1
ATOM 3217 C C . THR A 1 400 ? -0.747 25.521 -22.949 1.00 58.56 400 THR A C 1
ATOM 3219 O O . THR A 1 400 ? -0.812 26.737 -23.053 1.00 58.56 400 THR A O 1
ATOM 3222 N N . GLY A 1 401 ? -1.779 24.724 -23.254 1.00 52.53 401 GLY A N 1
ATOM 3223 C CA . GLY A 1 401 ? -3.041 25.202 -23.848 1.00 52.53 401 GLY A CA 1
ATOM 3224 C C . GLY A 1 401 ? -4.076 25.798 -22.881 1.00 52.53 401 GLY A C 1
ATOM 3225 O O . GLY A 1 401 ? -5.080 26.316 -23.344 1.00 52.53 401 GLY A O 1
ATOM 3226 N N . ASN A 1 402 ? -3.852 25.740 -21.562 1.00 48.94 402 ASN A N 1
ATOM 3227 C CA . ASN A 1 402 ? -4.758 26.297 -20.537 1.00 48.94 402 ASN A CA 1
ATOM 3228 C C . ASN A 1 402 ? -4.264 27.645 -19.959 1.00 48.94 402 ASN A C 1
ATOM 3230 O O . ASN A 1 402 ? -4.677 28.032 -18.868 1.00 48.94 402 ASN A O 1
ATOM 3234 N N . ARG A 1 403 ? -3.330 28.331 -20.636 1.00 42.62 403 ARG A N 1
ATOM 3235 C CA . ARG A 1 403 ? -2.772 29.638 -20.224 1.00 42.62 403 ARG A CA 1
ATOM 3236 C C . ARG A 1 403 ? -3.213 30.812 -21.117 1.00 42.62 403 ARG A C 1
ATOM 3238 O O . ARG A 1 403 ? -2.543 31.841 -21.102 1.00 42.62 403 ARG A O 1
ATOM 3245 N N . GLU A 1 404 ? -4.304 30.671 -21.868 1.00 31.39 404 GLU A N 1
ATOM 3246 C CA . GLU A 1 404 ? -4.901 31.760 -22.666 1.00 31.39 404 GLU A CA 1
ATOM 3247 C C . GLU A 1 404 ? -6.202 32.282 -22.059 1.00 31.39 404 GLU A C 1
ATOM 3249 O O . GLU A 1 404 ? -7.027 31.445 -21.621 1.00 31.39 404 GLU A O 1
#

pLDDT: mean 77.2, std 20.52, range [28.12, 98.19]

InterPro domains:
  IPR029002 Phospholipase C/D [PF00882] (19-166)